Protein AF-A0AAV2INU6-F1 (afdb_monomer)

Structure (mmCIF, N/CA/C/O backbone):
data_AF-A0AAV2INU6-F1
#
_entry.id   AF-A0AAV2INU6-F1
#
loop_
_atom_site.group_PDB
_atom_site.id
_atom_site.type_symbol
_atom_site.label_atom_id
_atom_site.label_alt_id
_atom_site.label_comp_id
_atom_site.label_asym_id
_atom_site.label_entity_id
_atom_site.label_seq_id
_atom_site.pdbx_PDB_ins_code
_atom_site.Cartn_x
_atom_site.Cartn_y
_atom_site.Cartn_z
_atom_site.occupancy
_atom_site.B_iso_or_equiv
_atom_site.auth_seq_id
_atom_site.auth_comp_id
_atom_site.auth_asym_id
_atom_site.auth_atom_id
_atom_site.pdbx_PDB_model_num
ATOM 1 N N . MET A 1 1 ? 37.826 2.682 -34.450 1.00 59.91 1 MET A N 1
ATOM 2 C CA . MET A 1 1 ? 36.874 2.920 -33.344 1.00 59.91 1 MET A CA 1
ATOM 3 C C . MET A 1 1 ? 36.660 1.602 -32.625 1.00 59.91 1 MET A C 1
ATOM 5 O O . MET A 1 1 ? 36.653 0.580 -33.299 1.00 59.91 1 MET A O 1
ATOM 9 N N . ALA A 1 2 ? 36.595 1.598 -31.292 1.00 80.06 2 ALA A N 1
ATOM 10 C CA . ALA A 1 2 ? 36.350 0.369 -30.539 1.00 80.06 2 ALA A CA 1
ATOM 11 C C . ALA A 1 2 ? 34.948 -0.159 -30.882 1.00 80.06 2 ALA A C 1
ATOM 13 O O . ALA A 1 2 ? 33.986 0.604 -30.844 1.00 80.06 2 ALA A O 1
ATOM 14 N N . THR A 1 3 ? 34.844 -1.431 -31.258 1.00 90.88 3 THR A N 1
ATOM 15 C CA . THR A 1 3 ? 33.579 -2.079 -31.620 1.00 90.88 3 THR A CA 1
ATOM 16 C C . THR A 1 3 ? 33.179 -3.078 -30.544 1.00 90.88 3 THR A C 1
ATOM 18 O O . THR A 1 3 ? 34.022 -3.777 -29.979 1.00 90.88 3 THR A O 1
ATOM 21 N N . LEU A 1 4 ? 31.881 -3.132 -30.260 1.00 93.94 4 LEU A N 1
ATOM 22 C CA . LEU A 1 4 ? 31.272 -4.047 -29.309 1.00 93.94 4 LEU A CA 1
ATOM 23 C C . LEU A 1 4 ? 30.521 -5.136 -30.082 1.00 93.94 4 LEU A C 1
ATOM 25 O O . LEU A 1 4 ? 29.562 -4.852 -30.797 1.00 93.94 4 LEU A O 1
ATOM 29 N N . SER A 1 5 ? 30.978 -6.379 -29.968 1.00 96.38 5 SER A N 1
ATOM 30 C CA . SER A 1 5 ? 30.387 -7.548 -30.624 1.00 96.38 5 SER A CA 1
ATOM 31 C C . SER A 1 5 ? 29.447 -8.262 -29.656 1.00 96.38 5 SER A C 1
ATOM 33 O O . SER A 1 5 ? 29.911 -8.909 -28.720 1.00 96.38 5 SER A O 1
ATOM 35 N N . LEU A 1 6 ? 28.138 -8.148 -29.866 1.00 96.62 6 LEU A N 1
ATOM 36 C CA . LEU A 1 6 ? 27.098 -8.694 -28.990 1.00 96.62 6 LEU A CA 1
ATOM 37 C C . LEU A 1 6 ? 26.337 -9.820 -29.683 1.00 96.62 6 LEU A C 1
ATOM 39 O O . LEU A 1 6 ? 26.084 -9.763 -30.887 1.00 96.62 6 LEU A O 1
ATOM 43 N N . LYS A 1 7 ? 25.923 -10.831 -28.923 1.00 96.12 7 LYS A N 1
ATOM 44 C CA . LYS A 1 7 ? 24.973 -11.845 -29.386 1.00 96.12 7 LYS A CA 1
ATOM 45 C C . LYS A 1 7 ? 23.563 -11.333 -29.116 1.00 96.12 7 LYS A C 1
ATOM 47 O O . LYS A 1 7 ? 23.217 -11.063 -27.973 1.00 96.12 7 LYS A O 1
ATOM 52 N N . ILE A 1 8 ? 22.748 -11.204 -30.154 1.00 96.31 8 ILE A N 1
ATOM 53 C CA . ILE A 1 8 ? 21.353 -10.776 -30.050 1.00 96.31 8 ILE A CA 1
ATOM 54 C C . ILE A 1 8 ? 20.456 -11.998 -30.217 1.00 96.31 8 ILE A C 1
ATOM 56 O O . ILE A 1 8 ? 20.437 -12.602 -31.289 1.00 96.31 8 ILE A O 1
ATOM 60 N N . SER A 1 9 ? 19.730 -12.355 -29.160 1.00 95.06 9 SER A N 1
ATOM 61 C CA . SER A 1 9 ? 18.723 -13.417 -29.145 1.00 95.06 9 SER A CA 1
ATOM 62 C C . SER A 1 9 ? 17.335 -12.829 -29.380 1.00 95.06 9 SER A C 1
ATOM 64 O O . SER A 1 9 ? 16.820 -12.105 -28.534 1.00 95.06 9 SER A O 1
ATOM 66 N N . VAL A 1 10 ? 16.713 -13.126 -30.517 1.00 92.81 10 VAL A N 1
ATOM 67 C CA . VAL A 1 10 ? 15.302 -12.816 -30.777 1.00 92.81 10 VAL A CA 1
ATOM 68 C C . VAL A 1 10 ? 14.464 -13.939 -30.182 1.00 92.81 10 VAL A C 1
ATOM 70 O O . VAL A 1 10 ? 14.278 -14.986 -30.805 1.00 92.81 10 VAL A O 1
ATOM 73 N N . VAL A 1 11 ? 13.996 -13.726 -28.951 1.00 86.31 11 VAL A N 1
ATOM 74 C CA . VAL A 1 11 ? 13.433 -14.785 -28.095 1.00 86.31 11 VAL A CA 1
ATOM 75 C C . VAL A 1 11 ? 12.228 -15.462 -28.743 1.00 86.31 11 VAL A C 1
ATOM 77 O O . VAL A 1 11 ? 12.176 -16.687 -28.807 1.00 86.31 11 VAL A O 1
ATOM 80 N N . ASP A 1 12 ? 11.313 -14.677 -29.311 1.00 82.19 12 ASP A N 1
ATOM 81 C CA . ASP A 1 12 ? 10.062 -15.188 -29.889 1.00 82.19 12 ASP A CA 1
ATOM 82 C C . ASP A 1 12 ? 10.282 -16.102 -31.108 1.00 82.19 12 ASP A C 1
ATOM 84 O O . ASP A 1 12 ? 9.400 -16.875 -31.469 1.00 82.19 12 ASP A O 1
ATOM 88 N N . GLN A 1 13 ? 11.456 -16.025 -31.741 1.00 83.19 13 GLN A N 1
ATOM 89 C CA . GLN A 1 13 ? 11.812 -16.793 -32.939 1.00 83.19 13 GLN A CA 1
ATOM 90 C C . GLN A 1 13 ? 12.975 -17.763 -32.688 1.00 83.19 13 GLN A C 1
ATOM 92 O O . GLN A 1 13 ? 13.386 -18.480 -33.594 1.00 83.19 13 GLN A O 1
ATOM 97 N N . SER A 1 14 ? 13.510 -17.805 -31.459 1.00 85.31 14 SER A N 1
ATOM 98 C CA . SER A 1 14 ? 14.662 -18.638 -31.077 1.00 85.31 14 SER A CA 1
ATOM 99 C C . SER A 1 14 ? 15.896 -18.451 -31.981 1.00 85.31 14 SER A C 1
ATOM 101 O O . SER A 1 14 ? 16.665 -19.386 -32.204 1.00 85.31 14 SER A O 1
ATOM 103 N N . VAL A 1 15 ? 16.100 -17.236 -32.507 1.00 90.69 15 VAL A N 1
ATOM 104 C CA . VAL A 1 15 ? 17.226 -16.891 -33.394 1.00 90.69 15 VAL A CA 1
ATOM 105 C C . VAL A 1 15 ? 18.286 -16.125 -32.616 1.00 90.69 15 VAL A C 1
ATOM 107 O O . VAL A 1 15 ? 17.974 -15.124 -31.981 1.00 90.69 15 VAL A O 1
ATOM 110 N N . ILE A 1 16 ? 19.553 -16.531 -32.727 1.00 93.75 16 ILE A N 1
ATOM 111 C CA . ILE A 1 16 ? 20.690 -15.790 -32.164 1.00 93.75 16 ILE A CA 1
ATOM 112 C C . ILE A 1 16 ? 21.596 -15.320 -33.301 1.00 93.75 16 ILE A C 1
ATOM 114 O O . ILE A 1 16 ? 22.078 -16.134 -34.089 1.00 93.75 16 ILE A O 1
ATOM 118 N N . LYS A 1 17 ? 21.861 -14.013 -33.380 1.00 94.12 17 LYS A N 1
ATOM 119 C CA . LYS A 1 17 ? 22.802 -13.425 -34.348 1.00 94.12 17 LYS A CA 1
ATOM 120 C C . LYS A 1 17 ? 23.831 -12.556 -33.641 1.00 94.12 17 LYS A C 1
ATOM 122 O O . LYS A 1 17 ? 23.492 -11.738 -32.792 1.00 94.12 17 LYS A O 1
ATOM 127 N N . THR A 1 18 ? 25.096 -12.709 -34.015 1.00 96.00 18 THR A N 1
ATOM 128 C CA . THR A 1 18 ? 26.165 -11.822 -33.545 1.00 96.00 18 THR A CA 1
ATOM 129 C C . THR A 1 18 ? 26.147 -10.532 -34.356 1.00 96.00 18 THR A C 1
ATOM 131 O O . THR A 1 18 ? 26.159 -10.566 -35.586 1.00 96.00 18 THR A O 1
ATOM 134 N N . MET A 1 19 ? 26.127 -9.393 -33.674 1.00 95.69 19 MET A N 1
ATOM 135 C CA . MET A 1 19 ? 26.060 -8.064 -34.268 1.00 95.69 19 MET A CA 1
ATOM 136 C C . MET A 1 19 ? 27.115 -7.152 -33.649 1.00 95.69 19 MET A C 1
ATOM 138 O O . MET A 1 19 ? 27.446 -7.273 -32.474 1.00 95.69 19 MET A O 1
ATOM 142 N N . GLN A 1 20 ? 27.639 -6.229 -34.451 1.00 96.25 20 GLN A N 1
ATOM 143 C CA . GLN A 1 20 ? 28.606 -5.234 -33.999 1.00 96.25 20 GLN A CA 1
ATOM 144 C C . GLN A 1 20 ? 27.932 -3.875 -33.845 1.00 96.25 20 GLN A C 1
ATOM 146 O O . GLN A 1 20 ? 27.232 -3.425 -34.756 1.00 96.25 20 GLN A O 1
ATOM 151 N N . PHE A 1 21 ? 28.184 -3.233 -32.711 1.00 96.44 21 PHE A N 1
ATOM 152 C CA . PHE A 1 21 ? 27.695 -1.905 -32.361 1.00 96.44 21 PHE A CA 1
ATOM 153 C C . PHE A 1 21 ? 28.856 -1.025 -31.900 1.00 96.44 21 PHE A C 1
ATOM 155 O O . PHE A 1 21 ? 29.885 -1.518 -31.434 1.00 96.44 21 PHE A O 1
ATOM 162 N N . GLU A 1 22 ? 28.689 0.288 -31.993 1.00 96.12 22 GLU A N 1
ATOM 163 C CA . GLU A 1 22 ? 29.570 1.220 -31.289 1.00 96.12 22 GLU A CA 1
ATOM 164 C C . GLU A 1 22 ? 29.148 1.280 -29.809 1.00 96.12 22 GLU A C 1
ATOM 166 O O . GLU A 1 22 ? 27.944 1.309 -29.542 1.00 96.12 22 GLU A O 1
ATOM 171 N N . PRO A 1 23 ? 30.069 1.325 -28.829 1.00 95.00 23 PRO A N 1
ATOM 172 C CA . PRO A 1 23 ? 29.703 1.402 -27.408 1.00 95.00 23 PRO A CA 1
ATOM 173 C C . PRO A 1 23 ? 28.778 2.584 -27.060 1.00 95.00 23 PRO A C 1
ATOM 175 O O . PRO A 1 23 ? 27.869 2.443 -26.241 1.00 95.00 23 PRO A O 1
ATOM 178 N N . ALA A 1 24 ? 28.946 3.719 -27.744 1.00 95.94 24 ALA A N 1
ATOM 179 C CA . ALA A 1 24 ? 28.117 4.913 -27.582 1.00 95.94 24 ALA A CA 1
ATOM 180 C C . ALA A 1 24 ? 26.726 4.810 -28.248 1.00 95.94 24 ALA A C 1
ATOM 182 O O . ALA A 1 24 ? 25.908 5.714 -28.084 1.00 95.94 24 ALA A O 1
ATOM 183 N N . THR A 1 25 ? 26.436 3.728 -28.987 1.00 96.81 25 THR A N 1
ATOM 184 C CA . THR A 1 25 ? 25.130 3.521 -29.636 1.00 96.81 25 THR A CA 1
ATOM 185 C C . THR A 1 25 ? 24.024 3.580 -28.588 1.00 96.81 25 THR A C 1
ATOM 187 O O . THR A 1 25 ? 24.068 2.856 -27.591 1.00 96.81 25 THR A O 1
ATOM 190 N N . ILE A 1 26 ? 23.018 4.420 -28.821 1.00 97.31 26 ILE A N 1
ATOM 191 C CA . ILE A 1 26 ? 21.846 4.518 -27.953 1.00 97.31 26 ILE A CA 1
ATOM 192 C C . ILE A 1 26 ? 20.992 3.256 -28.120 1.00 97.31 26 ILE A C 1
ATOM 194 O O . ILE A 1 26 ? 20.816 2.755 -29.229 1.00 97.31 26 ILE A O 1
ATOM 198 N N . VAL A 1 27 ? 20.432 2.739 -27.028 1.00 96.88 27 VAL A N 1
ATOM 199 C CA . VAL A 1 27 ? 19.619 1.510 -27.009 1.00 96.88 27 VAL A CA 1
ATOM 200 C C . VAL A 1 27 ? 18.466 1.564 -28.016 1.00 96.88 27 VAL A C 1
ATOM 202 O O . VAL A 1 27 ? 18.184 0.560 -28.671 1.00 96.88 27 VAL A O 1
ATOM 205 N N . TYR A 1 28 ? 17.827 2.725 -28.188 1.00 95.19 28 TYR A N 1
ATOM 206 C CA . TYR A 1 28 ? 16.813 2.935 -29.224 1.00 95.19 28 TYR A CA 1
ATOM 207 C C . TYR A 1 28 ? 17.341 2.666 -30.642 1.00 95.19 28 TYR A C 1
ATOM 209 O O . TYR A 1 28 ? 16.718 1.923 -31.409 1.00 95.19 28 TYR A O 1
ATOM 217 N N . ASP A 1 29 ? 18.510 3.215 -30.983 1.00 96.12 29 ASP A N 1
ATOM 218 C CA . ASP A 1 29 ? 19.151 2.987 -32.279 1.00 96.12 29 ASP A CA 1
ATOM 219 C C . ASP A 1 29 ? 19.625 1.538 -32.420 1.00 96.12 29 ASP A C 1
ATOM 221 O O . ASP A 1 29 ? 19.444 0.941 -33.480 1.00 96.12 29 ASP A O 1
ATOM 225 N N . ALA A 1 30 ? 20.143 0.926 -31.349 1.00 96.19 30 ALA A N 1
ATOM 226 C CA . ALA A 1 30 ? 20.495 -0.492 -31.337 1.00 96.19 30 ALA A CA 1
ATOM 227 C C . ALA A 1 30 ? 19.272 -1.373 -31.652 1.00 96.19 30 ALA A C 1
ATOM 229 O O . ALA A 1 30 ? 19.352 -2.253 -32.509 1.00 96.19 30 ALA A O 1
ATOM 230 N N . CYS A 1 31 ? 18.112 -1.088 -31.045 1.00 94.94 31 CYS A N 1
ATOM 231 C CA . CYS A 1 31 ? 16.850 -1.766 -31.359 1.00 94.94 31 CYS A CA 1
ATOM 232 C C . CYS A 1 31 ? 16.441 -1.565 -32.827 1.00 94.94 31 CYS A C 1
ATOM 234 O O . CYS A 1 31 ? 15.984 -2.513 -33.464 1.00 94.94 31 CYS A O 1
ATOM 236 N N . ARG A 1 32 ? 16.603 -0.355 -33.386 1.00 94.12 32 ARG A N 1
ATOM 237 C CA . ARG A 1 32 ? 16.329 -0.091 -34.810 1.00 94.12 32 ARG A CA 1
ATOM 238 C C . ARG A 1 32 ? 17.232 -0.935 -35.714 1.00 94.12 32 ARG A C 1
ATOM 240 O O . ARG A 1 32 ? 16.716 -1.628 -36.585 1.00 94.12 32 ARG A O 1
ATOM 247 N N . ILE A 1 33 ? 18.541 -0.940 -35.459 1.00 94.75 33 ILE A N 1
ATOM 248 C CA . ILE A 1 33 ? 19.531 -1.705 -36.235 1.00 94.75 33 ILE A CA 1
ATOM 249 C C . ILE A 1 33 ? 19.227 -3.210 -36.188 1.00 94.75 33 ILE A C 1
ATOM 251 O O . ILE A 1 33 ? 19.347 -3.898 -37.202 1.00 94.75 33 ILE A O 1
ATOM 255 N N . ILE A 1 34 ? 18.816 -3.732 -35.028 1.00 94.12 34 ILE A N 1
ATOM 256 C CA . ILE A 1 34 ? 18.409 -5.136 -34.871 1.00 94.12 34 ILE A CA 1
ATOM 257 C C . ILE A 1 34 ? 17.220 -5.461 -35.775 1.00 94.12 34 ILE A C 1
ATOM 259 O O . ILE A 1 34 ? 17.283 -6.436 -36.518 1.00 94.12 34 ILE A O 1
ATOM 263 N N . ARG A 1 35 ? 16.176 -4.624 -35.777 1.00 92.44 35 ARG A N 1
ATOM 264 C CA . ARG A 1 35 ? 14.999 -4.819 -36.641 1.00 92.44 35 ARG A CA 1
ATOM 265 C C . ARG A 1 35 ? 15.322 -4.758 -38.131 1.00 92.44 35 ARG A C 1
ATOM 267 O O . ARG A 1 35 ? 14.730 -5.493 -38.910 1.00 92.44 35 ARG A O 1
ATOM 274 N N . GLU A 1 36 ? 16.248 -3.891 -38.530 1.00 91.44 36 GLU A N 1
ATOM 275 C CA . GLU A 1 36 ? 16.661 -3.751 -39.932 1.00 91.44 36 GLU A CA 1
ATOM 276 C C . GLU A 1 36 ? 17.493 -4.946 -40.421 1.00 91.44 36 GLU A C 1
ATOM 278 O O . GLU A 1 36 ? 17.405 -5.327 -41.586 1.00 91.44 36 GLU A O 1
ATOM 283 N N . ARG A 1 37 ? 18.311 -5.545 -39.544 1.00 91.44 37 ARG A N 1
ATOM 284 C CA . ARG A 1 37 ? 19.257 -6.616 -39.911 1.00 91.44 37 ARG A CA 1
ATOM 285 C C . ARG A 1 37 ? 18.758 -8.027 -39.614 1.00 91.44 37 ARG A C 1
ATOM 287 O O . ARG A 1 37 ? 19.287 -8.990 -40.171 1.00 91.44 37 ARG A O 1
ATOM 294 N N . ILE A 1 38 ? 17.777 -8.169 -38.730 1.00 89.12 38 ILE A N 1
ATOM 295 C CA . ILE A 1 38 ? 17.175 -9.447 -38.360 1.00 89.12 38 ILE A CA 1
ATOM 296 C C . ILE A 1 38 ? 15.699 -9.400 -38.776 1.00 89.12 38 ILE A C 1
ATOM 298 O O . ILE A 1 38 ? 14.893 -8.840 -38.035 1.00 89.12 38 ILE A O 1
ATOM 302 N N . PRO A 1 39 ? 15.318 -9.975 -39.936 1.00 85.19 39 PRO A N 1
ATOM 303 C CA . PRO A 1 39 ? 13.923 -9.999 -40.388 1.00 85.19 39 PRO A CA 1
ATOM 304 C C . PRO A 1 39 ? 12.957 -10.560 -39.335 1.00 85.19 39 PRO A C 1
ATOM 306 O O . PRO A 1 39 ? 11.843 -10.068 -39.175 1.00 85.19 39 PRO A O 1
ATOM 309 N N . GLU A 1 40 ? 13.419 -11.546 -38.565 1.00 84.50 40 GLU A N 1
ATOM 310 C CA . GLU A 1 40 ? 12.684 -12.200 -37.481 1.00 84.50 40 GLU A CA 1
ATOM 311 C C . GLU A 1 40 ? 12.406 -11.266 -36.285 1.00 84.50 40 GLU A C 1
ATOM 313 O O . GLU A 1 40 ? 11.510 -11.527 -35.485 1.00 84.50 40 GLU A O 1
ATOM 318 N N . ALA A 1 41 ? 13.143 -10.156 -36.167 1.00 79.12 41 ALA A N 1
ATOM 319 C CA . ALA A 1 41 ? 12.979 -9.146 -35.124 1.00 79.12 41 ALA A CA 1
ATOM 320 C C . ALA A 1 41 ? 11.955 -8.056 -35.484 1.00 79.12 41 ALA A C 1
ATOM 322 O O . ALA A 1 41 ? 11.818 -7.094 -34.732 1.00 79.12 41 ALA A O 1
ATOM 323 N N . ASN A 1 42 ? 11.214 -8.183 -36.591 1.00 79.12 42 ASN A N 1
ATOM 324 C CA . ASN A 1 42 ? 10.212 -7.197 -37.009 1.00 79.12 42 ASN A CA 1
ATOM 325 C C . ASN A 1 42 ? 8.747 -7.698 -36.915 1.00 79.12 42 ASN A C 1
ATOM 327 O O . ASN A 1 42 ? 8.048 -7.744 -37.927 1.00 79.12 42 ASN A O 1
ATOM 331 N N . PRO A 1 43 ? 8.239 -8.080 -35.725 1.00 68.88 43 PRO A N 1
ATOM 332 C CA . PRO A 1 43 ? 6.916 -8.696 -35.581 1.00 68.88 43 PRO A CA 1
ATOM 333 C C . PRO A 1 43 ? 5.739 -7.701 -35.495 1.00 68.88 43 PRO A C 1
ATOM 335 O O . PRO A 1 43 ? 4.615 -8.122 -35.228 1.00 68.88 43 PRO A O 1
ATOM 338 N N . GLY A 1 44 ? 5.954 -6.390 -35.666 1.00 76.38 44 GLY A N 1
ATOM 339 C CA . GLY A 1 44 ? 4.888 -5.385 -35.561 1.00 76.38 44 GLY A CA 1
ATOM 340 C C . GLY A 1 44 ? 5.350 -4.084 -34.910 1.00 76.38 44 GLY A C 1
ATOM 341 O O . GLY A 1 44 ? 6.294 -3.465 -35.387 1.00 76.38 44 GLY A O 1
ATOM 342 N N . ASN A 1 45 ? 4.670 -3.650 -33.838 1.00 84.56 45 ASN A N 1
ATOM 343 C CA . ASN A 1 45 ? 4.901 -2.351 -33.201 1.00 84.56 45 ASN A CA 1
ATOM 344 C C . ASN A 1 45 ? 6.261 -2.283 -32.462 1.00 84.56 45 ASN A C 1
ATOM 346 O O . ASN A 1 45 ? 6.426 -2.930 -31.422 1.00 84.56 45 ASN A O 1
ATOM 350 N N . PRO A 1 46 ? 7.210 -1.446 -32.929 1.00 85.00 46 PRO A N 1
ATOM 351 C CA . PRO A 1 46 ? 8.520 -1.236 -32.316 1.00 85.00 46 PRO A CA 1
ATOM 352 C C . PRO A 1 46 ? 8.534 -0.934 -30.818 1.00 85.00 46 PRO A C 1
ATOM 354 O O . PRO A 1 46 ? 9.517 -1.267 -30.155 1.00 85.00 46 PRO A O 1
ATOM 357 N N . SER A 1 47 ? 7.501 -0.262 -30.298 1.00 86.50 47 SER A N 1
ATOM 358 C CA . SER A 1 47 ? 7.473 0.208 -28.909 1.00 86.50 47 SER A CA 1
ATOM 359 C C . SER A 1 47 ? 7.222 -0.911 -27.897 1.00 86.50 47 SER A C 1
ATOM 361 O O . SER A 1 47 ? 7.595 -0.773 -26.732 1.00 86.50 47 SER A O 1
ATOM 363 N N . GLU A 1 48 ? 6.647 -2.032 -28.339 1.00 89.81 48 GLU A N 1
ATOM 364 C CA . GLU A 1 48 ? 6.333 -3.176 -27.480 1.00 89.81 48 GLU A CA 1
ATOM 365 C C . GLU A 1 48 ? 7.538 -4.074 -27.191 1.00 89.81 48 GLU A C 1
ATOM 367 O O . GLU A 1 48 ? 7.438 -4.970 -26.353 1.00 89.81 48 GLU A O 1
ATOM 372 N N . TYR A 1 49 ? 8.658 -3.846 -27.877 1.00 92.56 49 TYR A N 1
ATOM 373 C CA . TYR A 1 49 ? 9.876 -4.640 -27.777 1.00 92.56 49 TYR A CA 1
ATOM 374 C C . TYR A 1 49 ? 11.011 -3.818 -27.180 1.00 92.56 49 TYR A C 1
ATOM 376 O O . TYR A 1 49 ? 11.044 -2.587 -27.258 1.00 92.56 49 TYR A O 1
ATOM 384 N N . GLY A 1 50 ? 11.964 -4.506 -26.565 1.00 94.75 50 GLY A N 1
ATOM 385 C CA . GLY A 1 50 ? 13.158 -3.888 -26.011 1.00 94.75 50 GLY A CA 1
ATOM 386 C C . GLY A 1 50 ? 14.316 -4.864 -25.937 1.00 94.75 50 GLY A C 1
ATOM 387 O O . GLY A 1 50 ? 14.163 -6.052 -26.219 1.00 94.75 50 GLY A O 1
ATOM 388 N N . LEU A 1 51 ? 15.467 -4.333 -25.536 1.00 96.50 51 LEU A N 1
ATOM 389 C CA . LEU A 1 51 ? 16.632 -5.129 -25.191 1.00 96.50 51 LEU A CA 1
ATOM 390 C C . LEU A 1 51 ? 16.607 -5.459 -23.705 1.00 96.50 51 LEU A C 1
ATOM 392 O O . LEU A 1 51 ? 16.396 -4.580 -22.869 1.00 96.50 51 LEU A O 1
ATOM 396 N N . PHE A 1 52 ? 16.835 -6.725 -23.398 1.00 96.19 52 PHE A N 1
ATOM 397 C CA . PHE A 1 52 ? 16.898 -7.252 -22.051 1.00 96.19 52 PHE A CA 1
ATOM 398 C C . PHE A 1 52 ? 18.232 -7.962 -21.847 1.00 96.19 52 PHE A C 1
ATOM 400 O O . PHE A 1 52 ? 18.619 -8.822 -22.636 1.00 96.19 52 PHE A O 1
ATOM 407 N N . LEU A 1 53 ? 18.936 -7.590 -20.786 1.00 94.88 53 LEU A N 1
ATOM 408 C CA . LEU A 1 53 ? 20.125 -8.284 -20.322 1.00 94.88 53 LEU A CA 1
ATOM 409 C C . LEU A 1 53 ? 19.687 -9.325 -19.293 1.00 94.88 53 LEU A C 1
ATOM 411 O O . LEU A 1 53 ? 19.222 -8.968 -18.209 1.00 94.88 53 LEU A O 1
ATOM 415 N N . ALA A 1 54 ? 19.794 -10.601 -19.655 1.00 88.38 54 ALA A N 1
ATOM 416 C CA . ALA A 1 54 ? 19.497 -11.697 -18.745 1.00 88.38 54 ALA A CA 1
ATOM 417 C C . ALA A 1 54 ? 20.621 -11.873 -17.710 1.00 88.38 54 ALA A C 1
ATOM 419 O O . ALA A 1 54 ? 21.790 -11.628 -17.999 1.00 88.38 54 ALA A O 1
ATOM 420 N N . ASP A 1 55 ? 20.247 -12.325 -16.518 1.00 89.12 55 ASP A N 1
ATOM 421 C CA . ASP A 1 55 ? 21.148 -12.709 -15.429 1.00 89.12 55 ASP A CA 1
ATOM 422 C C . ASP A 1 55 ? 20.808 -14.152 -15.017 1.00 89.12 55 ASP A C 1
ATOM 424 O O . ASP A 1 55 ? 19.705 -14.631 -15.305 1.00 89.12 55 ASP A O 1
ATOM 428 N N . GLU A 1 56 ? 21.737 -14.854 -14.362 1.00 84.12 56 GLU A N 1
ATOM 429 C CA . GLU A 1 56 ? 21.471 -16.192 -13.812 1.00 84.12 56 GLU A CA 1
ATOM 430 C C . GLU A 1 56 ? 20.322 -16.163 -12.795 1.00 84.12 56 GLU A C 1
ATOM 432 O O . GLU A 1 56 ? 19.545 -17.114 -12.709 1.00 84.12 56 GLU A O 1
ATOM 437 N N . ASP A 1 57 ? 20.192 -15.058 -12.054 1.00 83.94 57 ASP A N 1
ATOM 438 C CA . ASP A 1 57 ? 19.036 -14.756 -11.221 1.00 83.94 57 ASP A CA 1
ATOM 439 C C . ASP A 1 57 ? 17.993 -13.967 -12.040 1.00 83.94 57 ASP A C 1
ATOM 441 O O . ASP A 1 57 ? 18.204 -12.787 -12.347 1.00 83.94 57 ASP A O 1
ATOM 445 N N . PRO A 1 58 ? 16.814 -14.545 -12.351 1.00 80.75 58 PRO A N 1
ATOM 446 C CA . PRO A 1 58 ? 15.781 -13.875 -13.144 1.00 80.75 58 PRO A CA 1
ATOM 447 C C . PRO A 1 58 ? 15.292 -12.536 -12.571 1.00 80.75 58 PRO A C 1
ATOM 449 O O . PRO A 1 58 ? 14.684 -11.752 -13.312 1.00 80.75 58 PRO A O 1
ATOM 452 N N . LYS A 1 59 ? 15.538 -12.273 -11.277 1.00 81.69 59 LYS A N 1
ATOM 453 C CA . LYS A 1 59 ? 15.201 -11.022 -10.575 1.00 81.69 59 LYS A CA 1
ATOM 454 C C . LYS A 1 59 ? 16.159 -9.881 -10.902 1.00 81.69 59 LYS A C 1
ATOM 456 O O . LYS A 1 59 ? 15.793 -8.721 -10.744 1.00 81.69 59 LYS A O 1
ATOM 461 N N . LYS A 1 60 ? 17.379 -10.211 -11.328 1.00 85.50 60 LYS A N 1
ATOM 462 C CA . LYS A 1 60 ? 18.445 -9.250 -11.636 1.00 85.50 60 LYS A CA 1
ATOM 463 C C . LYS A 1 60 ? 18.541 -8.910 -13.114 1.00 85.50 60 LYS A C 1
ATOM 465 O O . LYS A 1 60 ? 19.309 -8.025 -13.467 1.00 85.50 60 LYS A O 1
ATOM 470 N N . GLY A 1 61 ? 17.777 -9.588 -13.968 1.00 89.50 61 GLY A N 1
ATOM 471 C CA . GLY A 1 61 ? 17.721 -9.247 -15.382 1.00 89.50 61 GLY A CA 1
ATOM 472 C C . GLY A 1 61 ? 17.164 -7.836 -15.594 1.00 89.50 61 GLY A C 1
ATOM 473 O O . GLY A 1 61 ? 16.180 -7.446 -14.962 1.00 89.50 61 GLY A O 1
ATOM 474 N N . VAL A 1 62 ? 17.792 -7.077 -16.490 1.00 92.19 62 VAL A N 1
ATOM 475 C CA . VAL A 1 62 ? 17.561 -5.634 -16.652 1.00 92.19 62 VAL A CA 1
ATOM 476 C C . VAL A 1 62 ? 17.039 -5.326 -18.049 1.00 92.19 62 VAL A C 1
ATOM 478 O O . VAL A 1 62 ? 17.605 -5.758 -19.053 1.00 92.19 62 VAL A O 1
ATOM 481 N N . TRP A 1 63 ? 15.981 -4.519 -18.126 1.00 94.94 63 TRP A N 1
ATOM 482 C CA . TRP A 1 63 ? 15.559 -3.888 -19.374 1.00 94.94 63 TRP A CA 1
ATOM 483 C C . TRP A 1 63 ? 16.429 -2.668 -19.665 1.00 94.94 63 TRP A C 1
ATOM 485 O O . TRP A 1 63 ? 16.558 -1.774 -18.830 1.00 94.94 63 TRP A O 1
ATOM 495 N N . LEU A 1 64 ? 17.011 -2.609 -20.861 1.00 95.62 64 LEU A N 1
ATOM 496 C CA . LEU A 1 64 ? 17.830 -1.476 -21.267 1.00 95.62 64 LEU A CA 1
ATOM 497 C C . LEU A 1 64 ? 16.925 -0.275 -21.600 1.00 95.62 64 LEU A C 1
ATOM 499 O O . LEU A 1 64 ? 15.987 -0.363 -22.402 1.00 95.62 64 LEU A O 1
ATOM 503 N N . GLU A 1 65 ? 17.225 0.867 -20.986 1.00 93.38 65 GLU A N 1
ATOM 504 C CA . GLU A 1 65 ? 16.525 2.136 -21.158 1.00 93.38 65 GLU A CA 1
ATOM 505 C C . GLU A 1 65 ? 16.808 2.706 -22.548 1.00 93.38 65 GLU A C 1
ATOM 507 O O . GLU A 1 65 ? 17.958 2.870 -22.950 1.00 93.38 65 GLU A O 1
ATOM 512 N N . GLN A 1 66 ? 15.753 3.092 -23.266 1.00 92.81 66 GLN A N 1
ATOM 513 C CA . GLN A 1 66 ? 15.851 3.543 -24.659 1.00 92.81 66 GLN A CA 1
ATOM 514 C C . GLN A 1 66 ? 16.753 4.772 -24.856 1.00 92.81 66 GLN A C 1
ATOM 516 O O . GLN A 1 66 ? 17.305 4.930 -25.938 1.00 92.81 66 GLN A O 1
ATOM 521 N N . GLY A 1 67 ? 16.909 5.625 -23.835 1.00 93.69 67 GLY A N 1
ATOM 522 C CA . GLY A 1 67 ? 17.739 6.836 -23.881 1.00 93.69 67 GLY A CA 1
ATOM 523 C C . GLY A 1 67 ? 19.184 6.659 -23.402 1.00 93.69 67 GLY A C 1
ATOM 524 O O . GLY A 1 67 ? 19.926 7.638 -23.370 1.00 93.69 67 GLY A O 1
ATOM 525 N N . ARG A 1 68 ? 19.591 5.451 -22.995 1.00 96.31 68 ARG A N 1
ATOM 526 C CA . ARG A 1 68 ? 20.962 5.156 -22.543 1.00 96.31 68 ARG A CA 1
ATOM 527 C C . ARG A 1 68 ? 21.802 4.589 -23.682 1.00 96.31 68 ARG A C 1
ATOM 529 O O . ARG A 1 68 ? 21.263 4.007 -24.620 1.00 96.31 68 ARG A O 1
ATOM 536 N N . SER A 1 69 ? 23.119 4.750 -23.597 1.00 96.81 69 SER A N 1
ATOM 537 C CA . SER A 1 69 ? 24.075 4.083 -24.485 1.00 96.81 69 SER A CA 1
ATOM 538 C C . SER A 1 69 ? 24.333 2.641 -24.042 1.00 96.81 69 SER A C 1
ATOM 540 O O . SER A 1 69 ? 24.125 2.290 -22.880 1.00 96.81 69 SER A O 1
ATOM 542 N N . LEU A 1 70 ? 24.806 1.789 -24.955 1.00 96.00 70 LEU A N 1
ATOM 543 C CA . LEU A 1 70 ? 25.168 0.402 -24.636 1.00 96.00 70 LEU A CA 1
ATOM 544 C C . LEU A 1 70 ? 26.308 0.315 -23.603 1.00 96.00 70 LEU A C 1
ATOM 546 O O . LEU A 1 70 ? 26.285 -0.560 -22.739 1.00 96.00 70 LEU A O 1
ATOM 550 N N . GLU A 1 71 ? 27.271 1.240 -23.639 1.00 94.56 71 GLU A N 1
ATOM 551 C CA . GLU A 1 71 ? 28.388 1.294 -22.681 1.00 94.56 71 GLU A CA 1
ATOM 552 C C . GLU A 1 71 ? 27.958 1.561 -21.230 1.00 94.56 71 GLU A C 1
ATOM 554 O O . GLU A 1 71 ? 28.645 1.122 -20.308 1.00 94.56 71 GLU A O 1
ATOM 559 N N . TYR A 1 72 ? 26.807 2.210 -21.007 1.00 95.69 72 TYR A N 1
ATOM 560 C CA . TYR A 1 72 ? 26.261 2.450 -19.664 1.00 95.69 72 TYR A CA 1
ATOM 561 C C . TYR A 1 72 ? 26.052 1.140 -18.887 1.00 95.69 72 TYR A C 1
ATOM 563 O O . TYR A 1 72 ? 26.218 1.099 -17.670 1.00 95.69 72 TYR A O 1
ATOM 571 N N . TYR A 1 73 ? 25.734 0.061 -19.605 1.00 94.62 73 TYR A N 1
ATOM 572 C CA . TYR A 1 73 ? 25.465 -1.264 -19.048 1.00 94.62 73 TYR A CA 1
ATOM 573 C C . TYR A 1 73 ? 26.722 -2.134 -18.903 1.00 94.62 73 TYR A C 1
ATOM 575 O O . TYR A 1 73 ? 26.609 -3.300 -18.539 1.00 94.62 73 TYR A O 1
ATOM 583 N N . LEU A 1 74 ? 27.916 -1.584 -19.174 1.00 93.50 74 LEU A N 1
ATOM 584 C CA . LEU A 1 74 ? 29.210 -2.270 -19.041 1.00 93.50 74 LEU A CA 1
ATOM 585 C C . LEU A 1 74 ? 29.310 -3.584 -19.841 1.00 93.50 74 LEU A C 1
ATOM 587 O O . LEU A 1 74 ? 30.024 -4.509 -19.444 1.00 93.50 74 LEU A O 1
ATOM 591 N N . LEU A 1 75 ? 28.608 -3.643 -20.975 1.00 94.19 75 LEU A N 1
ATOM 592 C CA . LEU A 1 75 ? 28.579 -4.795 -21.873 1.00 94.19 75 LEU A CA 1
ATOM 593 C C . LEU A 1 75 ? 29.967 -5.088 -22.459 1.00 94.19 75 LEU A C 1
ATOM 595 O O . LEU A 1 75 ? 30.746 -4.182 -22.770 1.00 94.19 75 LEU A O 1
ATOM 599 N N . ARG A 1 76 ? 30.257 -6.372 -22.658 1.00 94.12 76 ARG A N 1
ATOM 600 C CA . ARG A 1 76 ? 31.515 -6.900 -23.189 1.00 94.12 76 ARG A CA 1
ATOM 601 C C . ARG A 1 76 ? 31.291 -7.689 -24.473 1.00 94.12 76 ARG A C 1
ATOM 603 O O . ARG A 1 76 ? 30.186 -8.103 -24.818 1.00 94.12 76 ARG A O 1
ATOM 610 N N . ASN A 1 77 ? 32.384 -7.915 -25.196 1.00 94.88 77 ASN A N 1
ATOM 611 C CA . ASN A 1 77 ? 32.359 -8.737 -26.399 1.00 94.88 77 ASN A CA 1
ATOM 612 C C . ASN A 1 77 ? 31.919 -10.169 -26.070 1.00 94.88 77 ASN A C 1
ATOM 614 O O . ASN A 1 77 ? 32.550 -10.846 -25.261 1.00 94.88 77 ASN A O 1
ATOM 618 N N . GLY A 1 78 ? 30.882 -10.636 -26.760 1.00 92.81 78 GLY A N 1
ATOM 619 C CA . GLY A 1 78 ? 30.293 -11.960 -26.590 1.00 92.81 78 GLY A CA 1
ATOM 620 C C . GLY A 1 78 ? 29.068 -12.001 -25.678 1.00 92.81 78 GLY A C 1
ATOM 621 O O . GLY A 1 78 ? 28.406 -13.044 -25.671 1.00 92.81 78 GLY A O 1
ATOM 622 N N . ASP A 1 79 ? 28.746 -10.905 -24.982 1.00 94.75 79 ASP A N 1
ATOM 623 C CA . ASP A 1 79 ? 27.566 -10.816 -24.118 1.00 94.75 79 ASP A CA 1
ATOM 624 C C . ASP A 1 79 ? 26.277 -11.035 -24.918 1.00 94.75 79 ASP A C 1
ATOM 626 O O . ASP A 1 79 ? 26.178 -10.684 -26.100 1.00 94.75 79 ASP A O 1
ATOM 630 N N . LEU A 1 80 ? 25.290 -11.641 -24.257 1.00 94.62 80 LEU A N 1
ATOM 631 C CA . LEU A 1 80 ? 23.996 -11.985 -24.832 1.00 94.62 80 LEU A CA 1
ATOM 632 C C . LEU A 1 80 ? 22.944 -10.958 -24.408 1.00 94.62 80 LEU A C 1
ATOM 634 O O . LEU A 1 80 ? 22.668 -10.805 -23.221 1.00 94.62 80 LEU A O 1
ATOM 638 N N . LEU A 1 81 ? 22.318 -10.305 -25.383 1.00 96.25 81 LEU A N 1
ATOM 639 C CA . LEU A 1 81 ? 21.121 -9.499 -25.175 1.00 96.25 81 LEU A CA 1
ATOM 640 C C . LEU A 1 81 ? 19.915 -10.178 -25.811 1.00 96.25 81 LEU A C 1
ATOM 642 O O . LEU A 1 81 ? 19.972 -10.653 -26.944 1.00 96.25 81 LEU A O 1
ATOM 646 N N . GLU A 1 82 ? 18.800 -10.175 -25.099 1.00 95.50 82 GLU A N 1
ATOM 647 C CA . GLU A 1 82 ? 17.516 -10.653 -25.587 1.00 95.50 82 GLU A CA 1
ATOM 648 C C . GLU A 1 82 ? 16.722 -9.494 -26.192 1.00 95.50 82 GLU A C 1
ATOM 650 O O . GLU A 1 82 ? 16.407 -8.518 -25.513 1.00 95.50 82 GLU A O 1
ATOM 655 N N . TYR A 1 83 ? 16.359 -9.607 -27.465 1.00 94.75 83 TYR A N 1
ATOM 656 C CA . TYR A 1 83 ? 15.332 -8.784 -28.084 1.00 94.75 83 TYR A CA 1
ATOM 657 C C . TYR A 1 83 ? 13.984 -9.487 -27.924 1.00 94.75 83 TYR A C 1
ATOM 659 O O . TYR A 1 83 ? 13.723 -10.502 -28.576 1.00 94.75 83 TYR A O 1
ATOM 667 N N . LYS A 1 84 ? 13.140 -8.979 -27.021 1.00 92.69 84 LYS A N 1
ATOM 668 C CA . LYS A 1 84 ? 11.861 -9.619 -26.679 1.00 92.69 84 LYS A CA 1
ATOM 669 C C . LYS A 1 84 ? 10.766 -8.610 -26.361 1.00 92.69 84 LYS A C 1
ATOM 671 O O . LYS A 1 84 ? 11.033 -7.425 -26.130 1.00 92.69 84 LYS A O 1
ATOM 676 N N . ARG A 1 85 ? 9.523 -9.091 -26.343 1.00 92.00 85 ARG A N 1
ATOM 677 C CA . ARG A 1 85 ? 8.354 -8.283 -25.993 1.00 92.00 85 ARG A CA 1
ATOM 678 C C . ARG A 1 85 ? 8.398 -7.891 -24.513 1.00 92.00 85 ARG A C 1
ATOM 680 O O . ARG A 1 85 ? 8.612 -8.731 -23.643 1.00 92.00 85 ARG A O 1
ATOM 687 N N . LYS A 1 86 ? 8.171 -6.610 -24.226 1.00 92.94 86 LYS A N 1
ATOM 688 C CA . LYS A 1 86 ? 8.124 -6.053 -22.864 1.00 92.94 86 LYS A CA 1
ATOM 689 C C . LYS A 1 86 ? 6.854 -6.429 -22.113 1.00 92.94 86 LYS A C 1
ATOM 691 O O . LYS A 1 86 ? 6.826 -6.424 -20.888 1.00 92.94 86 LYS A O 1
ATOM 696 N N . HIS A 1 87 ? 5.787 -6.735 -22.844 1.00 92.12 87 HIS A N 1
ATOM 697 C CA . HIS A 1 87 ? 4.484 -7.001 -22.259 1.00 92.12 87 HIS A CA 1
ATOM 698 C C . HIS A 1 87 ? 4.429 -8.391 -21.628 1.00 92.12 87 HIS A C 1
ATOM 700 O O . HIS A 1 87 ? 4.649 -9.398 -22.298 1.00 9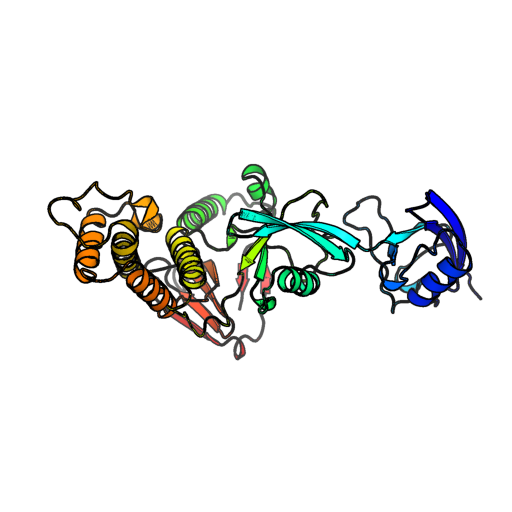2.12 87 HIS A O 1
ATOM 706 N N . ARG A 1 88 ? 4.041 -8.441 -20.356 1.00 91.81 88 ARG A N 1
ATOM 707 C CA . ARG A 1 88 ? 3.689 -9.666 -19.635 1.00 91.81 88 ARG A CA 1
ATOM 708 C C . ARG A 1 88 ? 2.227 -9.648 -19.223 1.00 91.81 88 ARG A C 1
ATOM 710 O O . ARG A 1 88 ? 1.592 -8.596 -19.137 1.00 91.81 88 ARG A O 1
ATOM 717 N N . ILE A 1 89 ? 1.708 -10.830 -18.921 1.00 93.62 89 ILE A N 1
ATOM 718 C CA . ILE A 1 89 ? 0.404 -10.975 -18.286 1.00 93.62 89 ILE A CA 1
ATOM 719 C C . ILE A 1 89 ? 0.551 -10.701 -16.781 1.00 93.62 89 ILE A C 1
ATOM 721 O O . ILE A 1 89 ? 1.513 -11.140 -16.149 1.00 93.62 89 ILE A O 1
ATOM 725 N N . LEU A 1 90 ? -0.411 -9.970 -16.220 1.00 95.62 90 LEU A N 1
ATOM 726 C CA . LEU A 1 90 ? -0.565 -9.718 -14.793 1.00 95.62 90 LEU A CA 1
ATOM 727 C C . LEU A 1 90 ? -2.001 -10.025 -14.372 1.00 95.62 90 LEU A C 1
ATOM 729 O O . LEU A 1 90 ? -2.951 -9.477 -14.935 1.00 95.62 90 LEU A O 1
ATOM 733 N N . LYS A 1 91 ? -2.167 -10.876 -13.361 1.00 94.75 91 LYS A N 1
ATOM 734 C CA . LYS A 1 91 ? -3.475 -11.182 -12.779 1.00 94.75 91 LYS A CA 1
ATOM 735 C C . LYS A 1 91 ? -3.692 -10.315 -11.543 1.00 94.75 91 LYS A C 1
ATOM 737 O O . LYS A 1 91 ? -2.898 -10.349 -10.606 1.00 94.75 91 LYS A O 1
ATOM 742 N N . VAL A 1 92 ? -4.772 -9.541 -11.540 1.00 93.12 92 VAL A N 1
ATOM 743 C CA . VAL A 1 92 ? -5.121 -8.625 -10.451 1.00 93.12 92 VAL A CA 1
ATOM 744 C C . VAL A 1 92 ? -6.529 -8.932 -9.966 1.00 93.12 92 VAL A C 1
ATOM 746 O O . VAL A 1 92 ? -7.472 -8.934 -10.756 1.00 93.12 92 VAL A O 1
ATOM 749 N N . ARG A 1 93 ? -6.672 -9.185 -8.666 1.00 89.38 93 ARG A N 1
ATOM 750 C CA . ARG A 1 93 ? -7.954 -9.380 -7.988 1.00 89.38 93 ARG A CA 1
ATOM 751 C C . ARG A 1 93 ? -8.385 -8.086 -7.296 1.00 89.38 93 ARG A C 1
ATOM 753 O O . ARG A 1 93 ? -7.589 -7.466 -6.594 1.00 89.38 93 ARG A O 1
ATOM 760 N N . THR A 1 94 ? -9.633 -7.682 -7.485 1.00 81.56 94 THR A N 1
ATOM 761 C CA . THR A 1 94 ? -10.261 -6.545 -6.793 1.00 81.56 94 THR A CA 1
ATOM 762 C C . THR A 1 94 ? -10.918 -6.983 -5.476 1.00 81.56 94 THR A C 1
ATOM 764 O O . THR A 1 94 ? -11.049 -8.175 -5.198 1.00 81.56 94 THR A O 1
ATOM 767 N N . LEU A 1 95 ? -11.306 -6.024 -4.625 1.00 69.19 95 LEU A N 1
ATOM 768 C CA . LEU A 1 95 ? -11.877 -6.300 -3.293 1.00 69.19 95 LEU A CA 1
ATOM 769 C C . LEU A 1 95 ? -13.233 -7.020 -3.328 1.00 69.19 95 LEU A C 1
ATOM 771 O O . LEU A 1 95 ? -13.555 -7.757 -2.404 1.00 69.19 95 LEU A O 1
ATOM 775 N N . ASP A 1 96 ? -14.002 -6.837 -4.396 1.00 69.56 96 ASP A N 1
ATOM 776 C CA . ASP A 1 96 ? -15.244 -7.566 -4.679 1.00 69.56 96 ASP A CA 1
ATOM 777 C C . ASP A 1 96 ? -14.999 -9.011 -5.169 1.00 69.56 96 ASP A C 1
ATOM 779 O O . ASP A 1 96 ? -15.944 -9.740 -5.459 1.00 69.56 96 ASP A O 1
ATOM 783 N N . GLY A 1 97 ? -13.734 -9.441 -5.258 1.00 74.81 97 GLY A N 1
ATOM 784 C CA . GLY A 1 97 ? -13.333 -10.790 -5.650 1.00 74.81 97 GLY A CA 1
ATOM 785 C C . GLY A 1 97 ? -13.146 -10.989 -7.155 1.00 74.81 97 GLY A C 1
ATOM 786 O O . GLY A 1 97 ? -12.714 -12.070 -7.566 1.00 74.81 97 GLY A O 1
ATOM 787 N N . VAL A 1 98 ? -13.404 -9.973 -7.987 1.00 81.75 98 VAL A N 1
ATOM 788 C CA . VAL A 1 98 ? -13.257 -10.086 -9.444 1.00 81.75 98 VAL A CA 1
ATOM 789 C C . VAL A 1 98 ? -11.780 -10.209 -9.825 1.00 81.75 98 VAL A C 1
ATOM 791 O O . VAL A 1 98 ? -10.938 -9.401 -9.440 1.00 81.75 98 VAL A O 1
ATOM 794 N N . LEU A 1 99 ? -11.447 -11.233 -10.614 1.00 88.38 99 LEU A N 1
ATOM 795 C CA . LEU A 1 99 ? -10.106 -11.438 -11.156 1.00 88.38 99 LEU A CA 1
ATOM 796 C C . LEU A 1 99 ? -10.030 -10.875 -12.577 1.00 88.38 99 LEU A C 1
ATOM 798 O O . LEU A 1 99 ? -10.716 -11.363 -13.473 1.00 88.38 99 LEU A O 1
ATOM 802 N N . LYS A 1 100 ? -9.156 -9.893 -12.810 1.00 87.62 100 LYS A N 1
ATOM 803 C CA . LYS A 1 100 ? -8.841 -9.412 -14.158 1.00 87.62 100 LYS A CA 1
ATOM 804 C C . LYS A 1 100 ? -7.435 -9.808 -14.574 1.00 87.62 100 LYS A C 1
ATOM 806 O O . LYS A 1 100 ? -6.494 -9.779 -13.786 1.00 87.62 100 LYS A O 1
ATOM 811 N N . THR A 1 101 ? -7.304 -10.120 -15.856 1.00 94.25 101 THR A N 1
ATOM 812 C CA . THR A 1 101 ? -6.026 -10.409 -16.504 1.00 94.25 101 THR A CA 1
ATOM 813 C C . THR A 1 101 ? -5.654 -9.217 -17.377 1.00 94.25 101 THR A C 1
ATOM 815 O O . THR A 1 101 ? -6.404 -8.846 -18.278 1.00 94.25 101 THR A O 1
ATOM 818 N N . LEU A 1 102 ? -4.522 -8.585 -17.083 1.00 92.81 102 LEU A N 1
ATOM 819 C CA . LEU A 1 102 ? -4.045 -7.366 -17.730 1.00 92.81 102 LEU A CA 1
ATOM 820 C C . LEU A 1 102 ? -2.733 -7.645 -18.464 1.00 92.81 102 LEU A C 1
ATOM 822 O O . LEU A 1 102 ? -1.913 -8.425 -17.989 1.00 92.81 102 LEU A O 1
ATOM 826 N N . GLN A 1 103 ? -2.514 -6.988 -19.603 1.00 93.06 103 GLN A N 1
ATOM 827 C CA . GLN A 1 103 ? -1.185 -6.916 -20.214 1.00 93.06 103 GLN A CA 1
ATOM 828 C C . GLN A 1 103 ? -0.488 -5.642 -19.746 1.00 93.06 103 GLN A C 1
ATOM 830 O O . GLN A 1 103 ? -1.045 -4.551 -19.892 1.00 93.06 103 GLN A O 1
ATOM 835 N N . VAL A 1 104 ? 0.705 -5.797 -19.174 1.00 94.38 104 VAL A N 1
ATOM 836 C CA . VAL A 1 104 ? 1.499 -4.721 -18.568 1.00 94.38 104 VAL A CA 1
ATOM 837 C C . VAL A 1 104 ? 2.938 -4.771 -19.068 1.00 94.38 104 VAL A C 1
ATOM 839 O O . VAL A 1 104 ? 3.446 -5.849 -19.365 1.00 94.38 104 VAL A O 1
ATOM 842 N N . ASP A 1 105 ? 3.589 -3.616 -19.155 1.00 94.25 105 ASP A N 1
ATOM 843 C CA . ASP A 1 105 ? 4.996 -3.509 -19.547 1.00 94.25 105 ASP A CA 1
ATOM 844 C C . ASP A 1 105 ? 5.912 -3.887 -18.362 1.00 94.25 105 ASP A C 1
ATOM 846 O O . ASP A 1 105 ? 5.944 -3.190 -17.351 1.00 94.25 105 ASP A O 1
ATOM 850 N N . ASP A 1 106 ? 6.640 -5.002 -18.469 1.00 93.00 106 ASP A N 1
ATOM 851 C CA . ASP A 1 106 ? 7.537 -5.536 -17.427 1.00 93.00 106 ASP A CA 1
ATOM 852 C C . ASP A 1 106 ? 8.769 -4.647 -17.178 1.00 93.00 106 ASP A C 1
ATOM 854 O O . ASP A 1 106 ? 9.467 -4.847 -16.186 1.00 93.00 106 ASP A O 1
ATOM 858 N N . SER A 1 107 ? 9.043 -3.668 -18.050 1.00 93.06 107 SER A N 1
ATOM 859 C CA . SER A 1 107 ? 10.115 -2.685 -17.847 1.00 93.06 107 SER A CA 1
ATOM 860 C C . SER A 1 107 ? 9.700 -1.505 -16.964 1.00 93.06 107 SER A C 1
ATOM 862 O O . SER A 1 107 ? 10.556 -0.767 -16.481 1.00 93.06 107 SER A O 1
ATOM 864 N N . HIS A 1 108 ? 8.399 -1.320 -16.725 1.00 94.38 108 HIS A N 1
ATOM 865 C CA . HIS A 1 108 ? 7.889 -0.234 -15.896 1.00 94.38 108 HIS A CA 1
ATOM 866 C C . HIS A 1 108 ? 7.845 -0.595 -14.408 1.00 94.38 108 HIS A C 1
ATOM 868 O O . HIS A 1 108 ? 7.599 -1.737 -14.008 1.00 94.38 108 HIS A O 1
ATOM 874 N N . THR A 1 109 ? 8.032 0.424 -13.568 1.00 95.19 109 THR A N 1
ATOM 875 C CA . THR A 1 109 ? 7.862 0.297 -12.119 1.00 95.19 109 THR A CA 1
ATOM 876 C C . THR A 1 109 ? 6.395 0.087 -11.760 1.00 95.19 109 THR A C 1
ATOM 878 O O . THR A 1 109 ? 5.491 0.488 -12.499 1.00 95.19 109 THR A O 1
ATOM 881 N N . VAL A 1 110 ? 6.134 -0.494 -10.587 1.00 95.50 110 VAL A N 1
ATOM 882 C CA . VAL A 1 110 ? 4.769 -0.680 -10.081 1.00 95.50 110 VAL A CA 1
ATOM 883 C C . VAL A 1 110 ? 4.006 0.647 -10.059 1.00 95.50 110 VAL A C 1
ATOM 885 O O . VAL A 1 110 ? 2.845 0.663 -10.457 1.00 95.50 110 VAL A O 1
ATOM 888 N N . GLY A 1 111 ? 4.650 1.765 -9.699 1.00 92.75 111 GLY A N 1
ATOM 889 C CA . GLY A 1 111 ? 4.021 3.089 -9.712 1.00 92.75 111 GLY A CA 1
ATOM 890 C C . GLY A 1 111 ? 3.509 3.502 -11.098 1.00 92.75 111 GLY A C 1
ATOM 891 O O . GLY A 1 111 ? 2.350 3.891 -11.237 1.00 92.75 111 GLY A O 1
ATOM 892 N N . SER A 1 112 ? 4.322 3.345 -12.147 1.00 93.25 112 SER A N 1
ATOM 893 C CA . SER A 1 112 ? 3.893 3.606 -13.530 1.00 93.25 112 SER A CA 1
ATOM 894 C C . SER A 1 112 ? 2.813 2.623 -13.995 1.00 93.25 112 SER A C 1
ATOM 896 O O . SER A 1 112 ? 1.874 3.006 -14.699 1.00 93.25 112 SER A O 1
ATOM 898 N N . LEU A 1 113 ? 2.900 1.359 -13.569 1.00 95.00 113 LEU A N 1
ATOM 899 C CA . LEU A 1 113 ? 1.891 0.346 -13.875 1.00 95.00 113 LEU A CA 1
ATOM 900 C C . LEU A 1 113 ? 0.535 0.650 -13.229 1.00 95.00 113 LEU A C 1
ATOM 902 O O . LEU A 1 113 ? -0.488 0.355 -13.850 1.00 95.00 113 LEU A O 1
ATOM 906 N N . MET A 1 114 ? 0.495 1.287 -12.051 1.00 93.69 114 MET A N 1
ATOM 907 C CA . MET A 1 114 ? -0.762 1.662 -11.390 1.00 93.69 114 MET A CA 1
ATOM 908 C C . MET A 1 114 ? -1.649 2.538 -12.275 1.00 93.69 114 MET A C 1
ATOM 910 O O . MET A 1 114 ? -2.859 2.331 -12.296 1.00 93.69 114 MET A O 1
ATOM 914 N N . ILE A 1 115 ? -1.068 3.450 -13.061 1.00 90.44 115 ILE A N 1
ATOM 915 C CA . ILE A 1 115 ? -1.816 4.298 -14.004 1.00 90.44 115 ILE A CA 1
ATOM 916 C C . ILE A 1 115 ? -2.572 3.419 -15.009 1.00 90.44 115 ILE A C 1
ATOM 918 O O . ILE A 1 115 ? -3.780 3.565 -15.200 1.00 90.44 115 ILE A O 1
ATOM 922 N N . THR A 1 116 ? -1.872 2.455 -15.613 1.00 90.44 116 THR A N 1
ATOM 923 C CA . THR A 1 116 ? -2.440 1.553 -16.628 1.00 90.44 116 THR A CA 1
ATOM 924 C C . THR A 1 116 ? -3.472 0.604 -16.019 1.00 90.44 116 THR A C 1
ATOM 926 O O . THR A 1 116 ? -4.548 0.410 -16.589 1.00 90.44 116 THR A O 1
ATOM 929 N N . ILE A 1 117 ? -3.161 0.024 -14.856 1.00 91.38 117 ILE A N 1
ATOM 930 C CA . ILE A 1 117 ? -4.036 -0.912 -14.143 1.00 91.38 117 ILE A CA 1
ATOM 931 C C . ILE A 1 117 ? -5.337 -0.209 -13.752 1.00 91.38 117 ILE A C 1
ATOM 933 O O . ILE A 1 117 ? -6.411 -0.677 -14.124 1.00 91.38 117 ILE A O 1
ATOM 937 N N . CYS A 1 118 ? -5.254 0.933 -13.069 1.00 85.94 118 CYS A N 1
ATOM 938 C CA . CYS A 1 118 ? -6.421 1.688 -12.618 1.00 85.94 118 CYS A CA 1
ATOM 939 C C . CYS A 1 118 ? -7.263 2.196 -13.793 1.00 85.94 118 CYS A C 1
ATOM 941 O O . CYS A 1 118 ? -8.476 2.000 -13.786 1.00 85.94 118 CYS A O 1
ATOM 943 N N . THR A 1 119 ? -6.639 2.713 -14.858 1.00 84.44 119 THR A N 1
ATOM 944 C CA . THR A 1 119 ? -7.365 3.155 -16.064 1.00 84.44 119 THR A CA 1
ATOM 945 C C . THR A 1 119 ? -8.165 2.010 -16.692 1.00 84.44 119 THR A C 1
ATOM 947 O O . THR A 1 119 ? -9.350 2.168 -16.977 1.00 84.44 119 THR A O 1
ATOM 950 N N . ARG A 1 120 ? -7.574 0.812 -16.838 1.00 83.56 120 ARG A N 1
ATOM 951 C CA . ARG A 1 120 ? -8.287 -0.380 -17.351 1.00 83.56 120 ARG A CA 1
ATOM 952 C C . ARG A 1 120 ? -9.360 -0.911 -16.394 1.00 83.56 120 ARG A C 1
ATOM 954 O O . ARG A 1 120 ? -10.233 -1.681 -16.799 1.00 83.56 120 ARG A O 1
ATOM 961 N N . MET A 1 121 ? -9.285 -0.537 -15.123 1.00 80.88 121 MET A N 1
ATOM 962 C CA . MET A 1 121 ? -10.277 -0.869 -14.103 1.00 80.88 121 MET A CA 1
ATOM 963 C C . MET A 1 121 ? -11.392 0.178 -13.990 1.00 80.88 121 MET A C 1
ATOM 965 O O . MET A 1 121 ? -12.371 -0.098 -13.306 1.00 80.88 121 MET A O 1
ATOM 969 N N . GLY A 1 122 ? -11.282 1.330 -14.663 1.00 77.50 122 GLY A N 1
ATOM 970 C CA . GLY A 1 122 ? -12.224 2.447 -14.521 1.00 77.50 122 GLY A CA 1
ATOM 971 C C . GLY A 1 122 ? -11.999 3.289 -13.259 1.00 77.50 122 GLY A C 1
ATOM 972 O O . GLY A 1 122 ? -12.907 3.981 -12.814 1.00 77.50 122 GLY A O 1
ATOM 973 N N . ILE A 1 123 ? -10.804 3.223 -12.668 1.00 76.69 123 ILE A N 1
ATOM 974 C CA . ILE A 1 123 ? -10.407 3.965 -11.468 1.00 76.69 123 ILE A CA 1
ATOM 975 C C . ILE A 1 123 ? -9.586 5.181 -11.903 1.00 76.69 123 ILE A C 1
ATOM 977 O O . ILE A 1 123 ? -8.533 5.034 -12.524 1.00 76.69 123 ILE A O 1
ATOM 981 N N . THR A 1 124 ? -10.052 6.382 -11.570 1.00 73.25 124 THR A N 1
ATOM 982 C CA . THR A 1 124 ? -9.417 7.649 -11.975 1.00 73.25 124 THR A CA 1
ATOM 983 C C . THR A 1 124 ? -8.332 8.113 -10.999 1.00 73.25 124 THR A C 1
ATOM 985 O O . THR A 1 124 ? -7.322 8.675 -11.409 1.00 73.25 124 THR A O 1
ATOM 988 N N . ASN A 1 125 ? -8.491 7.824 -9.710 1.00 75.44 125 ASN A N 1
ATOM 989 C CA . ASN A 1 125 ? -7.582 8.186 -8.620 1.00 75.44 125 ASN A CA 1
ATOM 990 C C . ASN A 1 125 ? -6.488 7.125 -8.394 1.00 75.44 125 ASN A C 1
ATOM 992 O O . ASN A 1 125 ? -6.360 6.576 -7.302 1.00 75.44 125 ASN A O 1
ATOM 996 N N . HIS A 1 126 ? -5.682 6.818 -9.415 1.00 79.81 126 HIS A N 1
ATOM 997 C CA . HIS A 1 126 ? -4.677 5.745 -9.330 1.00 79.81 126 HIS A CA 1
ATOM 998 C C . HIS A 1 126 ? -3.645 5.931 -8.202 1.00 79.81 126 HIS A C 1
ATOM 1000 O O . HIS A 1 126 ? -3.146 4.939 -7.678 1.00 79.81 126 HIS A O 1
ATOM 1006 N N . GLU A 1 127 ? -3.350 7.174 -7.809 1.00 78.75 127 GLU A N 1
ATOM 1007 C CA . GLU A 1 127 ? -2.408 7.522 -6.732 1.00 78.75 127 GLU A CA 1
ATOM 1008 C C . GLU A 1 127 ? -2.847 7.011 -5.359 1.00 78.75 127 GLU A C 1
ATOM 1010 O O . GLU A 1 127 ? -2.029 6.878 -4.455 1.00 78.75 127 GLU A O 1
ATOM 1015 N N . GLU A 1 128 ? -4.133 6.707 -5.200 1.00 79.50 128 GLU A N 1
ATOM 1016 C CA . GLU A 1 128 ? -4.697 6.175 -3.967 1.00 79.50 128 GLU A CA 1
ATOM 1017 C C . GLU A 1 128 ? -4.641 4.657 -3.881 1.00 79.50 128 GLU A C 1
ATOM 1019 O O . GLU A 1 128 ? -4.917 4.103 -2.821 1.00 79.50 128 GLU A O 1
ATOM 1024 N N . TYR A 1 129 ? -4.290 3.969 -4.962 1.00 83.44 129 TYR A N 1
ATOM 1025 C CA . TYR A 1 129 ? -4.292 2.515 -5.030 1.00 83.44 129 TYR A CA 1
ATOM 1026 C C . TYR A 1 129 ? -2.878 1.954 -5.128 1.00 83.44 129 TYR A C 1
ATOM 1028 O O . TYR A 1 129 ? -1.926 2.601 -5.559 1.00 83.44 129 TYR A O 1
ATOM 1036 N N . SER A 1 130 ? -2.738 0.703 -4.711 1.00 91.12 130 SER A N 1
ATOM 1037 C CA . SER A 1 130 ? -1.508 -0.066 -4.825 1.00 91.12 130 SER A CA 1
ATOM 1038 C C . SER A 1 130 ? -1.830 -1.555 -4.915 1.00 91.12 130 SER A C 1
ATOM 1040 O O . SER A 1 130 ? -2.959 -1.990 -4.680 1.00 91.12 130 SER A O 1
ATOM 1042 N N . LEU A 1 131 ? -0.811 -2.340 -5.246 1.00 92.25 131 LEU A N 1
ATOM 1043 C CA . LEU A 1 131 ? -0.871 -3.792 -5.260 1.00 92.25 131 LEU A CA 1
ATOM 1044 C C . LEU A 1 131 ? -0.338 -4.363 -3.944 1.00 92.25 131 LEU A C 1
ATOM 1046 O O . LEU A 1 131 ? 0.640 -3.854 -3.386 1.00 92.25 131 LEU A O 1
ATOM 1050 N N . VAL A 1 132 ? -0.991 -5.421 -3.474 1.00 90.62 132 VAL A N 1
ATOM 1051 C CA . VAL A 1 132 ? -0.587 -6.238 -2.327 1.00 90.62 132 VAL A CA 1
ATOM 1052 C C . VAL A 1 132 ? -0.330 -7.657 -2.813 1.00 90.62 132 VAL A C 1
ATOM 1054 O O . VAL A 1 132 ? -1.126 -8.212 -3.574 1.00 90.62 132 VAL A O 1
ATOM 1057 N N . ARG A 1 133 ? 0.777 -8.240 -2.357 1.00 90.19 133 ARG A N 1
ATOM 1058 C CA . ARG A 1 133 ? 1.109 -9.648 -2.557 1.00 90.19 133 ARG A CA 1
ATOM 1059 C C . ARG A 1 133 ? 0.458 -10.490 -1.460 1.00 90.19 133 ARG A C 1
ATOM 1061 O O . ARG A 1 133 ? 0.720 -10.266 -0.277 1.00 90.19 133 ARG A O 1
ATOM 1068 N N . ASP A 1 134 ? -0.391 -11.440 -1.832 1.00 80.12 134 ASP A N 1
ATOM 1069 C CA . ASP A 1 134 ? -0.997 -12.354 -0.860 1.00 80.12 134 ASP A CA 1
ATOM 1070 C C . ASP A 1 134 ? -0.036 -13.511 -0.592 1.00 80.12 134 ASP A C 1
ATOM 1072 O O . ASP A 1 134 ? 0.064 -14.445 -1.384 1.00 80.12 134 ASP A O 1
ATOM 1076 N N . LEU A 1 135 ? 0.735 -13.410 0.491 1.00 69.50 135 LEU A N 1
ATOM 1077 C CA . LEU A 1 135 ? 1.636 -14.485 0.898 1.00 69.50 135 LEU A CA 1
ATOM 1078 C C . LEU A 1 135 ? 0.903 -15.443 1.849 1.00 69.50 135 LEU A C 1
ATOM 1080 O O . LEU A 1 135 ? 0.200 -14.969 2.750 1.00 69.50 135 LEU A O 1
ATOM 1084 N N . PRO A 1 136 ? 1.101 -16.768 1.723 1.00 61.94 136 PRO A N 1
ATOM 1085 C CA . PRO A 1 136 ? 0.699 -17.720 2.752 1.00 61.94 136 PRO A CA 1
ATOM 1086 C C . PRO A 1 136 ? 1.302 -17.334 4.109 1.00 61.94 136 PRO A C 1
ATOM 1088 O O . PRO A 1 136 ? 2.411 -16.792 4.173 1.00 61.94 136 PRO A O 1
ATOM 1091 N N . ASP A 1 137 ? 0.597 -17.627 5.203 1.00 53.84 137 ASP A N 1
ATOM 1092 C CA . ASP A 1 137 ? 1.010 -17.208 6.552 1.00 53.84 137 ASP A CA 1
ATOM 1093 C C . ASP A 1 137 ? 2.422 -17.696 6.940 1.00 53.84 137 ASP A C 1
ATOM 1095 O O . ASP A 1 137 ? 3.141 -16.989 7.647 1.00 53.84 137 ASP A O 1
ATOM 1099 N N . ASP A 1 138 ? 2.867 -18.830 6.392 1.00 52.00 138 ASP A N 1
ATOM 1100 C CA . ASP A 1 138 ? 4.195 -19.411 6.634 1.00 52.00 138 ASP A CA 1
ATOM 1101 C C . ASP A 1 138 ? 5.355 -18.619 5.985 1.00 52.00 138 ASP A C 1
ATOM 1103 O O . ASP A 1 138 ? 6.503 -18.705 6.433 1.00 52.00 138 ASP A O 1
ATOM 1107 N N . GLU A 1 139 ? 5.091 -17.830 4.935 1.00 52.06 139 GLU A N 1
ATOM 1108 C CA . GLU A 1 139 ? 6.105 -17.004 4.256 1.00 52.06 139 GLU A CA 1
ATOM 1109 C C . GLU A 1 139 ? 6.154 -15.562 4.774 1.00 52.06 139 GLU A C 1
ATOM 1111 O O . GLU A 1 139 ? 7.214 -14.929 4.722 1.00 52.06 139 GLU A O 1
ATOM 1116 N N . LYS A 1 140 ? 5.060 -15.066 5.371 1.00 50.50 140 LYS A N 1
ATOM 1117 C CA . LYS A 1 140 ? 5.013 -13.754 6.044 1.00 50.50 140 LYS A CA 1
ATOM 1118 C C . LYS A 1 140 ? 6.034 -13.637 7.182 1.00 50.50 140 LYS A C 1
ATOM 1120 O O . LYS A 1 140 ? 6.540 -12.550 7.448 1.00 50.50 140 LYS A O 1
ATOM 1125 N N . GLU A 1 141 ? 6.387 -14.743 7.844 1.00 45.44 141 GLU A N 1
ATOM 1126 C CA . GLU A 1 141 ? 7.410 -14.737 8.902 1.00 45.44 141 GLU A CA 1
ATOM 1127 C C . GLU A 1 141 ? 8.851 -14.609 8.364 1.00 45.44 141 GLU A C 1
ATOM 1129 O O . GLU A 1 141 ? 9.748 -14.193 9.106 1.00 45.44 141 GLU A O 1
ATOM 1134 N N . LYS A 1 142 ? 9.094 -14.937 7.084 1.00 43.03 142 LYS A N 1
ATOM 1135 C CA . LYS A 1 142 ? 10.434 -14.936 6.465 1.00 43.03 142 LYS A CA 1
ATOM 1136 C C . LYS A 1 142 ? 10.831 -13.593 5.852 1.00 43.03 142 LYS A C 1
ATOM 1138 O O . LYS A 1 142 ? 12.022 -13.319 5.760 1.00 43.03 142 LYS A O 1
ATOM 1143 N N . THR A 1 143 ? 9.882 -12.737 5.477 1.00 42.62 143 THR A N 1
ATOM 1144 C CA . THR A 1 143 ? 10.168 -11.383 4.959 1.00 42.62 143 THR A CA 1
ATOM 1145 C C . THR A 1 143 ? 10.606 -10.396 6.055 1.00 42.62 143 THR A C 1
ATOM 1147 O O . THR A 1 143 ? 11.124 -9.324 5.754 1.00 42.62 143 THR A O 1
ATOM 1150 N N . LEU A 1 144 ? 10.498 -10.782 7.334 1.00 43.00 144 LEU A N 1
ATOM 1151 C CA . LEU A 1 144 ? 10.919 -10.016 8.520 1.00 43.00 144 LEU A CA 1
ATOM 1152 C C . LEU A 1 144 ? 12.380 -10.284 8.949 1.00 43.00 144 LEU A C 1
ATOM 1154 O O . LEU A 1 144 ? 12.709 -10.298 10.141 1.00 43.00 144 LEU A O 1
ATOM 1158 N N . THR A 1 145 ? 13.289 -10.548 8.013 1.00 36.25 145 THR A N 1
ATOM 1159 C CA . THR A 1 145 ? 14.674 -10.911 8.348 1.00 36.25 145 THR A CA 1
ATOM 1160 C C . THR A 1 145 ? 15.570 -9.700 8.556 1.00 36.25 145 THR A C 1
ATOM 1162 O O . THR A 1 145 ? 16.083 -9.170 7.581 1.00 36.25 145 THR A O 1
ATOM 1165 N N . LEU A 1 146 ? 15.895 -9.374 9.812 1.00 35.91 146 LEU A N 1
ATOM 1166 C CA . LEU A 1 146 ? 17.245 -8.942 10.207 1.00 35.91 146 LEU A CA 1
ATOM 1167 C C . LEU A 1 146 ? 17.598 -9.498 11.605 1.00 35.91 146 LEU A C 1
ATOM 1169 O O . LEU A 1 146 ? 16.735 -9.701 12.459 1.00 35.91 146 LEU A O 1
ATOM 1173 N N . LYS A 1 147 ? 18.877 -9.864 11.778 1.00 42.62 147 LYS A N 1
ATOM 1174 C CA 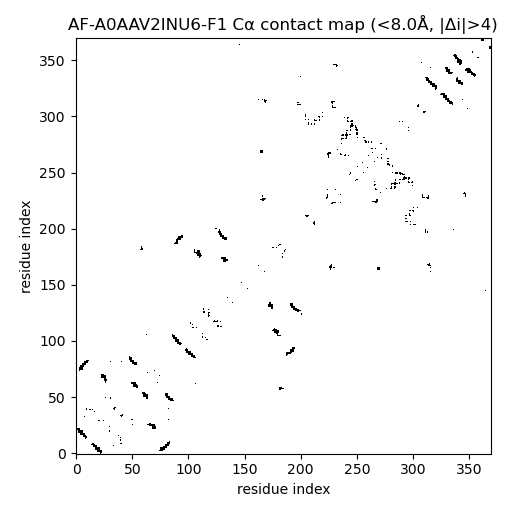. LYS A 1 147 ? 19.403 -10.767 12.821 1.00 42.62 147 LYS A CA 1
ATOM 1175 C C . LYS A 1 147 ? 19.039 -10.347 14.254 1.00 42.62 147 LYS A C 1
ATOM 1177 O O . LYS A 1 147 ? 19.140 -9.187 14.639 1.00 42.62 147 LYS A O 1
ATOM 1182 N N . ARG A 1 148 ? 18.637 -11.359 15.029 1.00 43.19 148 ARG A N 1
ATOM 1183 C CA . ARG A 1 148 ? 17.979 -11.283 16.340 1.00 43.19 148 ARG A CA 1
ATOM 1184 C C . ARG A 1 148 ? 18.994 -11.327 17.483 1.00 43.19 148 ARG A C 1
ATOM 1186 O O . ARG A 1 148 ? 19.719 -12.310 17.614 1.00 43.19 148 ARG A O 1
ATOM 1193 N N . ASP A 1 149 ? 18.968 -10.319 18.348 1.00 38.59 149 ASP A N 1
ATOM 1194 C CA . ASP A 1 149 ? 19.706 -10.319 19.613 1.00 38.59 149 ASP A CA 1
ATOM 1195 C C . ASP A 1 149 ? 18.829 -10.863 20.758 1.00 38.59 149 ASP A C 1
ATOM 1197 O O . ASP A 1 149 ? 17.677 -10.449 20.937 1.00 38.59 149 ASP A O 1
ATOM 1201 N N . LYS A 1 150 ? 19.353 -11.813 21.547 1.00 40.22 150 LYS A N 1
ATOM 1202 C CA . LYS A 1 150 ? 18.570 -12.656 22.487 1.00 40.22 150 LYS A CA 1
ATOM 1203 C C . LYS A 1 150 ? 17.912 -11.891 23.651 1.00 40.22 150 LYS A C 1
ATOM 1205 O O . LYS A 1 150 ? 16.988 -12.411 24.271 1.00 40.22 150 LYS A O 1
ATOM 1210 N N . SER A 1 151 ? 18.337 -10.657 23.923 1.00 44.78 151 SER A N 1
ATOM 1211 C CA . SER A 1 151 ? 17.826 -9.807 25.016 1.00 44.78 151 SER A CA 1
ATOM 1212 C C . SER A 1 151 ? 16.520 -9.060 24.664 1.00 44.78 151 SER A C 1
ATOM 1214 O O . SER A 1 151 ? 15.699 -8.778 25.536 1.00 44.78 151 SER A O 1
ATOM 1216 N N . ILE A 1 152 ? 16.263 -8.806 23.373 1.00 50.16 152 ILE A N 1
ATOM 1217 C CA . ILE A 1 152 ? 15.129 -7.995 22.871 1.00 50.16 152 ILE A CA 1
ATOM 1218 C C . ILE A 1 152 ? 13.860 -8.850 22.633 1.00 50.16 152 ILE A C 1
ATOM 1220 O O . ILE A 1 152 ? 12.747 -8.335 22.510 1.00 50.16 152 ILE A O 1
ATOM 1224 N N . ALA A 1 153 ? 13.993 -10.179 22.652 1.00 54.44 153 ALA A N 1
ATOM 1225 C CA . ALA A 1 153 ? 12.966 -11.124 22.210 1.00 54.44 153 ALA A CA 1
ATOM 1226 C C . ALA A 1 153 ? 11.628 -11.043 22.977 1.00 54.44 153 ALA A C 1
ATOM 1228 O O . ALA A 1 153 ? 10.566 -11.204 22.381 1.00 54.44 153 ALA A O 1
ATOM 1229 N N . LYS A 1 154 ? 11.640 -10.769 24.290 1.00 53.56 154 LYS A N 1
ATOM 1230 C CA . LYS A 1 154 ? 10.408 -10.761 25.108 1.00 53.56 154 LYS A CA 1
ATOM 1231 C C . LYS A 1 154 ? 9.545 -9.523 24.867 1.00 53.56 154 LYS A C 1
ATOM 1233 O O . LYS A 1 154 ? 8.319 -9.622 24.807 1.00 53.56 154 LYS A O 1
ATOM 1238 N N . ASP A 1 155 ? 10.175 -8.360 24.730 1.00 56.09 155 ASP A N 1
ATOM 1239 C CA . ASP A 1 155 ? 9.461 -7.122 24.432 1.00 56.09 155 ASP A CA 1
ATOM 1240 C C . ASP A 1 155 ? 9.066 -7.055 22.953 1.00 56.09 155 ASP A C 1
ATOM 1242 O O . ASP A 1 155 ? 7.992 -6.526 22.658 1.00 56.09 155 ASP A O 1
ATOM 1246 N N . GLN A 1 156 ? 9.857 -7.637 22.047 1.00 58.69 156 GLN A N 1
ATOM 1247 C CA . GLN A 1 156 ? 9.491 -7.795 20.638 1.00 58.69 156 GLN A CA 1
ATOM 1248 C C . GLN A 1 156 ? 8.271 -8.705 20.475 1.00 58.69 156 GLN A C 1
ATOM 1250 O O . GLN A 1 156 ? 7.287 -8.279 19.885 1.00 58.69 156 GLN A O 1
ATOM 1255 N N . LYS A 1 157 ? 8.261 -9.882 21.114 1.00 64.56 157 LYS A N 1
ATOM 1256 C CA . LYS A 1 157 ? 7.108 -10.794 21.091 1.00 64.56 157 LYS A CA 1
ATOM 1257 C C . LYS A 1 157 ? 5.833 -10.126 21.610 1.00 64.56 157 LYS A C 1
ATOM 1259 O O . LYS A 1 157 ? 4.770 -10.275 21.027 1.00 64.56 157 LYS A O 1
ATOM 1264 N N . ARG A 1 158 ? 5.936 -9.316 22.672 1.00 64.94 158 ARG A N 1
ATOM 1265 C CA . ARG A 1 158 ? 4.805 -8.503 23.154 1.00 64.94 158 ARG A CA 1
ATOM 1266 C C . ARG A 1 158 ? 4.361 -7.451 22.142 1.00 64.94 158 ARG A C 1
ATOM 1268 O O . ARG A 1 158 ? 3.172 -7.175 22.062 1.00 64.94 158 ARG A O 1
ATOM 1275 N N . LEU A 1 159 ? 5.294 -6.827 21.419 1.00 60.91 159 LEU A N 1
ATOM 1276 C CA . LEU A 1 159 ? 4.961 -5.874 20.360 1.00 60.91 159 LEU A CA 1
ATOM 1277 C C . LEU A 1 159 ? 4.256 -6.578 19.208 1.00 60.91 159 LEU A C 1
ATOM 1279 O O . LEU A 1 159 ? 3.230 -6.088 18.775 1.00 60.91 159 LEU A O 1
ATOM 1283 N N . GLU A 1 160 ? 4.751 -7.731 18.774 1.00 62.25 160 GLU A N 1
ATOM 1284 C CA . GLU A 1 160 ? 4.126 -8.562 17.743 1.00 62.25 160 GLU A CA 1
ATOM 1285 C C . GLU A 1 160 ? 2.737 -9.047 18.176 1.00 62.25 160 GLU A C 1
ATOM 1287 O O . GLU A 1 160 ? 1.792 -8.951 17.406 1.00 62.25 160 GLU A O 1
ATOM 1292 N N . GLU A 1 161 ? 2.560 -9.474 19.429 1.00 66.81 161 GLU A N 1
ATOM 1293 C CA . GLU A 1 161 ? 1.242 -9.809 19.988 1.00 66.81 161 GLU A CA 1
ATOM 1294 C C . GLU A 1 161 ? 0.296 -8.598 20.041 1.00 66.81 161 GLU A C 1
ATOM 1296 O O . GLU A 1 161 ? -0.914 -8.768 19.909 1.00 66.81 161 GLU A O 1
ATOM 1301 N N . MET A 1 162 ? 0.815 -7.382 20.251 1.00 58.81 162 MET A N 1
ATOM 1302 C CA . MET A 1 162 ? 0.021 -6.149 20.178 1.00 58.81 162 MET A CA 1
ATOM 1303 C C . MET A 1 162 ? -0.278 -5.759 18.726 1.00 58.81 162 MET A C 1
ATOM 1305 O O . MET A 1 162 ? -1.421 -5.429 18.436 1.00 58.81 162 MET A O 1
ATOM 1309 N N . LYS A 1 163 ? 0.680 -5.888 17.799 1.00 60.69 163 LYS A N 1
ATOM 1310 C CA . LYS A 1 163 ? 0.469 -5.693 16.356 1.00 60.69 163 LYS A CA 1
ATOM 1311 C C . LYS A 1 163 ? -0.617 -6.636 15.840 1.00 60.69 163 LYS A C 1
ATOM 1313 O O . LYS A 1 163 ? -1.597 -6.162 15.287 1.00 60.69 163 LYS A O 1
ATOM 1318 N N . LYS A 1 164 ? -0.547 -7.926 16.193 1.00 59.25 164 LYS A N 1
ATOM 1319 C CA . LYS A 1 164 ? -1.589 -8.929 15.901 1.00 59.25 164 LYS A CA 1
ATOM 1320 C C . LYS A 1 164 ? -2.950 -8.610 16.536 1.00 59.25 164 LYS A C 1
ATOM 1322 O O . LYS A 1 164 ? -3.963 -9.166 16.123 1.00 59.25 164 LYS A O 1
ATOM 1327 N N . LYS A 1 165 ? -3.021 -7.762 17.569 1.00 57.97 165 LYS A N 1
ATOM 1328 C CA . LYS A 1 165 ? -4.294 -7.316 18.173 1.00 57.97 165 LYS A CA 1
ATOM 1329 C C . LYS A 1 165 ? -4.846 -6.053 17.518 1.00 57.97 165 LYS A C 1
ATOM 1331 O O . LYS A 1 165 ? -6.058 -5.980 17.360 1.00 57.97 165 LYS A O 1
ATOM 1336 N N . LEU A 1 166 ? -3.968 -5.126 17.139 1.00 50.94 166 LEU A N 1
ATOM 1337 C CA . LEU A 1 166 ? -4.301 -3.832 16.538 1.00 50.94 166 LEU A CA 1
ATOM 1338 C C . LEU A 1 166 ? -4.398 -3.870 15.005 1.00 50.94 166 LEU A C 1
ATOM 1340 O O . LEU A 1 166 ? -4.937 -2.923 14.457 1.00 50.94 166 LEU A O 1
ATOM 1344 N N . HIS A 1 167 ? -3.902 -4.927 14.340 1.00 54.72 167 HIS A N 1
ATOM 1345 C CA . HIS A 1 167 ? -3.959 -5.143 12.881 1.00 54.72 167 HIS A CA 1
ATOM 1346 C C . HIS A 1 167 ? -3.669 -3.853 12.084 1.00 54.72 167 HIS A C 1
ATOM 1348 O O . HIS A 1 167 ? -4.468 -3.354 11.296 1.00 54.72 167 HIS A O 1
ATOM 1354 N N . THR A 1 168 ? -2.498 -3.274 12.332 1.00 55.19 168 THR A N 1
ATOM 1355 C CA . THR A 1 168 ? -1.997 -2.128 11.565 1.00 55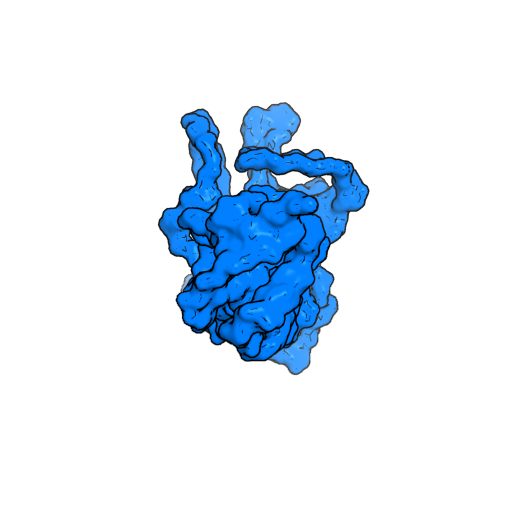.19 168 THR A CA 1
ATOM 1356 C C . THR A 1 168 ? -1.692 -2.534 10.116 1.00 55.19 168 THR A C 1
ATOM 1358 O O . THR A 1 168 ? -1.415 -3.707 9.864 1.00 55.19 168 THR A O 1
ATOM 1361 N N . ASP A 1 169 ? -1.626 -1.572 9.186 1.00 52.22 169 ASP A N 1
ATOM 1362 C CA . ASP A 1 169 ? -1.275 -1.802 7.765 1.00 52.22 169 ASP A CA 1
ATOM 1363 C C . ASP A 1 169 ? 0.072 -2.535 7.546 1.00 52.22 169 ASP A C 1
ATOM 1365 O O . ASP A 1 169 ? 0.334 -3.022 6.447 1.00 52.22 169 ASP A O 1
ATOM 1369 N N . ASP A 1 170 ? 0.898 -2.664 8.594 1.00 54.38 170 ASP A N 1
ATOM 1370 C CA . ASP A 1 170 ? 2.115 -3.492 8.665 1.00 54.38 170 ASP A CA 1
ATOM 1371 C C . ASP A 1 170 ? 1.923 -4.963 8.235 1.00 54.38 170 ASP A C 1
ATOM 1373 O O . ASP A 1 170 ? 2.906 -5.616 7.896 1.00 54.38 170 ASP A O 1
ATOM 1377 N N . GLU A 1 171 ? 0.706 -5.520 8.277 1.00 58.16 171 GLU A N 1
ATOM 1378 C CA . GLU A 1 171 ? 0.456 -6.919 7.876 1.00 58.16 171 GLU A CA 1
ATOM 1379 C C . GLU A 1 171 ? 0.279 -7.102 6.357 1.00 58.16 171 GLU A C 1
ATOM 1381 O O . GLU A 1 171 ? 0.232 -8.234 5.867 1.00 58.16 171 GLU A O 1
ATOM 1386 N N . LEU A 1 172 ? 0.174 -6.009 5.594 1.00 69.12 172 LEU A N 1
ATOM 1387 C CA . LEU A 1 172 ? -0.018 -6.060 4.148 1.00 69.12 172 LEU A CA 1
ATOM 1388 C C . LEU A 1 172 ? 1.327 -5.987 3.422 1.00 69.12 172 LEU A C 1
ATOM 1390 O O . LEU A 1 172 ? 2.065 -5.009 3.539 1.00 69.12 172 LEU A O 1
ATOM 1394 N N . ASN A 1 173 ? 1.618 -6.993 2.595 1.00 83.69 173 ASN A N 1
ATOM 1395 C CA . ASN A 1 173 ? 2.808 -7.007 1.741 1.00 83.69 173 ASN A CA 1
ATOM 1396 C C . ASN A 1 173 ? 2.596 -6.114 0.510 1.00 83.69 173 ASN A C 1
ATOM 1398 O O . ASN A 1 173 ? 2.388 -6.592 -0.609 1.00 83.69 173 ASN A O 1
ATOM 1402 N N . TRP A 1 174 ? 2.588 -4.802 0.730 1.00 88.25 174 TRP A N 1
ATOM 1403 C CA . TRP A 1 174 ? 2.532 -3.811 -0.338 1.00 88.25 174 TRP A CA 1
ATOM 1404 C C . TRP A 1 174 ? 3.756 -3.920 -1.246 1.00 88.25 174 TRP A C 1
ATOM 1406 O O . TRP A 1 174 ? 4.884 -4.023 -0.764 1.00 88.25 174 TRP A O 1
ATOM 1416 N N . LEU A 1 175 ? 3.539 -3.820 -2.556 1.00 92.25 175 LEU A N 1
ATOM 1417 C CA . LEU A 1 175 ? 4.646 -3.677 -3.497 1.00 92.25 175 LEU A CA 1
ATOM 1418 C C . LEU A 1 175 ? 5.269 -2.274 -3.412 1.00 92.25 175 LEU A C 1
ATOM 1420 O O . LEU A 1 175 ? 4.587 -1.271 -3.177 1.00 92.25 175 LEU A O 1
ATOM 1424 N N . ASP A 1 176 ? 6.577 -2.214 -3.631 1.00 88.94 176 ASP A N 1
ATOM 1425 C CA . ASP A 1 176 ? 7.376 -1.003 -3.778 1.00 88.94 176 ASP A CA 1
ATOM 1426 C C . ASP A 1 176 ? 7.100 -0.364 -5.146 1.00 88.94 176 ASP A C 1
ATOM 1428 O O . ASP A 1 176 ? 7.281 -0.988 -6.193 1.00 88.94 176 ASP A O 1
ATOM 1432 N N . HIS A 1 177 ? 6.650 0.892 -5.140 1.00 92.31 177 HIS A N 1
ATOM 1433 C CA . HIS A 1 177 ? 6.288 1.634 -6.354 1.00 92.31 177 HIS A CA 1
ATOM 1434 C C . HIS A 1 177 ? 7.501 2.102 -7.157 1.00 92.31 177 HIS A C 1
ATOM 1436 O O . HIS A 1 177 ? 7.345 2.432 -8.330 1.00 92.31 177 HIS A O 1
ATOM 1442 N N . SER A 1 178 ? 8.688 2.126 -6.543 1.00 91.19 178 SER A N 1
ATOM 1443 C CA . SER A 1 178 ? 9.937 2.541 -7.189 1.00 91.19 178 SER A CA 1
ATOM 1444 C C . SER A 1 178 ? 10.608 1.425 -7.991 1.00 91.19 178 SER A C 1
ATOM 1446 O O . SER A 1 178 ? 11.527 1.698 -8.757 1.00 91.19 178 SER A O 1
ATOM 1448 N N . LYS A 1 179 ? 10.133 0.185 -7.842 1.00 91.56 179 LYS A N 1
ATOM 1449 C CA . LYS A 1 179 ? 10.700 -1.010 -8.471 1.00 91.56 179 LYS A CA 1
ATOM 1450 C C . LYS A 1 179 ? 9.730 -1.633 -9.460 1.00 91.56 179 LYS A C 1
ATOM 1452 O O . LYS A 1 179 ? 8.515 -1.447 -9.371 1.00 91.56 179 LYS A O 1
ATOM 1457 N N . THR A 1 180 ? 10.261 -2.404 -10.393 1.00 94.25 180 THR A N 1
ATOM 1458 C CA . THR A 1 180 ? 9.499 -3.260 -11.308 1.00 94.25 180 THR A CA 1
ATOM 1459 C C . THR A 1 180 ? 8.895 -4.463 -10.573 1.00 94.25 180 THR A C 1
ATOM 1461 O O . THR A 1 180 ? 9.214 -4.745 -9.413 1.00 94.25 180 THR A O 1
ATOM 1464 N N . LEU A 1 181 ? 8.003 -5.198 -11.245 1.00 94.44 181 LEU A N 1
ATOM 1465 C CA . LEU A 1 181 ? 7.469 -6.467 -10.732 1.00 94.44 181 LEU A CA 1
ATOM 1466 C C . LEU A 1 181 ? 8.560 -7.547 -10.630 1.00 94.44 181 LEU A C 1
ATOM 1468 O O . LEU A 1 181 ? 8.555 -8.348 -9.698 1.00 94.44 181 LEU A O 1
ATOM 1472 N N . ARG A 1 182 ? 9.510 -7.554 -11.574 1.00 91.25 182 ARG A N 1
ATOM 1473 C CA . ARG A 1 182 ? 10.614 -8.521 -11.647 1.00 91.25 182 ARG A CA 1
ATOM 1474 C C . ARG A 1 182 ? 11.604 -8.370 -10.496 1.00 91.25 182 ARG A C 1
ATOM 1476 O O . ARG A 1 182 ? 11.927 -9.359 -9.847 1.00 91.25 182 ARG A O 1
ATOM 1483 N N . GLU A 1 183 ? 12.024 -7.143 -10.198 1.00 89.38 183 GLU A N 1
ATOM 1484 C CA . GLU A 1 183 ? 12.942 -6.848 -9.081 1.00 89.38 183 GLU A CA 1
ATOM 1485 C C . GLU A 1 183 ? 12.350 -7.217 -7.710 1.00 89.38 183 GLU A C 1
ATOM 1487 O O . GLU A 1 183 ? 13.077 -7.360 -6.727 1.00 89.38 183 GLU A O 1
ATOM 1492 N N . GLN A 1 184 ? 11.023 -7.355 -7.639 1.00 91.88 184 GLN A N 1
ATOM 1493 C CA . GLN A 1 184 ? 10.269 -7.738 -6.444 1.00 91.88 184 GLN A CA 1
ATOM 1494 C C . GLN A 1 184 ? 9.835 -9.208 -6.446 1.00 91.88 184 GLN A C 1
ATOM 1496 O O . GLN A 1 184 ? 9.060 -9.613 -5.579 1.00 91.88 184 GLN A O 1
ATOM 1501 N N . ASP A 1 185 ? 10.345 -10.006 -7.389 1.00 90.44 185 ASP A N 1
ATOM 1502 C CA . ASP A 1 185 ? 10.101 -11.447 -7.474 1.00 90.44 185 ASP A CA 1
ATOM 1503 C C . ASP A 1 185 ? 8.623 -11.827 -7.634 1.00 90.44 185 ASP A C 1
AT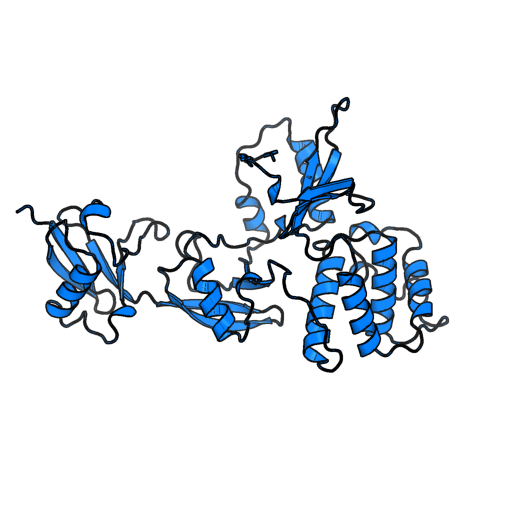OM 1505 O O . ASP A 1 185 ? 8.125 -12.758 -6.995 1.00 90.44 185 ASP A O 1
ATOM 1509 N N . ILE A 1 186 ? 7.900 -11.058 -8.449 1.00 91.81 186 ILE A N 1
ATOM 1510 C CA . ILE A 1 186 ? 6.502 -11.342 -8.766 1.00 91.81 186 ILE A CA 1
ATOM 1511 C C . ILE A 1 186 ? 6.428 -12.219 -10.013 1.00 91.81 186 ILE A C 1
ATOM 1513 O O . ILE A 1 186 ? 6.758 -11.780 -11.125 1.00 91.81 186 ILE A O 1
ATOM 1517 N N . ASP A 1 187 ? 5.931 -13.443 -9.840 1.00 87.50 187 ASP A N 1
ATOM 1518 C CA . ASP A 1 187 ? 5.761 -14.408 -10.927 1.00 87.50 187 ASP A CA 1
ATOM 1519 C C . ASP A 1 187 ? 4.601 -14.002 -11.866 1.00 87.50 187 ASP A C 1
ATOM 1521 O O . ASP A 1 187 ? 3.593 -13.456 -11.409 1.00 87.50 187 ASP A O 1
ATOM 1525 N N . PRO A 1 188 ? 4.689 -14.228 -13.192 1.00 87.25 188 PRO A N 1
ATOM 1526 C CA . PRO A 1 188 ? 3.591 -13.945 -14.127 1.00 87.25 188 PRO A CA 1
ATOM 1527 C C . PRO A 1 188 ? 2.270 -14.666 -13.825 1.00 87.25 188 PRO A C 1
ATOM 1529 O O . PRO A 1 188 ? 1.207 -14.196 -14.237 1.00 87.25 188 PRO A O 1
ATOM 1532 N N . ASN A 1 189 ? 2.312 -15.796 -13.119 1.00 88.31 189 ASN A N 1
ATOM 1533 C CA . ASN A 1 189 ? 1.128 -16.563 -12.748 1.00 88.31 189 ASN A CA 1
ATOM 1534 C C . ASN A 1 189 ? 0.507 -16.122 -11.421 1.00 88.31 189 ASN A C 1
ATOM 1536 O O . ASN A 1 189 ? -0.634 -16.510 -11.147 1.00 88.31 189 ASN A O 1
ATOM 1540 N N . GLU A 1 190 ? 1.227 -15.326 -10.629 1.00 91.56 190 GLU A N 1
ATOM 1541 C CA . GLU A 1 190 ? 0.785 -14.847 -9.325 1.00 91.56 190 GLU A CA 1
ATOM 1542 C C . GLU A 1 190 ? -0.380 -13.854 -9.445 1.00 91.56 190 GLU A C 1
ATOM 1544 O O . GLU A 1 190 ? -0.484 -13.081 -10.402 1.00 91.56 190 GLU A O 1
ATOM 1549 N N . VAL A 1 191 ? -1.283 -13.893 -8.462 1.00 91.62 191 VAL A N 1
ATOM 1550 C CA . VAL A 1 191 ? -2.436 -12.993 -8.376 1.00 91.62 191 VAL A CA 1
ATOM 1551 C C . VAL A 1 191 ? -2.159 -11.939 -7.315 1.00 91.62 191 VAL A C 1
ATOM 1553 O O . VAL A 1 191 ? -2.038 -12.261 -6.137 1.00 91.62 191 VAL A O 1
ATOM 1556 N N . LEU A 1 192 ? -2.115 -10.673 -7.722 1.00 93.88 192 LEU A N 1
ATOM 1557 C CA . LEU A 1 192 ? -1.977 -9.547 -6.7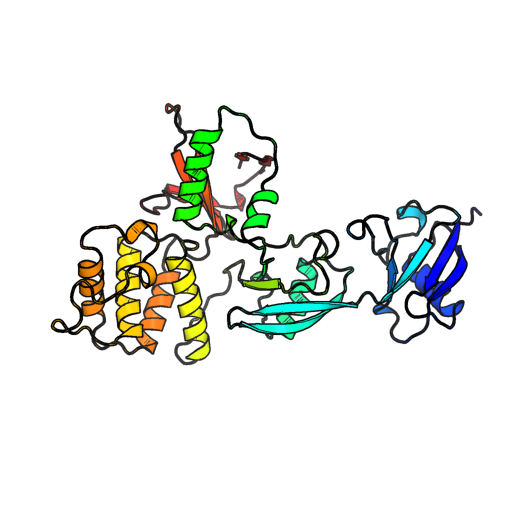98 1.00 93.88 192 LEU A CA 1
ATOM 1558 C C . LEU A 1 192 ? -3.342 -8.968 -6.437 1.00 93.88 192 LEU A C 1
ATOM 1560 O O . LEU A 1 192 ? -4.261 -8.977 -7.256 1.00 93.88 192 LEU A O 1
ATOM 1564 N N . LEU A 1 193 ? -3.475 -8.413 -5.234 1.00 88.44 193 LEU A N 1
ATOM 1565 C CA . LEU A 1 193 ? -4.692 -7.724 -4.814 1.00 88.44 193 LEU A CA 1
ATOM 1566 C C . LEU A 1 193 ? -4.556 -6.224 -5.051 1.00 88.44 193 LEU A C 1
ATOM 1568 O O . LEU A 1 193 ? -3.626 -5.592 -4.552 1.00 88.44 193 LEU A O 1
ATOM 1572 N N . LEU A 1 194 ? -5.518 -5.642 -5.762 1.00 86.81 194 LEU A N 1
ATOM 1573 C CA . LEU A 1 194 ? -5.662 -4.196 -5.861 1.00 86.81 194 LEU A CA 1
ATOM 1574 C C . LEU A 1 194 ? -6.355 -3.680 -4.600 1.00 86.81 194 LEU A C 1
ATOM 1576 O O . LEU A 1 194 ? -7.512 -4.015 -4.338 1.00 86.81 194 LEU A O 1
ATOM 1580 N N . ARG A 1 195 ? -5.662 -2.844 -3.826 1.00 82.31 195 ARG A N 1
ATOM 1581 C CA . ARG A 1 195 ? -6.226 -2.200 -2.635 1.00 82.31 195 ARG A CA 1
ATOM 1582 C C . ARG A 1 195 ? -5.953 -0.708 -2.651 1.00 82.31 195 ARG A C 1
ATOM 1584 O O . ARG A 1 195 ? -4.928 -0.249 -3.150 1.00 82.31 195 ARG A O 1
ATOM 1591 N N . ARG A 1 196 ? -6.877 0.048 -2.069 1.00 76.00 196 ARG A N 1
ATOM 1592 C CA . ARG A 1 196 ? -6.671 1.465 -1.789 1.00 76.00 196 ARG A CA 1
ATOM 1593 C C . ARG A 1 196 ? -5.647 1.584 -0.656 1.00 76.00 196 ARG A C 1
ATOM 1595 O O . ARG A 1 196 ? -5.855 1.013 0.409 1.00 76.00 196 ARG A O 1
ATOM 1602 N N . LYS A 1 197 ? -4.527 2.246 -0.931 1.00 76.75 197 LYS A N 1
ATOM 1603 C CA . LYS A 1 197 ? -3.406 2.513 -0.020 1.00 76.75 197 LYS A CA 1
ATOM 1604 C C . LYS A 1 197 ? -3.510 3.892 0.629 1.00 76.75 197 LYS A C 1
ATOM 1606 O O . LYS A 1 197 ? -3.054 4.064 1.752 1.00 76.75 197 LYS A O 1
ATOM 1611 N N . PHE A 1 198 ? -4.108 4.862 -0.063 1.00 70.62 198 PHE A N 1
ATOM 1612 C CA . PHE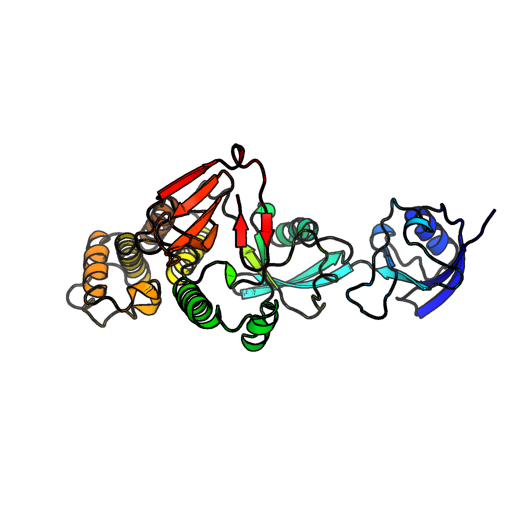 A 1 198 ? -4.248 6.228 0.431 1.00 70.62 198 PHE A CA 1
ATOM 1613 C C . PHE A 1 198 ? -5.670 6.768 0.232 1.00 70.62 198 PHE A C 1
ATOM 1615 O O . PHE A 1 198 ? -6.378 6.354 -0.680 1.00 70.62 198 PHE A O 1
ATOM 1622 N N . PHE A 1 199 ? -6.090 7.705 1.081 1.00 64.38 199 PHE A N 1
ATOM 1623 C CA . PHE A 1 199 ? -7.464 8.214 1.142 1.00 64.38 199 PHE A CA 1
ATOM 1624 C C . PHE A 1 199 ? -7.453 9.747 1.038 1.00 64.38 199 PHE A C 1
ATOM 1626 O O . PHE A 1 199 ? -7.451 10.446 2.050 1.00 64.38 199 PHE A O 1
ATOM 1633 N N . TYR A 1 200 ? -7.351 10.291 -0.181 1.00 61.00 200 TYR A N 1
ATOM 1634 C CA . TYR A 1 200 ? -7.160 11.731 -0.417 1.00 61.00 200 TYR A CA 1
ATOM 1635 C C . TYR A 1 200 ? -8.422 12.448 -0.917 1.00 61.00 200 TYR A C 1
ATOM 1637 O O . TYR A 1 200 ? -8.617 13.628 -0.615 1.00 61.00 200 TYR A O 1
ATOM 1645 N N . SER A 1 201 ? -9.265 11.754 -1.683 1.00 52.12 201 SER A N 1
ATOM 1646 C CA . SER A 1 201 ? -10.303 12.335 -2.545 1.00 52.12 201 SER A CA 1
ATOM 1647 C C . SER A 1 201 ? -11.733 11.935 -2.183 1.00 52.12 201 SER A C 1
ATOM 1649 O O . SER A 1 201 ? -12.628 12.072 -3.011 1.00 52.12 201 SER A O 1
ATOM 1651 N N . ASP A 1 202 ? -12.001 11.512 -0.945 1.00 57.25 202 ASP A N 1
ATOM 1652 C CA . ASP A 1 202 ? -13.331 11.034 -0.533 1.00 57.25 202 ASP A CA 1
ATOM 1653 C C . ASP A 1 202 ? -14.453 12.086 -0.594 1.00 57.25 202 ASP A C 1
ATOM 1655 O O . ASP A 1 202 ? -15.507 11.859 -0.034 1.00 57.25 202 ASP A O 1
ATOM 1659 N N . GLN A 1 203 ? -14.318 13.242 -1.245 1.00 53.50 203 GLN A N 1
ATOM 1660 C CA . GLN A 1 203 ? -15.106 14.438 -0.952 1.00 53.50 203 GLN A CA 1
ATOM 1661 C C . GLN A 1 203 ? -16.641 14.293 -0.977 1.00 53.50 203 GLN A C 1
ATOM 1663 O O . GLN A 1 203 ? -17.248 14.986 -0.173 1.00 53.50 203 GLN A O 1
ATOM 1668 N N . ASN A 1 204 ? -17.285 13.349 -1.681 1.00 53.78 204 ASN A N 1
ATOM 1669 C CA . ASN A 1 204 ? -18.748 13.167 -1.596 1.00 53.78 204 ASN A CA 1
ATOM 1670 C C . ASN A 1 204 ? -19.188 11.689 -1.551 1.00 53.78 204 ASN A C 1
ATOM 1672 O O . ASN A 1 204 ? -18.870 10.926 -2.457 1.00 53.78 204 ASN A O 1
ATOM 1676 N N . VAL A 1 205 ? -19.946 11.292 -0.515 1.00 58.09 205 VAL A N 1
ATOM 1677 C CA . VAL A 1 205 ? -20.738 10.044 -0.525 1.00 58.09 205 VAL A CA 1
ATOM 1678 C C . VAL A 1 205 ? -22.082 10.370 -1.168 1.00 58.09 205 VAL A C 1
ATOM 1680 O O . VAL A 1 205 ? -22.873 11.094 -0.565 1.00 58.09 205 VAL A O 1
ATOM 1683 N N . ASP A 1 206 ? -22.345 9.875 -2.377 1.00 58.47 206 ASP A N 1
ATOM 1684 C CA . ASP A 1 206 ? -23.658 10.048 -2.999 1.00 58.47 206 ASP A CA 1
ATOM 1685 C C . ASP A 1 206 ? -24.609 8.939 -2.530 1.00 58.47 206 ASP A C 1
ATOM 1687 O O . ASP A 1 206 ? -24.477 7.779 -2.911 1.00 58.47 206 ASP A O 1
ATOM 1691 N N . ALA A 1 207 ? -25.591 9.294 -1.698 1.00 61.34 207 ALA A N 1
ATOM 1692 C CA . ALA A 1 207 ? -26.623 8.362 -1.238 1.00 61.34 207 ALA A CA 1
ATOM 1693 C C . ALA A 1 207 ? -27.518 7.839 -2.380 1.00 61.34 207 ALA A C 1
ATOM 1695 O O . ALA A 1 207 ? -28.242 6.862 -2.192 1.00 61.34 207 ALA A O 1
ATOM 1696 N N . ARG A 1 208 ? -27.484 8.487 -3.554 1.00 56.47 208 ARG A N 1
ATOM 1697 C CA . ARG A 1 208 ? -28.250 8.100 -4.746 1.00 56.47 208 ARG A CA 1
ATOM 1698 C C . ARG A 1 208 ? -27.591 6.958 -5.525 1.00 56.47 208 ARG A C 1
ATOM 1700 O O . ARG A 1 208 ? -28.261 6.365 -6.365 1.00 56.47 208 ARG A O 1
ATOM 1707 N N . ASP A 1 209 ? -26.329 6.630 -5.233 1.00 68.25 209 ASP A N 1
ATOM 1708 C CA . ASP A 1 209 ? -25.644 5.443 -5.752 1.00 68.25 209 ASP A CA 1
ATOM 1709 C C . ASP A 1 209 ? -25.493 4.386 -4.636 1.00 68.25 209 ASP A C 1
ATOM 1711 O O . ASP A 1 209 ? -24.520 4.396 -3.870 1.00 68.25 209 ASP A O 1
ATOM 1715 N N . PRO A 1 210 ? -26.451 3.447 -4.512 1.00 64.06 210 PRO A N 1
ATOM 1716 C CA . PRO A 1 210 ? -26.419 2.432 -3.464 1.00 64.06 210 PRO A CA 1
ATOM 1717 C C . PRO A 1 210 ? -25.246 1.452 -3.612 1.00 64.06 210 PRO A C 1
ATOM 1719 O O . PRO A 1 210 ? -24.827 0.863 -2.614 1.00 64.06 210 PRO A O 1
ATOM 1722 N N . VAL A 1 211 ? -24.688 1.280 -4.818 1.00 66.56 211 VAL A N 1
ATOM 1723 C CA . VAL A 1 211 ? -23.543 0.390 -5.055 1.00 66.56 211 VAL A CA 1
ATOM 1724 C C . VAL A 1 211 ? -22.276 1.034 -4.509 1.00 66.56 211 VAL A C 1
ATOM 1726 O O . VAL A 1 211 ? -21.576 0.422 -3.699 1.00 66.56 211 VAL A O 1
ATOM 1729 N N . GLN A 1 212 ? -22.011 2.286 -4.885 1.00 68.38 212 GLN A N 1
ATOM 1730 C CA . GLN A 1 212 ? -20.861 3.038 -4.387 1.00 68.38 212 GLN A CA 1
ATOM 1731 C C . GLN A 1 212 ? -20.914 3.200 -2.862 1.00 68.38 212 GLN A C 1
ATOM 1733 O O . GLN A 1 212 ? -19.917 2.969 -2.172 1.00 68.38 212 GLN A O 1
ATOM 1738 N N . LEU A 1 213 ? -22.089 3.536 -2.323 1.00 76.88 213 LEU A N 1
ATOM 1739 C CA . LEU A 1 213 ? -22.304 3.643 -0.884 1.00 76.88 213 LEU A CA 1
ATOM 1740 C C . LEU A 1 213 ? -22.020 2.318 -0.165 1.00 76.88 213 LEU A C 1
ATOM 1742 O O . LEU A 1 213 ? -21.376 2.313 0.885 1.00 76.88 213 LEU A O 1
ATOM 1746 N N . ASN A 1 214 ? -22.477 1.193 -0.722 1.00 79.44 214 ASN A N 1
ATOM 1747 C CA . ASN A 1 214 ? -22.232 -0.118 -0.134 1.00 79.44 214 ASN A CA 1
ATOM 1748 C C . ASN A 1 214 ? -20.738 -0.469 -0.121 1.00 79.44 214 ASN A C 1
ATOM 1750 O O . ASN A 1 214 ? -20.245 -0.949 0.897 1.00 79.44 214 ASN A O 1
ATOM 1754 N N . LEU A 1 215 ? -20.008 -0.185 -1.204 1.00 73.75 215 LEU A N 1
ATOM 1755 C CA . LEU A 1 215 ? -18.559 -0.397 -1.265 1.00 73.75 215 LEU A CA 1
ATOM 1756 C C . LEU A 1 215 ? -17.820 0.432 -0.205 1.00 73.75 215 LEU A C 1
ATOM 1758 O O . LEU A 1 215 ? -16.973 -0.103 0.512 1.00 73.75 215 LEU A O 1
ATOM 1762 N N . LEU A 1 216 ? -18.180 1.710 -0.048 1.00 80.31 216 LEU A N 1
ATOM 1763 C CA . LEU A 1 216 ? -17.568 2.586 0.954 1.00 80.31 216 LEU A CA 1
ATOM 1764 C C . LEU A 1 216 ? -17.894 2.147 2.388 1.00 80.31 216 LEU A C 1
ATOM 1766 O O . LEU A 1 216 ? -17.026 2.188 3.265 1.00 80.31 216 LEU A O 1
ATOM 1770 N N . TYR A 1 217 ? -19.135 1.718 2.629 1.00 88.50 217 TYR A N 1
ATOM 1771 C CA . TYR A 1 217 ? -19.558 1.161 3.911 1.00 88.50 217 TYR A CA 1
ATOM 1772 C C . TYR A 1 217 ? -18.758 -0.095 4.259 1.00 88.50 217 TYR A C 1
ATOM 1774 O O . TYR A 1 217 ? -18.178 -0.149 5.340 1.00 88.50 217 TYR A O 1
ATOM 1782 N N . VAL A 1 218 ? -18.676 -1.067 3.343 1.00 84.56 218 VAL A N 1
ATOM 1783 C CA . VAL A 1 218 ? -17.921 -2.312 3.552 1.00 84.56 218 VAL A CA 1
ATOM 1784 C C . VAL A 1 218 ? -16.452 -2.005 3.820 1.00 84.56 218 VAL A C 1
ATOM 1786 O O . VAL A 1 218 ? -15.902 -2.506 4.794 1.00 84.56 218 VAL A O 1
ATOM 1789 N N . GLN A 1 219 ? -15.837 -1.116 3.036 1.00 80.19 219 GLN A N 1
ATOM 1790 C CA . GLN A 1 219 ? -14.446 -0.719 3.242 1.00 80.19 219 GLN A CA 1
ATOM 1791 C C . GLN A 1 219 ? -14.222 -0.079 4.618 1.00 80.19 219 GLN A C 1
ATOM 1793 O O . GLN A 1 219 ? -13.271 -0.437 5.308 1.00 80.19 219 GLN A O 1
ATOM 1798 N N . SER A 1 220 ? -15.095 0.848 5.023 1.00 89.62 220 SER A N 1
ATOM 1799 C CA . SER A 1 220 ? -15.001 1.530 6.321 1.00 89.62 220 SER A CA 1
ATOM 1800 C C . SER A 1 220 ? -15.202 0.556 7.479 1.00 89.62 220 SER A C 1
ATOM 1802 O O . SER A 1 220 ? -14.439 0.563 8.440 1.00 89.62 220 SER A O 1
ATOM 1804 N N . ARG A 1 221 ? -16.215 -0.309 7.370 1.00 94.56 221 ARG A N 1
ATOM 1805 C CA . ARG A 1 221 ? -16.515 -1.340 8.360 1.00 94.56 221 ARG A CA 1
ATOM 1806 C C . ARG A 1 221 ? -15.334 -2.279 8.523 1.00 94.56 221 ARG A C 1
ATOM 1808 O O . ARG A 1 221 ? -14.861 -2.470 9.638 1.00 94.56 221 ARG A O 1
ATOM 1815 N N . ASP A 1 222 ? -14.844 -2.837 7.424 1.00 88.00 222 ASP A N 1
ATOM 1816 C CA . ASP A 1 222 ? -13.750 -3.797 7.462 1.00 88.00 222 ASP A CA 1
ATOM 1817 C C . ASP A 1 222 ? -12.482 -3.147 8.011 1.00 88.00 222 ASP A C 1
ATOM 1819 O O . ASP A 1 222 ? -11.820 -3.773 8.830 1.00 88.00 222 ASP A O 1
ATOM 1823 N N . ALA A 1 223 ? -12.195 -1.889 7.649 1.00 85.12 223 ALA A N 1
ATOM 1824 C CA . ALA A 1 223 ? -11.063 -1.132 8.179 1.00 85.12 223 ALA A CA 1
ATOM 1825 C C . ALA A 1 223 ? -11.140 -0.905 9.703 1.00 85.12 223 ALA A C 1
ATOM 1827 O O . ALA A 1 223 ? -10.127 -0.928 10.400 1.00 85.12 223 ALA A O 1
ATOM 1828 N N . ILE A 1 224 ? -12.341 -0.707 10.246 1.00 93.06 224 ILE A N 1
ATOM 1829 C CA . ILE A 1 224 ? -12.542 -0.566 11.692 1.00 93.06 224 ILE A CA 1
ATOM 1830 C C . ILE A 1 224 ? -12.425 -1.930 12.380 1.00 93.06 224 ILE A C 1
ATOM 1832 O O . ILE A 1 224 ? -11.666 -2.082 13.337 1.00 93.06 224 ILE A O 1
ATOM 1836 N N . LEU A 1 225 ? -13.145 -2.947 11.895 1.00 90.56 225 LEU A N 1
ATOM 1837 C CA . LEU A 1 225 ? -13.167 -4.290 12.493 1.00 90.56 225 LEU A CA 1
ATOM 1838 C C . LEU A 1 225 ? -11.787 -4.948 12.481 1.00 90.56 225 LEU A C 1
ATOM 1840 O O . LEU A 1 225 ? -11.383 -5.599 13.450 1.00 90.56 225 LEU A O 1
ATOM 1844 N N . ASN A 1 226 ? -11.057 -4.759 11.385 1.00 85.38 226 ASN A N 1
ATOM 1845 C CA . ASN A 1 226 ? -9.695 -5.225 11.240 1.00 85.38 226 ASN A CA 1
ATOM 1846 C C . ASN A 1 226 ? -8.674 -4.265 11.860 1.00 85.38 226 ASN A C 1
ATOM 1848 O O . ASN A 1 226 ? -7.515 -4.481 11.601 1.00 85.38 226 ASN A O 1
ATOM 1852 N N . GLY A 1 227 ? -9.033 -3.202 12.585 1.00 84.62 227 GLY A N 1
ATOM 1853 C CA . GLY A 1 227 ? -8.081 -2.336 13.296 1.00 84.62 227 GLY A CA 1
ATOM 1854 C C . GLY A 1 227 ? -7.173 -1.420 12.453 1.00 84.62 227 GLY A C 1
ATOM 1855 O O . GLY A 1 227 ? -6.497 -0.567 13.034 1.00 84.62 227 GLY A O 1
ATOM 1856 N N . THR A 1 228 ? -7.193 -1.512 11.116 1.00 82.56 228 THR A N 1
ATOM 1857 C CA . THR A 1 228 ? -6.427 -0.614 10.221 1.00 82.56 228 THR A CA 1
ATOM 1858 C C . THR A 1 228 ? -6.858 0.847 10.348 1.00 82.56 228 THR A C 1
ATOM 1860 O O . THR A 1 228 ? -6.034 1.747 10.187 1.00 82.56 228 THR A O 1
ATOM 1863 N N . HIS A 1 229 ? -8.119 1.089 10.722 1.00 88.50 229 HIS A N 1
ATOM 1864 C CA . HIS A 1 229 ? -8.627 2.372 11.200 1.00 88.50 229 HIS A CA 1
ATOM 1865 C C . HIS A 1 229 ? -8.876 2.289 12.717 1.00 88.50 229 HIS A C 1
ATOM 1867 O O . HIS A 1 229 ? -9.942 1.851 13.154 1.00 88.50 229 HIS A O 1
ATOM 1873 N N . PRO A 1 230 ? -7.920 2.741 13.551 1.00 89.81 230 PRO A N 1
ATOM 1874 C CA . PRO A 1 230 ? -8.077 2.768 14.995 1.00 89.81 230 PRO A CA 1
ATOM 1875 C C . PRO A 1 230 ? -9.186 3.730 15.421 1.00 89.81 230 PRO A C 1
ATOM 1877 O O . PRO A 1 230 ? -9.170 4.921 15.091 1.00 89.81 230 PRO A O 1
ATOM 1880 N N . VAL A 1 231 ? -10.103 3.200 16.221 1.00 93.88 231 VAL A N 1
ATOM 1881 C CA . VAL A 1 231 ? -11.211 3.928 16.843 1.00 93.88 231 VAL A CA 1
ATOM 1882 C C . VAL A 1 231 ? -11.205 3.676 18.345 1.00 93.88 231 VAL A C 1
ATOM 1884 O O . VAL A 1 231 ? -10.718 2.639 18.797 1.00 93.88 231 VAL A O 1
ATOM 1887 N N . SER A 1 232 ? -11.703 4.630 19.120 1.00 94.69 232 SER A N 1
ATOM 1888 C CA . SER A 1 232 ? -11.968 4.472 20.550 1.00 94.69 232 SER A CA 1
ATOM 1889 C C . SER A 1 232 ? -13.085 3.454 20.805 1.00 94.69 232 SER A C 1
ATOM 1891 O O . SER A 1 232 ? -13.804 3.022 19.899 1.00 94.69 232 SER A O 1
ATOM 1893 N N . MET A 1 233 ? -13.264 3.073 22.070 1.00 95.06 233 MET A N 1
ATOM 1894 C CA . MET A 1 233 ? -14.311 2.130 22.459 1.00 95.06 233 MET A CA 1
ATOM 1895 C C . MET A 1 233 ? -15.709 2.704 22.204 1.00 95.06 233 MET A C 1
ATOM 1897 O O . MET A 1 233 ? -16.591 1.995 21.728 1.00 95.06 233 MET A O 1
ATOM 1901 N N . GLU A 1 234 ? -15.912 3.979 22.519 1.00 95.88 234 GLU A N 1
ATOM 1902 C CA . GLU A 1 234 ? -17.171 4.698 22.335 1.00 95.88 234 GLU A CA 1
ATOM 1903 C C . GLU A 1 234 ? -17.545 4.804 20.849 1.00 95.88 234 GLU A C 1
ATOM 1905 O O . GLU A 1 234 ? -18.695 4.553 20.473 1.00 95.88 234 GLU A O 1
ATOM 1910 N N . GLU A 1 235 ? -16.563 5.098 19.993 1.00 96.94 235 GLU A N 1
ATOM 1911 C CA . GLU A 1 235 ? -16.724 5.093 18.535 1.00 96.94 235 GLU A CA 1
ATOM 1912 C C . GLU A 1 235 ? -17.056 3.682 18.026 1.00 96.94 235 GLU A C 1
ATOM 1914 O O . GLU A 1 235 ? -18.028 3.514 17.290 1.00 96.94 235 GLU A O 1
ATOM 1919 N N . ALA A 1 236 ? -16.328 2.648 18.472 1.00 97.25 236 ALA A N 1
ATOM 1920 C CA . ALA A 1 236 ? -16.581 1.257 18.082 1.00 97.25 236 ALA A CA 1
ATOM 1921 C C . ALA A 1 236 ? -18.000 0.789 18.449 1.00 97.25 236 ALA A C 1
ATOM 1923 O O . ALA A 1 236 ? -18.664 0.129 17.653 1.00 97.25 236 ALA A O 1
ATOM 1924 N N . ILE A 1 237 ? -18.491 1.161 19.636 1.00 98.06 237 ILE A N 1
ATOM 1925 C CA . ILE A 1 237 ? -19.863 0.867 20.074 1.00 98.06 237 ILE A CA 1
ATOM 1926 C C . ILE A 1 237 ? -20.885 1.556 19.159 1.00 98.06 237 ILE A C 1
ATOM 1928 O O . ILE A 1 237 ? -21.879 0.937 18.774 1.00 98.06 237 ILE A O 1
ATOM 1932 N N . SER A 1 238 ? -20.631 2.811 18.784 1.00 97.94 238 SER A N 1
ATOM 1933 C CA . SER A 1 238 ? -21.502 3.583 17.889 1.00 97.94 238 SER A CA 1
ATOM 1934 C C . SER A 1 238 ? -21.561 2.971 16.483 1.00 97.94 238 SER A C 1
ATOM 1936 O O . SER A 1 238 ? -22.649 2.814 15.926 1.00 97.94 238 SER A O 1
ATOM 1938 N N . PHE A 1 239 ? -20.417 2.538 15.935 1.00 98.31 239 PHE A N 1
ATOM 1939 C CA . PHE A 1 239 ? -20.368 1.785 14.677 1.00 98.31 239 PHE A CA 1
ATOM 1940 C C . PHE A 1 239 ? -21.092 0.445 14.772 1.00 98.31 239 PHE A C 1
ATOM 1942 O O . PHE A 1 239 ? -21.842 0.106 13.860 1.00 98.31 239 PHE A O 1
ATOM 1949 N N . GLY A 1 240 ? -20.932 -0.284 15.881 1.00 97.81 240 GLY A N 1
ATOM 1950 C CA . GLY A 1 240 ? -21.679 -1.514 16.136 1.00 97.81 240 GLY A CA 1
ATOM 1951 C C . GLY A 1 240 ? -23.193 -1.279 16.116 1.00 97.81 240 GLY A C 1
ATOM 1952 O O . GLY A 1 240 ? -23.925 -2.047 15.499 1.00 97.81 240 GLY A O 1
ATOM 1953 N N . GLY A 1 241 ? -23.666 -0.180 16.716 1.00 97.94 241 GLY A N 1
ATOM 1954 C CA . GLY A 1 241 ? -25.081 0.207 16.695 1.00 97.94 241 GLY A CA 1
ATOM 1955 C C . GLY A 1 241 ? -25.603 0.515 15.288 1.00 97.94 241 GLY A C 1
ATOM 1956 O O . GLY A 1 241 ? -26.672 0.034 14.911 1.00 97.94 241 GLY A O 1
ATOM 1957 N N . LEU A 1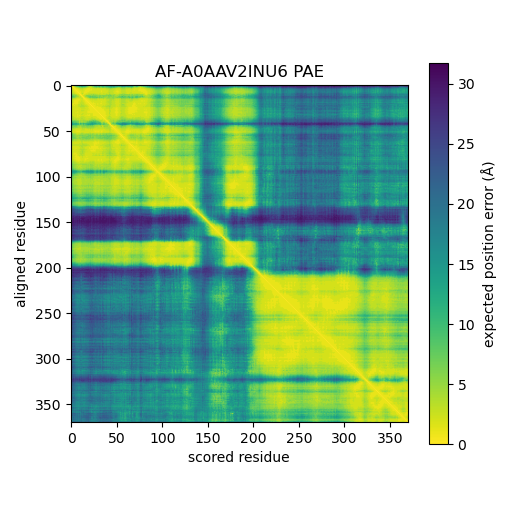 242 ? -24.838 1.263 14.485 1.00 98.31 242 LEU A N 1
ATOM 1958 C CA . LEU A 1 242 ? -25.172 1.524 13.078 1.00 98.31 242 LEU A CA 1
ATOM 1959 C C . LEU A 1 242 ? -25.149 0.242 12.238 1.00 98.31 242 LEU A C 1
ATOM 1961 O O . LEU A 1 242 ? -26.022 0.041 11.401 1.00 98.31 242 LEU A O 1
ATOM 1965 N N . GLN A 1 243 ? -24.187 -0.651 12.475 1.00 98.12 243 GLN A N 1
ATOM 1966 C CA . GLN A 1 243 ? -24.111 -1.942 11.795 1.00 98.12 243 GLN A CA 1
ATOM 1967 C C . GLN A 1 243 ? -25.305 -2.840 12.143 1.00 98.12 243 GLN A C 1
ATOM 1969 O O . GLN A 1 243 ? -25.831 -3.496 11.249 1.00 98.12 243 GLN A O 1
ATOM 1974 N N . CYS A 1 244 ? -25.787 -2.827 13.391 1.00 98.00 244 CYS A N 1
ATOM 1975 C CA . CYS A 1 244 ? -27.035 -3.502 13.757 1.00 98.00 244 CYS A CA 1
ATOM 1976 C C . CYS A 1 244 ? -28.228 -2.950 12.970 1.00 98.00 244 CYS A C 1
ATOM 1978 O O . CYS A 1 244 ? -29.036 -3.736 12.486 1.00 98.00 244 CYS A O 1
ATOM 1980 N N . GLN A 1 245 ? -28.316 -1.627 12.792 1.00 97.94 245 GLN A N 1
ATOM 1981 C CA . GLN A 1 245 ? -29.375 -1.018 11.983 1.00 97.94 245 GLN A CA 1
ATOM 1982 C C . GLN A 1 245 ? -29.289 -1.457 10.514 1.00 97.94 245 GLN A C 1
ATOM 1984 O O . GLN A 1 245 ? -30.306 -1.793 9.916 1.00 97.94 245 GLN A O 1
ATOM 1989 N N . VAL A 1 246 ? -28.078 -1.522 9.949 1.00 96.31 246 VAL A N 1
ATOM 1990 C CA . VAL A 1 246 ? -27.849 -2.004 8.576 1.00 96.31 246 VAL A CA 1
ATOM 1991 C C . VAL A 1 246 ? -28.233 -3.481 8.416 1.00 96.31 246 VAL A C 1
ATOM 1993 O O . VAL A 1 246 ? -28.849 -3.836 7.420 1.00 96.31 246 VAL A O 1
ATOM 1996 N N . GLN A 1 247 ? -27.873 -4.351 9.366 1.00 95.81 247 GLN A N 1
ATOM 1997 C CA . GLN A 1 247 ? -28.074 -5.801 9.225 1.00 95.81 247 GLN A CA 1
ATOM 1998 C C . GLN A 1 247 ? -29.460 -6.288 9.663 1.00 95.81 247 GLN A C 1
ATOM 2000 O O . GLN A 1 247 ? -29.963 -7.274 9.126 1.00 95.81 247 GLN A O 1
ATOM 2005 N N . PHE A 1 248 ? -30.060 -5.644 10.665 1.00 96.12 248 PHE A N 1
ATOM 2006 C CA . PHE A 1 248 ? -31.254 -6.154 11.345 1.00 96.12 248 PHE A CA 1
ATOM 2007 C C . PHE A 1 248 ? -32.445 -5.189 11.315 1.00 96.12 248 PHE A C 1
ATOM 2009 O O . PHE A 1 248 ? -33.521 -5.569 11.780 1.00 96.12 248 PHE A O 1
ATOM 2016 N N . GLY A 1 249 ? -32.275 -3.974 10.782 1.00 95.06 249 GLY A N 1
ATOM 2017 C CA . GLY A 1 249 ? -33.280 -2.915 10.853 1.00 95.06 249 GLY A CA 1
ATOM 2018 C C . GLY A 1 249 ? -33.477 -2.408 12.282 1.00 95.06 249 GLY A C 1
ATOM 2019 O O . GLY A 1 249 ? -32.560 -2.470 13.102 1.00 95.06 249 GLY A O 1
ATOM 2020 N N . ASP A 1 250 ? -34.677 -1.916 12.585 1.00 97.12 250 ASP A N 1
ATOM 2021 C CA . ASP A 1 250 ? -34.991 -1.280 13.867 1.00 97.12 250 ASP A CA 1
ATOM 2022 C C . ASP A 1 250 ? -34.761 -2.183 15.084 1.00 97.12 250 ASP A C 1
ATOM 2024 O O . ASP A 1 250 ? -34.977 -3.399 15.074 1.00 97.12 250 ASP A O 1
ATOM 2028 N N . HIS A 1 251 ? -34.340 -1.565 16.188 1.00 96.62 251 HIS A N 1
ATOM 2029 C CA . HIS A 1 251 ? -34.105 -2.281 17.431 1.00 96.62 251 HIS A CA 1
ATOM 2030 C C . HIS A 1 251 ? -35.403 -2.809 18.065 1.00 96.62 251 HIS A C 1
ATOM 2032 O O . HIS A 1 251 ? -36.311 -2.042 18.376 1.00 96.62 251 HIS A O 1
ATOM 2038 N N . ILE A 1 252 ? -35.440 -4.111 18.371 1.00 95.19 252 ILE A N 1
ATOM 2039 C CA . ILE A 1 252 ? -36.566 -4.777 19.036 1.00 95.19 252 ILE A CA 1
ATOM 2040 C C . ILE A 1 252 ? -36.098 -5.338 20.383 1.00 95.19 252 ILE A C 1
ATOM 2042 O O . ILE A 1 252 ? -35.369 -6.329 20.420 1.00 95.19 252 ILE A O 1
ATOM 2046 N N . GLU A 1 253 ? -36.559 -4.765 21.498 1.00 92.50 253 GLU A N 1
ATOM 2047 C CA . GLU A 1 253 ? -36.092 -5.133 22.851 1.00 92.50 253 GLU A CA 1
ATOM 2048 C C . GLU A 1 253 ? -36.315 -6.609 23.214 1.00 92.50 253 GLU A C 1
ATOM 2050 O O . GLU A 1 253 ? -35.548 -7.205 23.973 1.00 92.50 253 GLU A O 1
ATOM 2055 N N . SER A 1 254 ? -37.374 -7.224 22.682 1.00 92.75 254 SER A N 1
ATOM 2056 C CA . SER A 1 254 ? -37.682 -8.631 22.941 1.00 92.75 254 SER A CA 1
ATOM 2057 C C . SER A 1 254 ? -36.716 -9.591 22.236 1.00 92.75 254 SER A C 1
ATOM 2059 O O . SER A 1 254 ? -36.470 -10.674 22.775 1.00 92.75 254 SER A O 1
ATOM 2061 N N . LYS A 1 255 ? -36.145 -9.177 21.094 1.00 93.25 255 LYS A N 1
ATOM 2062 C CA . LYS A 1 255 ? -35.286 -9.975 20.204 1.00 93.25 255 LYS A CA 1
ATOM 2063 C C . LYS A 1 255 ? -33.797 -9.660 20.382 1.00 93.25 255 LYS A C 1
ATOM 2065 O O . LYS A 1 255 ? -32.992 -10.572 20.533 1.00 93.25 255 LYS A O 1
ATOM 2070 N N . HIS A 1 256 ? -33.429 -8.382 20.381 1.00 95.12 256 HIS A N 1
ATOM 2071 C CA . HIS A 1 256 ? -32.044 -7.908 20.417 1.00 95.12 256 HIS A CA 1
ATOM 2072 C C . HIS A 1 256 ? -31.536 -7.831 21.865 1.00 95.12 256 HIS A C 1
ATOM 2074 O O . HIS A 1 256 ? -31.410 -6.761 22.464 1.00 95.12 256 HIS A O 1
ATOM 2080 N N . LYS A 1 257 ? -31.301 -9.010 22.449 1.00 91.25 257 LYS A N 1
ATOM 2081 C CA . LYS A 1 257 ? -30.808 -9.212 23.819 1.00 91.25 257 LYS A CA 1
ATOM 2082 C C . LYS A 1 257 ? -29.359 -9.710 23.805 1.00 91.25 257 LYS A C 1
ATOM 2084 O O . LYS A 1 257 ? -28.909 -10.189 22.771 1.00 91.25 257 LYS A O 1
ATOM 2089 N N . PRO A 1 258 ? -28.627 -9.630 24.933 1.00 91.00 258 PRO A N 1
ATOM 2090 C CA . PRO A 1 258 ? -27.267 -10.154 24.998 1.00 91.00 258 PRO A CA 1
ATOM 2091 C C . PRO A 1 258 ? -27.172 -11.615 24.535 1.00 91.00 258 PRO A C 1
ATOM 2093 O O . PRO A 1 258 ? -27.959 -12.447 24.990 1.00 91.00 258 PRO A O 1
ATOM 2096 N N . GLY A 1 259 ? -26.211 -11.908 23.663 1.00 91.75 259 GLY A N 1
ATOM 2097 C CA . GLY A 1 259 ? -26.051 -13.173 22.949 1.00 91.75 259 GLY A CA 1
ATOM 2098 C C . GLY A 1 259 ? -26.682 -13.200 21.552 1.00 91.75 259 GLY A C 1
ATOM 2099 O O . GLY A 1 259 ? -26.670 -14.256 20.926 1.00 91.75 259 GLY A O 1
ATOM 2100 N N . PHE A 1 260 ? -27.242 -12.086 21.066 1.00 94.50 260 PHE A N 1
ATOM 2101 C CA . PHE A 1 260 ? -27.871 -12.013 19.743 1.00 94.50 260 PHE A CA 1
ATOM 2102 C C . PHE A 1 260 ? -26.857 -11.755 18.620 1.00 94.50 260 PHE A C 1
ATOM 2104 O O . PHE A 1 260 ? -27.027 -12.296 17.531 1.00 94.50 260 PHE A O 1
ATOM 2111 N N . VAL A 1 261 ? -25.806 -10.962 18.868 1.00 93.38 261 VAL A N 1
ATOM 2112 C CA . VAL A 1 261 ? -24.765 -10.669 17.862 1.00 93.38 261 VAL A CA 1
ATOM 2113 C C . VAL A 1 261 ? -23.457 -11.407 18.155 1.00 93.38 261 VAL A C 1
ATOM 2115 O O . VAL A 1 261 ? -23.037 -11.506 19.311 1.00 93.38 261 VAL A O 1
ATOM 2118 N N . ASP A 1 262 ? -22.753 -11.866 17.113 1.00 94.62 262 ASP A N 1
ATOM 2119 C CA . ASP A 1 262 ? -21.346 -12.258 17.259 1.00 94.62 262 ASP A CA 1
ATOM 2120 C C . ASP A 1 262 ? -20.480 -10.997 17.334 1.00 94.62 262 ASP A C 1
ATOM 2122 O O . ASP A 1 262 ? -20.200 -10.340 16.334 1.00 94.62 262 ASP A O 1
ATOM 2126 N N . LEU A 1 263 ? -20.018 -10.659 18.538 1.00 94.50 263 LEU A N 1
ATOM 2127 C CA . LEU A 1 263 ? -19.210 -9.464 18.787 1.00 94.50 263 LEU A CA 1
ATOM 2128 C C . LEU A 1 263 ? -17.944 -9.373 17.922 1.00 94.50 263 LEU A C 1
ATOM 2130 O O . LEU A 1 263 ? -17.449 -8.266 17.719 1.00 94.50 263 LEU A O 1
ATOM 2134 N N . LYS A 1 264 ? -17.416 -10.490 17.407 1.00 92.94 264 LYS A N 1
ATOM 2135 C CA . LYS A 1 264 ? -16.245 -10.476 16.514 1.00 92.94 264 LYS A CA 1
ATOM 2136 C C . LYS A 1 264 ? -16.536 -9.840 15.156 1.00 92.94 264 LYS A C 1
ATOM 2138 O O . LYS A 1 264 ? -15.604 -9.362 14.519 1.00 92.94 264 LYS A O 1
ATOM 2143 N N . GLU A 1 265 ? -17.795 -9.829 14.728 1.00 93.25 265 GLU A N 1
ATOM 2144 C CA . GLU A 1 265 ? -18.223 -9.219 13.466 1.00 93.25 265 GLU A CA 1
ATOM 2145 C C . GLU A 1 265 ? -18.607 -7.741 13.618 1.00 93.25 265 GLU A C 1
ATOM 2147 O O . GLU A 1 265 ? -18.812 -7.058 12.619 1.00 93.25 265 GLU A O 1
ATOM 2152 N N . PHE A 1 266 ? -18.710 -7.234 14.851 1.00 96.19 266 PHE A N 1
ATOM 2153 C CA . PHE A 1 266 ? -19.205 -5.882 15.152 1.00 96.19 266 PHE A CA 1
ATOM 2154 C C . PHE A 1 266 ? -18.178 -4.993 15.850 1.00 96.19 266 PHE A C 1
ATOM 2156 O O . PHE A 1 266 ? -18.387 -3.784 15.951 1.00 96.19 266 PHE A O 1
ATOM 2163 N N . LEU A 1 267 ? -17.086 -5.567 16.362 1.00 96.19 267 LEU A N 1
ATOM 2164 C CA . LEU A 1 267 ? -16.080 -4.833 17.116 1.00 96.19 267 LEU A CA 1
ATOM 2165 C C . LEU A 1 267 ? -14.651 -5.217 16.718 1.00 96.19 267 LEU A C 1
ATOM 2167 O O . LEU A 1 267 ? -14.369 -6.394 16.480 1.00 96.19 267 LEU A O 1
ATOM 2171 N N . PRO A 1 268 ? -13.710 -4.256 16.791 1.00 93.88 268 PRO A N 1
ATOM 2172 C CA . PRO A 1 268 ? -12.284 -4.552 16.798 1.00 93.88 268 PRO A CA 1
ATOM 2173 C C . PRO A 1 268 ? -11.924 -5.585 17.877 1.00 93.88 268 PRO A C 1
ATOM 2175 O O . PRO A 1 268 ? -12.459 -5.561 18.994 1.00 93.88 268 PRO A O 1
ATOM 2178 N N . LYS A 1 269 ? -10.956 -6.463 17.579 1.00 90.44 269 LYS A N 1
ATOM 2179 C CA . LYS A 1 269 ? -10.536 -7.584 18.452 1.00 90.44 269 LYS A CA 1
ATOM 2180 C C . LYS A 1 269 ? -10.206 -7.162 19.890 1.00 90.44 269 LYS A C 1
ATOM 2182 O O . LYS A 1 269 ? -10.418 -7.940 20.823 1.00 90.44 269 LYS A O 1
ATOM 2187 N N . GLU A 1 270 ? -9.692 -5.948 20.080 1.00 88.06 270 GLU A N 1
ATOM 2188 C CA . GLU A 1 270 ? -9.354 -5.383 21.391 1.00 88.06 270 GLU A CA 1
ATOM 2189 C C . GLU A 1 270 ? -10.571 -5.112 22.295 1.00 88.06 270 GLU A C 1
ATOM 2191 O O . GLU A 1 270 ? -10.440 -5.187 23.519 1.00 88.06 270 GLU A O 1
ATOM 2196 N N . TYR A 1 271 ? -11.761 -4.891 21.725 1.00 94.81 271 TYR A N 1
ATOM 2197 C CA . TYR A 1 271 ? -12.977 -4.548 22.473 1.00 94.81 271 TYR A CA 1
ATOM 2198 C C . TYR A 1 271 ? -13.942 -5.724 22.684 1.00 94.81 271 TYR A C 1
ATOM 2200 O O . TYR A 1 271 ? -14.748 -5.691 23.614 1.00 94.81 271 TYR A O 1
ATOM 2208 N N . VAL A 1 272 ? -13.810 -6.813 21.916 1.00 93.88 272 VAL A N 1
ATOM 2209 C CA . VAL A 1 272 ? -14.701 -7.996 21.972 1.00 93.88 272 VAL A CA 1
ATOM 2210 C C . VAL A 1 272 ? -14.841 -8.591 23.382 1.00 93.88 272 VAL A C 1
ATOM 2212 O O . VAL A 1 272 ? -15.905 -9.074 23.758 1.00 93.88 272 VAL A O 1
ATOM 2215 N N . LYS A 1 273 ? -13.775 -8.568 24.195 1.00 92.38 273 LYS A N 1
ATOM 2216 C CA . LYS A 1 273 ? -13.757 -9.201 25.531 1.00 92.38 273 LYS A CA 1
ATOM 2217 C C . LYS A 1 273 ? -14.300 -8.311 26.656 1.00 92.38 273 LYS A C 1
ATOM 2219 O O . LYS A 1 273 ? -14.266 -8.713 27.822 1.00 92.38 273 LYS A O 1
ATOM 2224 N N . ILE A 1 274 ? -14.762 -7.101 26.347 1.00 94.12 274 ILE A N 1
ATOM 2225 C CA . ILE A 1 274 ? -15.234 -6.147 27.352 1.00 94.12 274 ILE A CA 1
ATOM 2226 C C . ILE A 1 274 ? -16.624 -6.556 27.841 1.00 94.12 274 ILE A C 1
ATOM 2228 O O . ILE A 1 274 ? -17.586 -6.641 27.079 1.00 94.12 274 ILE A O 1
ATOM 2232 N N . LYS A 1 275 ? -16.749 -6.789 29.153 1.00 93.94 275 LYS A N 1
ATOM 2233 C CA . LYS A 1 275 ? -18.023 -7.183 29.765 1.00 93.94 275 LYS A CA 1
ATOM 2234 C C . LYS A 1 275 ? -19.088 -6.105 29.543 1.00 93.94 275 LYS A C 1
ATOM 2236 O O . LYS A 1 275 ? -18.878 -4.938 29.859 1.00 93.94 275 LYS A O 1
ATOM 2241 N N . GLY A 1 276 ? -20.252 -6.522 29.045 1.00 94.69 276 GLY A N 1
ATOM 2242 C CA . GLY A 1 276 ? -21.415 -5.653 28.852 1.00 94.69 276 GLY A CA 1
ATOM 2243 C C . GLY A 1 276 ? -21.366 -4.758 27.610 1.00 94.69 276 GLY A C 1
ATOM 2244 O O . GLY A 1 276 ? -22.276 -3.948 27.446 1.00 94.69 276 GLY A O 1
ATOM 2245 N N . ILE A 1 277 ? -20.364 -4.898 26.734 1.00 96.31 277 ILE A N 1
ATOM 2246 C CA . ILE A 1 277 ? -20.248 -4.062 25.529 1.00 96.31 277 ILE A CA 1
ATOM 2247 C C . ILE A 1 277 ? -21.422 -4.250 24.560 1.00 96.31 277 ILE A C 1
ATOM 2249 O O . ILE A 1 277 ? -21.918 -3.277 24.006 1.00 96.31 277 ILE A O 1
ATOM 2253 N N . GLU A 1 278 ? -21.953 -5.469 24.455 1.00 96.62 278 GLU A N 1
ATOM 2254 C CA . GLU A 1 278 ? -23.119 -5.776 23.619 1.00 96.62 278 GLU A CA 1
ATOM 2255 C C . GLU A 1 278 ? -24.364 -4.979 24.035 1.00 96.62 278 GLU A C 1
ATOM 2257 O O . GLU A 1 278 ? -25.077 -4.428 23.202 1.00 96.62 278 GLU A O 1
ATOM 2262 N N . LYS A 1 279 ? -24.589 -4.823 25.347 1.00 96.12 279 LYS A N 1
ATOM 2263 C CA . LYS A 1 279 ? -25.685 -3.984 25.853 1.00 96.12 279 LYS A CA 1
ATOM 2264 C C . LYS A 1 279 ? -25.515 -2.529 25.420 1.00 96.12 279 LYS A C 1
ATOM 2266 O O . LYS A 1 279 ? -26.505 -1.878 25.111 1.00 96.12 279 LYS A O 1
ATOM 2271 N N . LYS A 1 280 ? -24.276 -2.023 25.388 1.00 97.44 280 LYS A N 1
ATOM 2272 C CA . LYS A 1 280 ? -23.985 -0.659 24.925 1.00 97.44 280 LYS A CA 1
ATOM 2273 C C . LYS A 1 280 ? -24.236 -0.511 23.422 1.00 97.44 280 LYS A C 1
ATOM 2275 O O . LYS A 1 280 ? -24.824 0.487 23.025 1.00 97.44 280 LYS A O 1
ATOM 2280 N N . ILE A 1 281 ? -23.884 -1.519 22.618 1.00 98.00 281 ILE A N 1
ATOM 2281 C CA . ILE A 1 281 ? -24.215 -1.558 21.183 1.00 98.00 281 ILE A CA 1
ATOM 2282 C C . ILE A 1 281 ? -25.728 -1.459 20.985 1.00 98.00 281 ILE A C 1
ATOM 2284 O O . ILE A 1 281 ? -26.185 -0.649 20.187 1.00 98.00 281 ILE A O 1
ATOM 2288 N N . PHE A 1 282 ? -26.520 -2.218 21.745 1.00 97.81 282 PHE A N 1
ATOM 2289 C CA . PHE A 1 282 ? -27.979 -2.145 21.641 1.00 97.81 282 PHE A CA 1
ATOM 2290 C C . PHE A 1 282 ? -28.565 -0.815 22.124 1.00 97.81 282 PHE A C 1
ATOM 2292 O O . PHE A 1 282 ? -29.568 -0.365 21.577 1.00 97.81 282 PHE A O 1
ATOM 2299 N N . ILE A 1 283 ? -27.941 -0.154 23.103 1.00 97.00 283 ILE A N 1
ATOM 2300 C CA . ILE A 1 283 ? -28.322 1.212 23.493 1.00 97.00 283 ILE A CA 1
ATOM 2301 C C . ILE A 1 283 ? -28.094 2.189 22.331 1.00 97.00 283 ILE A C 1
ATOM 2303 O O . ILE A 1 283 ? -28.966 3.016 22.076 1.00 97.00 283 ILE A O 1
ATOM 2307 N N . GLU A 1 284 ? -26.975 2.088 21.606 1.00 97.38 284 GLU A N 1
ATOM 2308 C CA . GLU A 1 284 ? -26.753 2.899 20.400 1.00 97.38 284 GLU A CA 1
ATOM 2309 C C . GLU A 1 284 ? -27.704 2.512 19.262 1.00 97.38 284 GLU A C 1
ATOM 2311 O O . GLU A 1 284 ? -28.284 3.392 18.634 1.00 97.38 284 GLU A O 1
ATOM 2316 N N . HIS A 1 285 ? -27.949 1.216 19.042 1.00 98.06 285 HIS A N 1
ATOM 2317 C CA . HIS A 1 285 ? -28.887 0.719 18.026 1.00 98.06 285 HIS A CA 1
ATOM 2318 C C . HIS A 1 285 ? -30.284 1.336 18.187 1.00 98.06 285 HIS A C 1
ATOM 2320 O O . HIS A 1 285 ? -30.874 1.787 17.209 1.00 98.06 285 HIS A O 1
ATOM 2326 N N . LYS A 1 286 ? -30.778 1.467 19.427 1.00 97.25 286 LYS A N 1
ATOM 2327 C CA . LYS A 1 286 ? -32.058 2.139 19.722 1.00 97.25 286 LYS A CA 1
ATOM 2328 C C . LYS A 1 286 ? -32.122 3.590 19.244 1.00 97.25 286 LYS A C 1
ATOM 2330 O O . LYS A 1 286 ? -33.203 4.062 18.911 1.00 97.25 286 LYS A O 1
ATOM 2335 N N . LYS A 1 287 ? -30.997 4.310 19.199 1.00 97.12 287 LYS A N 1
ATOM 2336 C CA . LYS A 1 287 ? -30.965 5.710 18.738 1.00 97.12 287 LYS A CA 1
ATOM 2337 C C . LYS A 1 287 ? -31.145 5.845 17.226 1.00 97.12 287 LYS A C 1
ATOM 2339 O O . LYS A 1 287 ? -31.320 6.959 16.737 1.00 97.12 287 LYS A O 1
ATOM 2344 N N . PHE A 1 288 ? -31.059 4.739 16.492 1.00 96.75 288 PHE A N 1
ATOM 2345 C CA . PHE A 1 288 ? -31.128 4.698 15.035 1.00 96.75 288 PHE A CA 1
ATOM 2346 C C . PHE A 1 288 ? -32.436 4.101 14.507 1.00 96.75 288 PHE A C 1
ATOM 2348 O O . PHE A 1 288 ? -32.559 3.931 13.298 1.00 96.75 288 PHE A O 1
ATOM 2355 N N . ILE A 1 289 ? -33.409 3.831 15.386 1.00 96.69 289 ILE A N 1
ATOM 2356 C CA . ILE A 1 289 ? -34.757 3.400 14.995 1.00 96.69 289 ILE A CA 1
ATOM 2357 C C . ILE A 1 289 ? -35.352 4.393 13.989 1.00 96.69 289 ILE A C 1
ATOM 2359 O O . ILE A 1 289 ? -35.272 5.608 14.179 1.00 96.69 289 ILE A O 1
ATOM 2363 N N . GLY A 1 290 ? -35.955 3.861 12.929 1.00 94.56 290 GLY A N 1
ATOM 2364 C CA . GLY A 1 290 ? -36.548 4.612 11.830 1.00 94.56 290 GLY A CA 1
ATOM 2365 C C . GLY A 1 290 ? -35.575 4.946 10.699 1.00 94.56 290 GLY A C 1
ATOM 2366 O O . GLY A 1 290 ? -36.028 5.412 9.657 1.00 94.56 290 GLY A O 1
ATOM 2367 N N . LEU A 1 291 ? -34.267 4.698 10.855 1.00 95.69 291 LEU A N 1
ATOM 2368 C CA . LEU A 1 291 ? -33.323 4.825 9.742 1.00 95.69 291 LEU A CA 1
ATOM 2369 C C . LEU A 1 291 ? -33.431 3.618 8.811 1.00 95.69 291 LEU A C 1
ATOM 2371 O O . LEU A 1 291 ? -33.321 2.470 9.247 1.00 95.69 291 LEU A O 1
ATOM 2375 N N . SER A 1 292 ? -33.553 3.875 7.512 1.00 93.94 292 SER A N 1
ATOM 2376 C CA . SER A 1 292 ? -33.400 2.836 6.496 1.00 93.94 292 SER A CA 1
ATOM 2377 C C . SER A 1 292 ? -31.963 2.300 6.444 1.00 93.94 292 SER A C 1
ATOM 2379 O O . SER A 1 292 ? -31.015 2.938 6.910 1.00 93.94 292 SER A O 1
ATOM 2381 N N . GLU A 1 293 ? -31.774 1.136 5.816 1.00 92.75 293 GLU A N 1
ATOM 2382 C CA . GLU A 1 293 ? -30.444 0.554 5.591 1.00 92.75 293 GLU A CA 1
ATOM 2383 C C . GLU A 1 293 ? -29.503 1.539 4.870 1.00 92.75 293 GLU A C 1
ATOM 2385 O O . GLU A 1 293 ? -28.345 1.706 5.258 1.00 92.75 293 GLU A O 1
ATOM 2390 N N . VAL A 1 294 ? -30.011 2.226 3.841 1.00 86.94 294 VAL A N 1
ATOM 2391 C CA . VAL A 1 294 ? -29.250 3.203 3.050 1.00 86.94 294 VAL A CA 1
ATOM 2392 C C . VAL A 1 294 ? -28.824 4.381 3.925 1.00 86.94 294 VAL A C 1
ATOM 2394 O O . VAL A 1 294 ? -27.645 4.728 3.956 1.00 86.94 294 VAL A O 1
ATOM 2397 N N . GLU A 1 295 ? -29.743 4.958 4.698 1.00 91.56 295 GLU A N 1
ATOM 2398 C CA . GLU A 1 295 ? -29.431 6.071 5.603 1.00 91.56 295 GLU A CA 1
ATOM 2399 C C . GLU A 1 295 ? -28.450 5.660 6.704 1.00 91.56 295 GLU A C 1
ATOM 2401 O O . GLU A 1 295 ? -27.546 6.426 7.046 1.00 91.56 295 GLU A O 1
ATOM 2406 N N . ALA A 1 296 ? -28.566 4.436 7.225 1.00 96.12 296 ALA A N 1
ATOM 2407 C CA . ALA A 1 296 ? -27.627 3.898 8.200 1.00 96.12 296 ALA A CA 1
ATOM 2408 C C . ALA A 1 296 ? -26.214 3.742 7.605 1.00 96.12 296 ALA A C 1
ATOM 2410 O O . ALA A 1 296 ? -25.241 4.134 8.255 1.00 96.12 296 ALA A O 1
ATOM 2411 N N . LYS A 1 297 ? -26.076 3.270 6.354 1.00 90.75 297 LYS A N 1
ATOM 2412 C CA . LYS A 1 297 ? -24.782 3.220 5.637 1.00 90.75 297 LYS A CA 1
ATOM 2413 C C . LYS A 1 297 ? -24.205 4.615 5.384 1.00 90.75 297 LYS A C 1
ATOM 2415 O O . LYS A 1 297 ? -23.003 4.824 5.576 1.00 90.75 297 LYS A O 1
ATOM 2420 N N . VAL A 1 298 ? -25.036 5.589 5.001 1.00 88.75 298 VAL A N 1
ATOM 2421 C CA . VAL A 1 298 ? -24.607 6.993 4.844 1.00 88.75 298 VAL A CA 1
ATOM 2422 C C . VAL A 1 298 ? -24.085 7.530 6.174 1.00 88.75 298 VAL A C 1
ATOM 2424 O O . VAL A 1 298 ? -22.981 8.066 6.236 1.00 88.75 298 VAL A O 1
ATOM 2427 N N . LYS A 1 299 ? -24.826 7.322 7.265 1.00 94.44 299 LYS A N 1
ATOM 2428 C CA . LYS A 1 299 ? -24.436 7.792 8.597 1.00 94.44 299 LYS A CA 1
ATOM 2429 C C . LYS A 1 299 ? -23.160 7.113 9.100 1.00 94.44 299 LYS A C 1
ATOM 2431 O O . LYS A 1 299 ? -22.304 7.786 9.665 1.00 94.44 299 LYS A O 1
ATOM 2436 N N . TYR A 1 300 ? -22.990 5.815 8.837 1.00 95.88 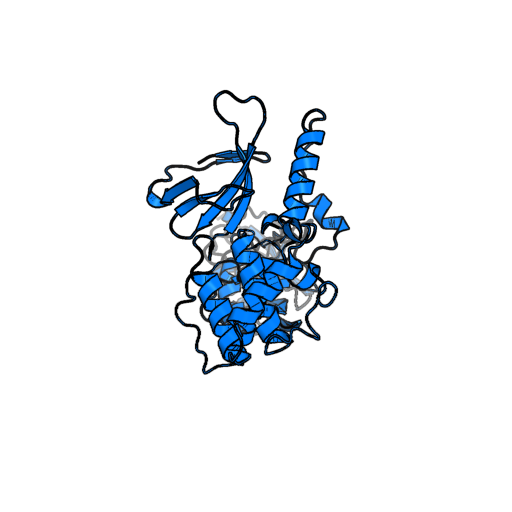300 TYR A N 1
ATOM 2437 C CA . TYR A 1 300 ? -21.764 5.070 9.148 1.00 95.88 300 TYR A CA 1
ATOM 2438 C C . TYR A 1 300 ? -20.552 5.667 8.432 1.00 95.88 300 TYR A C 1
ATOM 2440 O O . TYR A 1 300 ? -19.540 5.975 9.060 1.00 95.88 300 TYR A O 1
ATOM 2448 N N . THR A 1 301 ? -20.653 5.862 7.117 1.00 90.50 301 THR A N 1
ATOM 2449 C CA . THR A 1 301 ? -19.541 6.372 6.301 1.00 90.50 301 THR A CA 1
ATOM 2450 C C . THR A 1 301 ? -19.215 7.832 6.618 1.00 90.50 301 THR A C 1
ATOM 2452 O O . THR A 1 301 ? -18.042 8.180 6.737 1.00 90.50 301 THR A O 1
ATOM 2455 N N . GLN A 1 302 ? -20.220 8.680 6.850 1.00 90.56 302 GLN A N 1
ATOM 2456 C CA . GLN A 1 302 ? -20.018 10.056 7.316 1.00 90.56 302 GLN A CA 1
ATOM 2457 C C . GLN A 1 302 ? -19.353 10.105 8.692 1.00 90.56 302 GLN A C 1
ATOM 2459 O O . GLN A 1 302 ? -18.426 10.889 8.897 1.00 90.56 302 GLN A O 1
ATOM 2464 N N . TYR A 1 303 ? -19.786 9.252 9.625 1.00 94.25 303 TYR A N 1
ATOM 2465 C CA . TYR A 1 303 ? -19.196 9.212 10.955 1.00 94.25 303 TYR A CA 1
ATOM 2466 C C . TYR A 1 303 ? -17.734 8.762 10.903 1.00 94.25 303 TYR A C 1
ATOM 2468 O O . TYR A 1 303 ? -16.878 9.465 11.435 1.00 94.25 303 TYR A O 1
ATOM 2476 N N . CYS A 1 304 ? -17.431 7.689 10.164 1.00 91.75 304 CYS A N 1
ATOM 2477 C CA . CYS A 1 304 ? -16.064 7.222 9.901 1.00 91.75 304 CYS A CA 1
ATOM 2478 C C . CYS A 1 304 ? -15.157 8.350 9.391 1.00 91.75 304 CYS A C 1
ATOM 2480 O O . CYS A 1 304 ? -14.063 8.559 9.909 1.00 91.75 304 CYS A O 1
ATOM 2482 N N . ARG A 1 305 ? -15.653 9.146 8.443 1.00 86.50 305 ARG A N 1
ATOM 2483 C CA . ARG A 1 305 ? -14.931 10.281 7.855 1.00 86.50 305 ARG A CA 1
ATOM 2484 C C . ARG A 1 305 ? -14.756 11.476 8.779 1.00 86.50 305 ARG A C 1
ATOM 2486 O O . ARG A 1 305 ? -13.823 12.250 8.601 1.00 86.50 305 ARG A O 1
ATOM 2493 N N . SER A 1 306 ? -15.663 11.651 9.734 1.00 90.00 306 SER A N 1
ATOM 2494 C CA . SER A 1 306 ? -15.578 12.731 10.720 1.00 90.00 306 SER A CA 1
ATOM 2495 C C . SER A 1 306 ? -14.507 12.479 11.785 1.00 90.00 306 SER A C 1
ATOM 2497 O O . SER A 1 306 ? -14.117 13.404 12.501 1.00 90.00 306 SER A O 1
ATOM 2499 N N . LEU A 1 307 ? -14.025 11.235 11.899 1.00 89.88 307 LEU A N 1
ATOM 2500 C CA . LEU A 1 307 ? -13.013 10.875 12.877 1.00 89.88 307 LEU A CA 1
ATOM 2501 C C . LEU A 1 307 ? -11.685 11.548 12.550 1.00 89.88 307 LEU A C 1
ATOM 2503 O O . LEU A 1 307 ? -11.215 11.537 11.415 1.00 89.88 307 LEU A O 1
ATOM 2507 N N . LYS A 1 308 ? -11.007 12.048 13.585 1.00 86.88 308 LYS A N 1
ATOM 2508 C CA . LYS A 1 308 ? -9.664 12.633 13.442 1.00 86.88 308 LYS A CA 1
ATOM 2509 C C . LYS A 1 308 ? -8.612 11.613 12.996 1.00 86.88 308 LYS A C 1
ATOM 2511 O O . LYS A 1 308 ? -7.524 12.008 12.603 1.00 86.88 308 LYS A O 1
ATOM 2516 N N . THR A 1 309 ? -8.919 10.323 13.107 1.00 87.56 309 THR A N 1
ATOM 2517 C CA . THR A 1 309 ? -8.083 9.204 12.663 1.00 87.56 309 THR A CA 1
ATOM 2518 C C . THR A 1 309 ? -8.360 8.786 11.215 1.00 87.56 309 THR A C 1
ATOM 2520 O O . THR A 1 309 ? -7.653 7.925 10.698 1.00 87.56 309 THR A O 1
ATOM 2523 N N . TYR A 1 310 ? -9.350 9.387 10.543 1.00 87.38 310 TYR A N 1
ATOM 2524 C CA . TYR A 1 310 ? -9.685 9.057 9.161 1.00 87.38 310 TYR A CA 1
ATOM 2525 C C . TYR A 1 310 ? -8.572 9.446 8.183 1.00 87.38 310 TYR A C 1
ATOM 2527 O O . TYR A 1 310 ? -7.995 10.530 8.274 1.00 87.38 310 TYR A O 1
ATOM 2535 N N . GLY A 1 311 ? -8.291 8.561 7.223 1.00 82.00 311 GLY A N 1
ATOM 2536 C CA . GLY A 1 311 ? -7.267 8.782 6.199 1.00 82.00 311 GLY A CA 1
ATOM 2537 C C . GLY A 1 311 ? -5.834 8.821 6.741 1.00 82.00 311 GLY A C 1
ATOM 2538 O O . GLY A 1 311 ? -4.933 9.312 6.060 1.00 82.00 311 GLY A O 1
ATOM 2539 N N . ILE A 1 312 ? -5.620 8.323 7.963 1.00 88.25 312 ILE A N 1
ATOM 2540 C CA . ILE A 1 312 ? -4.304 8.222 8.589 1.00 88.25 312 ILE A CA 1
ATOM 2541 C C . ILE A 1 312 ? -3.825 6.773 8.518 1.00 88.25 312 ILE A C 1
ATOM 2543 O O . ILE A 1 312 ? -4.482 5.873 9.033 1.00 88.25 312 ILE A O 1
ATOM 2547 N N . THR A 1 313 ? -2.646 6.551 7.940 1.00 86.31 313 THR A N 1
ATOM 2548 C CA . THR A 1 313 ? -1.973 5.248 7.996 1.00 86.31 313 THR A CA 1
ATOM 2549 C C . THR A 1 313 ? -1.260 5.111 9.334 1.00 86.31 313 THR A C 1
ATOM 2551 O O . THR A 1 313 ? -0.383 5.920 9.644 1.00 86.31 313 THR A O 1
ATOM 2554 N N . PHE A 1 314 ? -1.613 4.097 10.125 1.00 88.00 314 PHE A N 1
ATOM 2555 C CA . PHE A 1 314 ? -1.067 3.900 11.467 1.00 88.00 314 PHE A CA 1
ATOM 2556 C C . PHE A 1 314 ? -0.034 2.782 11.551 1.00 88.00 314 PHE A C 1
ATOM 2558 O O . PHE A 1 314 ? -0.230 1.676 11.056 1.00 88.00 314 PHE A O 1
ATOM 2565 N N . PHE A 1 315 ? 1.020 3.061 12.312 1.00 88.62 315 PHE A N 1
ATOM 2566 C CA . PHE A 1 315 ? 2.088 2.135 12.656 1.00 88.62 315 PHE A CA 1
ATOM 2567 C C . PHE A 1 315 ? 2.167 1.996 14.175 1.00 88.62 315 PHE A C 1
ATOM 2569 O O . PHE A 1 315 ? 2.286 2.991 14.898 1.00 88.62 315 PHE A O 1
ATOM 2576 N N . LEU A 1 316 ? 2.131 0.764 14.686 1.00 88.56 316 LEU A N 1
ATOM 2577 C CA . LEU A 1 316 ? 2.345 0.523 16.110 1.00 88.56 316 LEU A CA 1
ATOM 2578 C C . LEU A 1 316 ? 3.843 0.580 16.417 1.00 88.56 316 LEU A C 1
ATOM 2580 O O . LEU A 1 316 ? 4.609 -0.323 16.071 1.00 88.56 316 LEU A O 1
ATOM 2584 N N . VAL A 1 317 ? 4.245 1.631 17.124 1.00 91.69 317 VAL A N 1
ATOM 2585 C CA . VAL A 1 317 ? 5.629 1.893 17.516 1.00 91.69 317 VAL A CA 1
ATOM 2586 C C . VAL A 1 317 ? 5.791 1.862 19.032 1.00 91.69 317 VAL A C 1
ATOM 2588 O O . VAL A 1 317 ? 4.836 1.781 19.808 1.00 91.69 317 VAL A O 1
ATOM 2591 N N . LYS A 1 318 ? 7.043 1.923 19.475 1.00 90.44 318 LYS A N 1
ATOM 2592 C CA . LYS A 1 318 ? 7.414 2.025 20.882 1.00 90.44 318 LYS A CA 1
ATOM 2593 C C . LYS A 1 318 ? 8.286 3.252 21.087 1.00 90.44 318 LYS A C 1
ATOM 2595 O O . LYS A 1 318 ? 9.349 3.363 20.489 1.00 90.44 318 LYS A O 1
ATOM 2600 N N . GLU A 1 319 ? 7.851 4.147 21.962 1.00 90.12 319 GLU A N 1
ATOM 2601 C CA . GLU A 1 319 ? 8.549 5.394 22.268 1.00 90.12 319 GLU A CA 1
ATOM 2602 C C . GLU A 1 319 ? 9.274 5.283 23.616 1.00 90.12 319 GLU A C 1
ATOM 2604 O O . GLU A 1 319 ? 8.729 4.774 24.604 1.00 90.12 319 GLU A O 1
ATOM 2609 N N . LYS A 1 320 ? 10.516 5.777 23.679 1.00 87.94 320 LYS A N 1
ATOM 2610 C CA . LYS A 1 320 ? 11.242 5.938 24.943 1.00 87.94 320 LYS A CA 1
ATOM 2611 C C . LYS A 1 320 ? 10.834 7.260 25.585 1.00 87.94 320 LYS A C 1
ATOM 2613 O O . LYS A 1 320 ? 11.144 8.328 25.070 1.00 87.94 320 LYS A O 1
ATOM 2618 N N . MET A 1 321 ? 10.169 7.191 26.733 1.00 85.25 321 MET A N 1
ATOM 2619 C CA . MET A 1 321 ? 9.756 8.384 27.474 1.00 85.25 321 MET A CA 1
ATOM 2620 C C . MET A 1 321 ? 10.879 8.865 28.398 1.00 85.25 321 MET A C 1
ATOM 2622 O O . MET A 1 321 ? 11.529 8.062 29.072 1.00 85.25 321 MET A O 1
ATOM 2626 N N . LYS A 1 322 ? 11.088 10.185 28.479 1.00 81.69 322 LYS A N 1
ATOM 2627 C CA . LYS A 1 322 ? 12.056 10.785 29.412 1.00 81.69 322 LYS A CA 1
ATOM 2628 C C . LYS A 1 322 ? 11.734 10.345 30.848 1.00 81.69 322 LYS A C 1
ATOM 2630 O O . LYS A 1 322 ? 10.594 10.461 31.289 1.00 81.69 322 LYS A O 1
ATOM 2635 N N . GLY A 1 323 ? 12.729 9.813 31.559 1.00 82.06 323 GLY A N 1
ATOM 2636 C CA . GLY A 1 323 ? 12.574 9.333 32.939 1.00 82.06 323 GLY A CA 1
ATOM 2637 C C . GLY A 1 323 ? 11.932 7.947 33.093 1.00 82.06 323 GLY A C 1
ATOM 2638 O O . GLY A 1 323 ? 11.718 7.513 34.220 1.00 82.06 323 GLY A O 1
ATOM 2639 N N . LYS A 1 324 ? 11.635 7.225 32.001 1.00 80.88 324 LYS A N 1
ATOM 2640 C CA . LYS A 1 324 ? 11.161 5.832 32.054 1.00 80.88 324 LYS A CA 1
ATOM 2641 C C . LYS A 1 324 ? 12.097 4.918 31.265 1.00 80.88 324 LYS A C 1
ATOM 2643 O O . LYS A 1 324 ? 12.358 5.150 30.090 1.00 80.88 324 LYS A O 1
ATOM 2648 N N . ASN A 1 325 ? 12.545 3.831 31.894 1.00 79.19 325 ASN A N 1
ATOM 2649 C CA . ASN A 1 325 ? 13.357 2.810 31.218 1.00 79.19 325 ASN A CA 1
ATOM 2650 C C . ASN A 1 325 ? 12.527 1.914 30.289 1.00 79.19 325 ASN A C 1
ATOM 2652 O O . ASN A 1 325 ? 13.063 1.336 29.348 1.00 79.19 325 ASN A O 1
ATOM 2656 N N . LYS A 1 326 ? 11.217 1.802 30.536 1.00 85.31 326 LYS A N 1
ATOM 2657 C CA . LYS A 1 326 ? 10.314 0.973 29.737 1.00 85.31 326 LYS A CA 1
ATOM 2658 C C . LYS A 1 326 ? 9.768 1.754 28.544 1.00 85.31 326 LYS A C 1
ATOM 2660 O O . LYS A 1 326 ? 9.246 2.856 28.709 1.00 85.31 326 LYS A O 1
ATOM 2665 N N . LEU A 1 327 ? 9.840 1.136 27.369 1.00 87.94 327 LEU A N 1
ATOM 2666 C CA . LEU A 1 327 ? 9.219 1.641 26.151 1.00 87.94 327 LEU A CA 1
ATOM 2667 C C . LEU A 1 327 ? 7.690 1.637 26.266 1.00 87.94 327 LEU A C 1
ATOM 2669 O O . LEU A 1 327 ? 7.096 0.677 26.766 1.00 87.94 327 LEU A O 1
ATOM 2673 N N . VAL A 1 328 ? 7.063 2.702 25.778 1.00 90.00 328 VAL A N 1
ATOM 2674 C CA . VAL A 1 328 ? 5.609 2.883 25.809 1.00 90.00 328 VAL A CA 1
ATOM 2675 C C . VAL A 1 328 ? 5.048 2.655 24.401 1.00 90.00 328 VAL A C 1
ATOM 2677 O O . VAL A 1 328 ? 5.533 3.297 23.468 1.00 90.00 328 VAL A O 1
ATOM 2680 N N . PRO A 1 329 ? 4.068 1.749 24.216 1.00 91.25 329 PRO A N 1
ATOM 2681 C CA . PRO A 1 329 ? 3.387 1.573 22.936 1.00 91.25 329 PRO A CA 1
ATOM 2682 C C . PRO A 1 329 ? 2.677 2.854 22.499 1.00 91.25 329 PRO A C 1
ATOM 2684 O O . PRO A 1 329 ? 2.087 3.557 23.323 1.00 91.25 329 PRO A O 1
ATOM 2687 N N . ARG A 1 330 ? 2.748 3.160 21.207 1.00 92.94 330 ARG A N 1
ATOM 2688 C CA . ARG A 1 330 ? 2.164 4.359 20.613 1.00 92.94 330 ARG A CA 1
ATOM 2689 C C . ARG A 1 330 ? 1.764 4.081 19.171 1.00 92.94 330 ARG A C 1
ATOM 2691 O O . ARG A 1 330 ? 2.434 3.309 18.495 1.00 92.94 330 ARG A O 1
ATOM 2698 N N . LEU A 1 331 ? 0.716 4.737 18.693 1.00 92.19 331 LEU A N 1
ATOM 2699 C CA . LEU A 1 331 ? 0.376 4.744 17.277 1.00 92.19 331 LEU A CA 1
ATOM 2700 C C . LEU A 1 331 ? 1.043 5.959 16.620 1.00 92.19 331 LEU A C 1
ATOM 2702 O O . LEU A 1 331 ? 0.814 7.100 17.025 1.00 92.19 331 LEU A O 1
ATOM 2706 N N . LEU A 1 332 ? 1.911 5.714 15.644 1.00 94.69 332 LEU A N 1
ATOM 2707 C CA . LEU A 1 332 ? 2.467 6.739 14.766 1.00 94.69 332 LEU A CA 1
ATOM 2708 C C . LEU A 1 332 ? 1.616 6.763 13.500 1.00 94.69 332 LEU A C 1
ATOM 2710 O O . LEU A 1 332 ? 1.586 5.779 12.770 1.00 94.69 332 LEU A O 1
ATOM 2714 N N . GLY A 1 333 ? 0.903 7.854 13.267 1.00 93.25 333 GLY A N 1
ATOM 2715 C CA . GLY A 1 333 ? 0.090 8.039 12.076 1.00 93.25 333 GLY A CA 1
ATOM 2716 C C . GLY A 1 333 ? 0.792 8.915 11.047 1.00 93.25 333 GLY A C 1
ATOM 2717 O O . GLY A 1 333 ? 1.426 9.906 11.407 1.00 93.25 333 GLY A O 1
ATOM 2718 N N . ILE A 1 334 ? 0.659 8.572 9.772 1.00 92.00 334 ILE A N 1
ATOM 2719 C CA . ILE A 1 334 ? 1.139 9.369 8.643 1.00 92.00 334 ILE A CA 1
ATOM 2720 C C . ILE A 1 334 ? -0.065 9.744 7.780 1.00 92.00 334 ILE A C 1
ATOM 2722 O O . ILE A 1 334 ? -0.891 8.900 7.443 1.00 92.00 334 ILE A O 1
ATOM 2726 N N . THR A 1 335 ? -0.161 11.024 7.436 1.00 87.94 335 THR A N 1
ATOM 2727 C CA . THR A 1 335 ? -1.174 11.589 6.534 1.00 87.94 335 THR A CA 1
ATOM 2728 C C . THR A 1 335 ? -0.477 12.332 5.398 1.00 87.94 335 THR A C 1
ATOM 2730 O O . THR A 1 335 ? 0.727 12.573 5.471 1.00 87.94 335 THR A O 1
ATOM 2733 N N . LYS A 1 336 ? -1.224 12.784 4.385 1.00 80.88 336 LYS A N 1
ATOM 2734 C CA . LYS A 1 336 ? -0.680 13.646 3.315 1.00 80.88 336 LYS A CA 1
ATOM 2735 C C . LYS A 1 336 ? -0.109 14.985 3.795 1.00 80.88 336 LYS A C 1
ATOM 2737 O O . LYS A 1 336 ? 0.650 15.616 3.071 1.00 80.88 336 LYS A O 1
ATOM 2742 N N . GLU A 1 337 ? -0.495 15.442 4.983 1.00 86.19 337 GLU A N 1
ATOM 2743 C CA . GLU A 1 337 ? -0.173 16.787 5.477 1.00 86.19 337 GLU A CA 1
ATOM 2744 C C . GLU A 1 337 ? 0.651 16.766 6.762 1.00 86.19 337 GLU A C 1
ATOM 2746 O O . GLU A 1 337 ? 1.308 17.753 7.089 1.00 86.19 337 GLU A O 1
ATOM 2751 N N . SER A 1 338 ? 0.630 15.666 7.514 1.00 92.81 338 SER A N 1
ATOM 2752 C CA . SER A 1 338 ? 1.206 15.604 8.854 1.00 92.81 338 SER A CA 1
ATOM 2753 C C . SER A 1 338 ? 1.594 14.198 9.306 1.00 92.81 338 SER A C 1
ATOM 2755 O O . SER A 1 338 ? 1.022 13.197 8.872 1.00 92.81 338 SER A O 1
ATOM 2757 N N . VAL A 1 339 ? 2.534 14.149 10.244 1.00 95.12 339 VAL A N 1
ATOM 2758 C CA . VAL A 1 339 ? 2.775 13.010 11.129 1.00 95.12 339 VAL A CA 1
ATOM 2759 C C . VAL A 1 339 ? 2.004 13.250 12.423 1.00 95.12 339 VAL A C 1
ATOM 2761 O O . VAL A 1 339 ? 2.070 14.339 12.994 1.00 95.12 339 VAL A O 1
ATOM 2764 N N . VAL A 1 340 ? 1.299 12.242 12.924 1.00 95.31 340 VAL A N 1
ATOM 2765 C CA . VAL A 1 340 ? 0.552 12.305 14.184 1.00 95.31 340 VAL A CA 1
ATOM 2766 C C . VAL A 1 340 ? 1.053 11.252 15.165 1.00 95.31 340 VAL A C 1
ATOM 2768 O O . VAL A 1 340 ? 1.379 10.128 14.800 1.00 95.31 340 VAL A O 1
ATOM 2771 N N . ARG A 1 341 ? 1.107 11.604 16.446 1.00 95.00 341 ARG A N 1
ATOM 2772 C CA . ARG A 1 341 ? 1.369 10.676 17.547 1.00 95.00 341 ARG A CA 1
ATOM 2773 C C . ARG A 1 341 ? 0.083 10.477 18.326 1.00 95.00 341 ARG A C 1
ATOM 2775 O O . ARG A 1 341 ? -0.439 11.434 18.893 1.00 95.00 341 ARG A O 1
ATOM 2782 N N . VAL A 1 342 ? -0.374 9.237 18.401 1.00 94.19 342 VAL A N 1
ATOM 2783 C CA . VAL A 1 342 ? -1.690 8.860 18.921 1.00 94.19 342 VAL A CA 1
ATOM 2784 C C . VAL A 1 342 ? -1.548 7.849 20.055 1.00 94.19 342 VAL A C 1
ATOM 2786 O O . VAL A 1 342 ? -0.695 6.959 20.008 1.00 94.19 342 VAL A O 1
ATOM 2789 N N . ASP A 1 343 ? -2.336 8.007 21.116 1.00 92.75 343 ASP A N 1
ATOM 2790 C CA . ASP A 1 343 ? -2.374 7.040 22.211 1.00 92.75 343 ASP A CA 1
ATOM 2791 C C . ASP A 1 343 ? -2.924 5.688 21.750 1.00 92.75 343 ASP A C 1
ATOM 2793 O O . ASP A 1 343 ? -3.943 5.613 21.074 1.00 92.75 343 ASP A O 1
ATOM 2797 N N . GLU A 1 344 ? -2.236 4.602 22.104 1.00 89.25 344 GLU A N 1
ATOM 2798 C CA . GLU A 1 344 ? -2.617 3.266 21.641 1.00 89.25 344 GLU A CA 1
ATOM 2799 C C . GLU A 1 344 ? -3.938 2.786 22.253 1.00 89.25 344 GLU A C 1
ATOM 2801 O O . GLU A 1 344 ? -4.630 2.002 21.612 1.00 89.25 344 GLU A O 1
ATOM 2806 N N . LYS A 1 345 ? -4.344 3.283 23.428 1.00 87.19 345 LYS A N 1
ATOM 2807 C CA . LYS A 1 345 ? -5.583 2.851 24.087 1.00 87.19 345 LYS A CA 1
ATOM 2808 C C . LYS A 1 345 ? -6.744 3.788 23.825 1.00 87.19 345 LYS A C 1
ATOM 2810 O O . LYS A 1 345 ? -7.815 3.324 23.450 1.00 87.19 345 LYS A O 1
ATOM 2815 N N . THR A 1 346 ? -6.543 5.084 24.062 1.00 89.44 346 THR A N 1
ATOM 2816 C CA . THR A 1 346 ? -7.627 6.074 23.943 1.00 89.44 346 THR A CA 1
ATOM 2817 C C . THR A 1 346 ? -7.847 6.519 22.501 1.00 89.44 346 THR A C 1
ATOM 2819 O O . THR A 1 346 ? -8.878 7.109 22.204 1.00 89.44 346 THR A O 1
ATOM 2822 N N . LYS A 1 347 ? -6.883 6.241 21.610 1.00 89.31 347 LYS A N 1
ATOM 2823 C CA . LYS A 1 347 ? -6.811 6.751 20.231 1.00 89.31 347 LYS A CA 1
ATOM 2824 C C . LYS A 1 347 ? -6.806 8.283 20.138 1.00 89.31 347 LYS A C 1
ATOM 2826 O O . LYS A 1 347 ? -7.008 8.848 19.066 1.00 89.31 347 LYS A O 1
ATOM 2831 N N . GLU A 1 348 ? -6.508 8.974 21.238 1.00 91.88 348 GLU A N 1
ATOM 2832 C CA . GLU A 1 348 ? -6.388 10.429 21.246 1.00 91.88 348 GLU A CA 1
ATOM 2833 C C . GLU A 1 348 ? -5.103 10.884 20.551 1.00 91.88 348 GLU A C 1
ATOM 2835 O O . GLU A 1 348 ? -4.012 10.350 20.785 1.00 91.88 348 GLU A O 1
ATOM 2840 N N . ILE A 1 349 ? -5.219 11.925 19.725 1.00 92.56 349 ILE A N 1
ATOM 2841 C CA . ILE A 1 349 ? -4.068 12.585 19.111 1.00 92.56 349 ILE A CA 1
ATOM 2842 C C . ILE A 1 349 ? -3.334 13.385 20.187 1.00 92.56 349 ILE A C 1
ATOM 2844 O O . ILE A 1 349 ? -3.818 14.404 20.670 1.00 92.56 349 ILE A O 1
ATOM 2848 N N . LEU A 1 350 ? -2.132 12.934 20.533 1.00 93.94 350 LEU A N 1
ATOM 2849 C CA . LEU A 1 350 ? -1.280 13.574 21.530 1.00 93.94 350 LEU A CA 1
ATOM 2850 C C . LEU A 1 350 ? -0.422 14.686 20.940 1.00 93.94 350 LEU A C 1
ATOM 2852 O O . LEU A 1 350 ? -0.012 15.595 21.660 1.00 93.94 350 LEU A O 1
ATOM 2856 N N . LYS A 1 351 ? -0.042 14.557 19.665 1.00 94.25 351 LYS A N 1
ATOM 2857 C CA . LYS A 1 351 ? 0.767 15.554 18.964 1.00 94.25 351 LYS A CA 1
ATOM 2858 C C . LYS A 1 351 ? 0.646 15.399 17.452 1.00 94.25 351 LYS A C 1
ATOM 2860 O O . LYS A 1 351 ? 0.560 14.277 16.965 1.00 94.25 351 LYS A O 1
ATOM 2865 N N . THR A 1 352 ? 0.722 16.517 16.741 1.00 95.81 352 THR A N 1
ATOM 2866 C CA . THR A 1 352 ? 0.718 16.583 15.277 1.00 95.81 352 THR A CA 1
ATOM 2867 C C . THR A 1 352 ? 1.890 17.436 14.817 1.00 95.81 352 THR A C 1
ATOM 2869 O O . THR A 1 352 ? 2.146 18.497 15.388 1.00 95.81 352 THR A O 1
ATOM 2872 N N . TRP A 1 353 ? 2.594 16.979 13.788 1.00 95.62 353 TRP A N 1
ATOM 2873 C CA . TRP A 1 353 ? 3.660 17.713 13.115 1.00 95.62 353 TRP A CA 1
ATOM 2874 C C . TRP A 1 353 ? 3.325 17.804 11.629 1.00 95.62 353 TRP A C 1
ATOM 2876 O O . TRP A 1 353 ? 3.239 16.761 10.982 1.00 95.62 353 TRP A O 1
ATOM 2886 N N . PRO A 1 354 ? 3.149 19.005 11.056 1.00 95.69 354 PRO A N 1
ATOM 2887 C CA . PRO A 1 354 ? 2.989 19.143 9.614 1.00 95.69 354 PRO A CA 1
ATOM 2888 C C . PRO A 1 354 ? 4.209 18.576 8.880 1.00 95.69 354 PRO A C 1
ATOM 2890 O O . PRO A 1 354 ? 5.341 18.794 9.317 1.00 95.69 354 PRO A O 1
ATOM 2893 N N . LEU A 1 355 ? 4.008 17.889 7.754 1.00 91.50 355 LEU A N 1
ATOM 2894 C CA . LEU A 1 355 ? 5.101 17.319 6.959 1.00 91.50 355 LEU A CA 1
ATOM 2895 C C . LEU A 1 355 ? 6.078 18.396 6.478 1.00 91.50 355 LEU A C 1
ATOM 2897 O O . LEU A 1 355 ? 7.275 18.147 6.408 1.00 91.50 355 LEU A O 1
ATOM 2901 N N . THR A 1 356 ? 5.600 19.624 6.269 1.00 93.00 356 THR A N 1
ATOM 2902 C CA . THR A 1 356 ? 6.433 20.795 5.947 1.00 93.00 356 THR A CA 1
ATOM 2903 C C . THR A 1 356 ? 7.454 21.144 7.036 1.00 93.00 356 THR A C 1
ATOM 2905 O O . THR A 1 356 ? 8.437 21.826 6.759 1.00 93.00 356 THR A O 1
ATOM 2908 N N . THR A 1 357 ? 7.254 20.680 8.275 1.00 94.19 357 THR A N 1
ATOM 2909 C CA . THR A 1 357 ? 8.190 20.894 9.393 1.00 94.19 357 THR A CA 1
ATOM 2910 C C . THR A 1 357 ? 9.236 19.787 9.529 1.00 94.19 357 THR A C 1
ATOM 2912 O O . THR A 1 357 ? 10.230 19.969 10.238 1.00 94.19 357 THR A O 1
ATOM 2915 N N . VAL A 1 358 ? 9.047 18.652 8.847 1.00 91.44 358 VAL A N 1
ATOM 2916 C CA . VAL A 1 358 ? 9.970 17.513 8.884 1.00 91.44 358 VAL A CA 1
ATOM 2917 C C . VAL A 1 358 ? 11.188 17.839 8.025 1.00 91.44 358 VAL A C 1
ATOM 2919 O O . VAL A 1 358 ? 11.107 17.911 6.804 1.00 91.44 358 VAL A O 1
ATOM 2922 N N . ARG A 1 359 ? 12.343 18.046 8.667 1.00 92.12 359 ARG A N 1
ATOM 2923 C CA . ARG A 1 359 ? 13.583 18.413 7.960 1.00 92.12 359 ARG A CA 1
ATOM 2924 C C . ARG A 1 359 ? 14.300 17.213 7.354 1.00 92.12 359 ARG A C 1
ATOM 2926 O O . ARG A 1 359 ? 14.869 17.322 6.275 1.00 92.12 359 ARG A O 1
ATOM 2933 N N . ARG A 1 360 ? 14.358 16.105 8.092 1.00 92.12 360 ARG A N 1
ATOM 2934 C CA . ARG A 1 360 ? 15.043 14.862 7.717 1.00 92.12 360 ARG A CA 1
ATOM 2935 C C . ARG A 1 360 ? 14.328 13.702 8.391 1.00 92.12 360 ARG A C 1
ATOM 2937 O O . ARG A 1 360 ? 13.722 13.891 9.433 1.00 92.12 360 ARG A O 1
ATOM 2944 N N . TRP A 1 361 ? 14.445 12.515 7.821 1.00 93.62 361 TRP A N 1
ATOM 2945 C CA . TRP A 1 361 ? 13.987 11.281 8.442 1.00 93.62 361 TRP A CA 1
ATOM 2946 C C . TRP A 1 361 ? 15.033 10.194 8.213 1.00 93.62 361 TRP A C 1
ATOM 2948 O O . TRP A 1 361 ? 15.809 10.260 7.258 1.00 93.62 361 TRP A O 1
ATOM 2958 N N . ALA A 1 362 ? 15.087 9.217 9.112 1.00 90.06 362 ALA A N 1
ATOM 2959 C CA . ALA A 1 362 ? 15.977 8.071 8.991 1.00 90.06 362 ALA A CA 1
ATOM 2960 C C . ALA A 1 362 ? 15.260 6.804 9.454 1.00 90.06 362 ALA A C 1
ATOM 2962 O O . ALA A 1 362 ? 14.683 6.766 10.543 1.00 90.06 362 ALA A O 1
ATOM 2963 N N . ALA A 1 363 ? 15.331 5.760 8.633 1.00 88.81 363 ALA A N 1
ATOM 2964 C CA . ALA A 1 363 ? 14.848 4.432 8.971 1.00 88.81 363 ALA A CA 1
ATOM 2965 C C . ALA A 1 363 ? 16.035 3.490 9.193 1.00 88.81 363 ALA A C 1
ATOM 2967 O O . ALA A 1 363 ? 17.000 3.483 8.430 1.00 88.81 363 ALA A O 1
ATOM 2968 N N . SER A 1 364 ? 15.952 2.691 10.248 1.00 83.19 364 SER A N 1
ATOM 2969 C CA . SER A 1 364 ? 16.811 1.542 10.495 1.00 83.19 364 SER A CA 1
ATOM 2970 C C . SER A 1 364 ? 15.928 0.303 10.680 1.00 83.19 364 SER A C 1
ATOM 2972 O O . SER A 1 364 ? 14.721 0.441 10.891 1.00 83.19 364 SER A O 1
ATOM 2974 N N . PRO A 1 365 ? 16.500 -0.910 10.672 1.00 80.88 365 PRO A N 1
ATOM 2975 C CA . PRO A 1 365 ? 15.735 -2.145 10.850 1.00 80.88 365 PRO A CA 1
ATOM 2976 C C . PRO A 1 365 ? 14.840 -2.172 12.097 1.00 80.88 365 PRO A C 1
ATOM 2978 O O . PRO A 1 365 ? 13.800 -2.819 12.092 1.00 80.88 365 PRO A O 1
ATOM 2981 N N . ASN A 1 366 ? 15.240 -1.469 13.165 1.00 82.31 366 ASN A N 1
ATOM 2982 C CA . ASN A 1 366 ? 14.571 -1.512 14.468 1.00 82.31 366 ASN A CA 1
ATOM 2983 C C . ASN A 1 366 ? 14.136 -0.130 14.981 1.00 82.31 366 ASN A C 1
ATOM 2985 O O . ASN A 1 366 ? 13.678 -0.014 16.119 1.00 82.31 366 ASN A O 1
ATOM 2989 N N . SER A 1 367 ? 14.313 0.935 14.196 1.00 86.62 367 SER A N 1
ATOM 2990 C CA . SER A 1 367 ? 13.991 2.292 14.636 1.00 86.62 367 SER A CA 1
ATOM 2991 C C . SER A 1 367 ? 13.630 3.204 13.476 1.00 86.62 367 SER A C 1
ATOM 2993 O O . SER A 1 367 ? 14.182 3.097 12.386 1.00 86.62 367 SER A O 1
ATOM 2995 N N . PHE A 1 368 ? 12.782 4.182 13.757 1.00 90.94 368 PHE A N 1
ATOM 2996 C CA . PHE A 1 368 ? 12.462 5.268 12.846 1.00 90.94 368 PHE A CA 1
ATOM 2997 C C . PHE A 1 368 ? 12.616 6.594 13.590 1.00 90.94 368 PHE A C 1
ATOM 2999 O O . PHE A 1 368 ? 12.155 6.713 14.728 1.00 90.94 368 PHE A O 1
ATOM 3006 N N . THR A 1 369 ? 13.282 7.562 12.964 1.00 91.25 369 THR A N 1
ATOM 3007 C CA . THR A 1 369 ? 13.575 8.877 13.546 1.00 91.25 369 THR A CA 1
ATOM 3008 C C . THR A 1 369 ? 13.110 9.975 12.594 1.00 91.25 369 THR A C 1
ATOM 3010 O O . THR A 1 369 ? 13.430 9.927 11.404 1.00 91.25 369 THR A O 1
ATOM 3013 N N . LEU A 1 370 ? 12.395 10.961 13.143 1.00 89.75 370 LEU A N 1
ATOM 3014 C CA . LEU A 1 370 ? 11.945 12.196 12.491 1.00 89.75 370 LEU A CA 1
ATOM 3015 C C . LEU A 1 370 ? 12.586 13.418 13.147 1.00 89.75 370 LEU A C 1
ATOM 3017 O O . LEU A 1 370 ? 12.752 13.381 14.390 1.00 89.75 370 LEU A O 1
#

Foldseek 3Di:
DDKAWEWEQAPVVRDTDIDIDDQQDFQLVVLVVCVVVPVSLPPDDSVQKFKWQDDPQQLPIATGDRGGGNVVVVHHHYGYIYTYGQWAWAWEAEPVGDIDIDIDGQNAFQQVVLCVVCVVVVHPPSVQKFKFADDDPVCLVVVLDDDDDPVCVPVVVVLVVVCQQLQAPVSTRTDDRVHGCSNVPNDSVGYIYMDGNFDDPCPDDDLVPLVSLVVLLVVLLCCFLSNNQDDALLLLLLQLLLVCCLPPNAQDPVQQDPPNDDLSSRHRNVNNPPPCSSVSSSVSNNVCHPDHNSRSSVVSSVSSCVDPSRRWRWDWDWDDDVPDPDTDTWIWTDHPFWIFIAHPHRRDTPDIDTPVRDPDWDDDSRDIDD

InterPro domains:
  IPR000299 FERM domain [PS50057] (88-370)
  IPR011993 PH-like domain superfamily [G3DSA:2.30.29.30] (310-370)
  IPR014352 FERM/acyl-CoA-binding protein superfamily [G3DSA:1.20.80.10] (199-309)
  IPR019747 FERM conserved site [PS00660] (174-202)
  IPR019748 FERM central domain [PF00373] (204-315)
  IPR019748 FERM central domain [cd14473] (212-307)
  IPR019749 Band 4.1 domain [SM00295] (84-315)
  IPR029071 Ubiquitin-like domain superfamily [SSF54236] (81-144)
  IPR032425 Talin, N-terminal F0 domain [PF16511] (4-85)
  IPR035963 FERM superfamily, second domain [SSF47031] (196-310)

pLDDT: mean 85.55, std 13.98, range [35.91, 98.31]

Mean predicted aligned error: 12.45 Å

Solvent-accessible surface area (backbone atoms only — not comparable to full-atom values): 21124 Å² total; per-residue (Å²): 129,80,72,37,41,32,30,40,28,30,59,94,71,74,42,75,47,80,44,79,42,51,43,77,41,34,38,47,57,50,54,51,52,44,34,76,73,33,75,85,58,57,89,69,72,72,85,51,44,44,47,29,40,75,46,96,52,76,48,69,38,43,65,61,54,56,90,37,38,47,50,80,73,70,72,53,74,66,41,62,35,33,43,39,70,37,62,39,59,43,36,39,29,41,87,89,65,53,75,44,80,41,82,42,57,59,77,40,26,42,48,65,45,34,52,57,52,24,53,78,68,76,41,86,68,32,89,25,44,44,49,28,54,79,65,59,78,83,54,61,69,63,78,69,77,70,90,85,61,86,84,54,50,69,65,47,51,51,46,51,57,46,44,72,49,42,34,33,61,83,80,57,48,60,66,61,46,90,36,30,49,42,70,67,70,56,57,63,86,46,64,31,35,51,41,77,74,52,66,85,76,78,85,73,84,54,84,88,40,65,67,62,43,47,54,51,30,50,52,54,50,49,30,35,41,50,24,41,38,68,64,28,70,71,54,40,32,47,51,27,8,36,49,44,29,49,78,67,39,62,65,44,80,92,70,66,42,91,84,65,68,68,48,78,83,47,25,32,69,81,56,52,81,47,87,67,49,63,58,51,17,49,58,41,20,53,76,47,51,86,48,50,48,67,56,28,41,52,51,48,45,52,51,55,60,69,40,92,52,49,60,35,53,40,40,85,43,69,45,78,46,90,98,44,95,63,66,42,72,28,28,42,28,43,44,101,59,29,40,34,38,25,40,67,75,68,54,44,79,76,46,75,44,50,50,91,72,61,86,60,72,51,82,55,101,89,49,77,49,114

Radius of gyration: 26.79 Å; Cα contacts (8 Å, |Δi|>4): 586; chains: 1; bounding box: 75×40×73 Å

Organism: Lymnaea stagnalis (NCBI:txid6523)

Sequence (370 aa):
MATLSLKISVVDQSVIK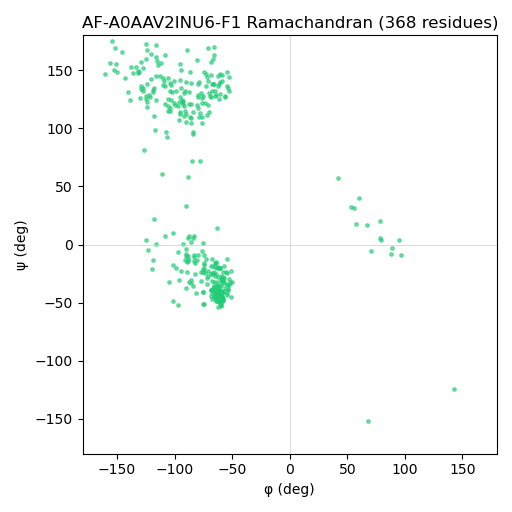TMQFEPATIVYDACRIIRERIPEANPGNPSEYGLFLADEDPKKGVWLEQGRSLEYYLLRNGDLLEYKRKHRILKVRTLDGVLKTLQVDDSHTVGSLMITICTRMGITNHEEYSLVRDLPDDEKEKTLTLKRDKSIAKDQKRLEEMKKKLHTDDELNWLDHSKTLREQDIDPNEVLLLRRKFFYSDQNVDARDPVQLNLLYVQSRDAILNGTHPVSMEEAISFGGLQCQVQFGDHIESKHKPGFVDLKEFLPKEYVKIKGIEKKIFIEHKKFIGLSEVEAKVKYTQYCRSLKTYGITFFLVKEKMKGKNKLVPRLLGITKESVVRVDEKTKEILKTWPLTTVRRWAASPNSFTL

Nearest PDB structures (foldseek):
  6u4k-assembly1_A  TM=4.747E-01  e=7.558E-48  Homo sapiens
  3g9w-assembly2_B  TM=9.882E-01  e=4.148E-22  Mus musculus
  3g9w-assembly1_A  TM=9.584E-01  e=1.910E-22  Mus musculus
  2kma-assembly1_A  TM=8.636E-01  e=2.441E-21  Mus musculus
  8tee-assembly1_A  TM=5.603E-01  e=3.120E-20  Mus musculus

Secondary structure (DSSP, 8-state):
---EEEEEEEGGGTEEEEEEE-TT-BHHHHHHHHHHH-GGG-SS-GGGEEEEE--SSTTT-EEPPTTSBGGGGT--TT-EEEEEE-EEEEEEE-TTS-EEEEEEETTSBHHHHHHHHHHHHT-S-GGGEEEEE---HHHHTTSS-SPPPTTTHHHHHHHHHHHHHH--GGGSEEPPTTSBTTTTT--TTPEEEEEE----------TT-HHHHHHHHHHHHHHHHTSSS---HHHHHHHHHHHHHHHH-S--TTTS-TTSS-GGGTS-TTTTTSTTHHHHHHHHHHTTTT--HHHHHHHHHHHHHHSTTTT-EEEEEEE--TT-SS-EEEEEEE-SSEEEEEETTT--EEEEEEGGG----EEETTEEE-